Protein AF-0000000073459965 (afdb_homodimer)

pLDDT: mean 92.48, std 6.91, range [38.22, 98.56]

Nearest PDB structures (foldseek):
  1kyq-assembly2_C-2  TM=7.932E-01  e=1.713E-23  Saccharomyces cerevisiae
  1kyq-assembly1_B  TM=7.632E-01  e=2.324E-23  Saccharomyces cerevisiae
  1pjt-assembly1_A  TM=7.377E-01  e=3.215E-10  Salmonella enterica subsp. enterica serovar Typhimurium
  1pjq-assembly1_B  TM=7.163E-01  e=3.025E-10  Salmonella enterica subsp. enterica serovar Typhimurium
  1pjq-assembly1_A  TM=7.468E-01  e=4.928E-10  Salmonella enterica subsp. enterica serovar Typhimurium

Secondary structure (DSSP, 8-state):
---EEEEE--TT-EEEEEEESHHHHHHHHHHGGGT-EEEEEEEEE-GGGGGGSGGG--PPTT-EEE-TT--TTS--EEE-S---GGG--GGG-SEEEE---SSHHHHHHHHHHHHTT-EEEETT-GGGBSEE--EEEEETTTTEEEEEE-TTS-HHHHHHHHHHHHHHHTTS-HHHHHHHHHHHHHHHHHHHHHTT--HHHHHHHHHHHHHHHHHHHHHHHGGGB-HHHHHHHHHHHHHHHHTT---PPPTTHHHHSB----/---EEEEE--TT-EEEEEEESHHHHHHHHHHGGGT-EEEEEEEEE-GGGGGGSGGG--PPTT-EEE-TT--TTS--EEE-S---GGGG-GGG-SEEEE---SSHHHHHHHHHHHHTT-EEEETT-GGGBSEE--EEEEETTTTEEEEEE-TTS-HHHHHHHHHHHHHHHTTS-HHHHHHHHHHHHHHHHHHHHHTT--HHHHHHHHHHHHHHHHHHHHHHHGGGB-HHHHHHHHHHHHHHHHTT---PPPTTHHHHSB----

Radius of gyration: 25.55 Å; Cα contacts (8 Å, |Δi|>4): 981; chains: 2; bounding box: 55×74×58 Å

Structure (mmCIF, N/CA/C/O backbone):
data_AF-0000000073459965-model_v1
#
loop_
_entity.id
_entity.type
_entity.pdbx_description
1 polymer 'precorrin-2 dehydrogenase'
#
loop_
_atom_site.group_PDB
_atom_site.id
_atom_site.type_symbol
_atom_site.label_atom_id
_atom_site.label_alt_id
_atom_site.label_comp_id
_atom_site.label_asym_id
_atom_site.label_entity_id
_atom_site.label_seq_id
_atom_site.pdbx_PDB_ins_code
_atom_site.Cartn_x
_atom_site.Cartn_y
_atom_site.Cartn_z
_atom_site.occupancy
_atom_site.B_iso_or_equiv
_atom_site.auth_seq_id
_atom_site.auth_comp_id
_atom_site.auth_asym_id
_atom_site.auth_atom_id
_atom_site.pdbx_PDB_model_num
ATOM 1 N N . MET A 1 1 ? -1.985 0.621 -16.375 1 79.38 1 MET A N 1
ATOM 2 C CA . MET A 1 1 ? -2.475 1.538 -15.359 1 79.38 1 MET A CA 1
ATOM 3 C C . MET A 1 1 ? -1.755 1.31 -14.031 1 79.38 1 MET A C 1
ATOM 5 O O . MET A 1 1 ? -1.35 0.186 -13.727 1 79.38 1 MET A O 1
ATOM 9 N N . LEU A 1 2 ? -1.624 2.418 -13.227 1 88.62 2 LEU A N 1
ATOM 10 C CA . LEU A 1 2 ? -0.893 2.336 -11.969 1 88.62 2 LEU A CA 1
ATOM 11 C C . LEU A 1 2 ? -1.804 1.863 -10.844 1 88.62 2 LEU A C 1
ATOM 13 O O . LEU A 1 2 ? -3.023 2.037 -10.906 1 88.62 2 LEU A O 1
ATOM 17 N N . SER A 1 3 ? -1.271 1.165 -9.93 1 93.19 3 SER A N 1
ATOM 18 C CA . SER A 1 3 ? -1.985 0.846 -8.695 1 93.19 3 SER A CA 1
ATOM 19 C C . SER A 1 3 ? -2.041 2.049 -7.762 1 93.19 3 SER A C 1
ATOM 21 O O . SER A 1 3 ? -1.347 3.043 -7.977 1 93.19 3 SER A O 1
ATOM 23 N N . LEU A 1 4 ? -2.908 2.045 -6.84 1 96.25 4 LEU A N 1
ATOM 24 C CA . LEU A 1 4 ? -2.949 2.982 -5.723 1 96.25 4 LEU A CA 1
ATOM 25 C C . LEU A 1 4 ? -2.461 2.322 -4.441 1 96.25 4 LEU A C 1
ATOM 27 O O . LEU A 1 4 ? -3.217 1.611 -3.775 1 96.25 4 LEU A O 1
ATOM 31 N N . PRO A 1 5 ? -1.199 2.514 -4.109 1 96.69 5 PRO A N 1
ATOM 32 C CA . PRO A 1 5 ? -0.704 1.959 -2.85 1 96.69 5 PRO A CA 1
ATOM 33 C C . PRO A 1 5 ? -1.219 2.719 -1.629 1 96.69 5 PRO A C 1
ATOM 35 O O . PRO A 1 5 ? -1.133 3.947 -1.58 1 96.69 5 PRO A O 1
ATOM 38 N N . LEU A 1 6 ? -1.784 1.999 -0.689 1 97.19 6 LEU A N 1
ATOM 39 C CA . LEU A 1 6 ? -2.277 2.58 0.554 1 97.19 6 LEU A CA 1
ATOM 40 C C . LEU A 1 6 ? -1.857 1.737 1.753 1 97.19 6 LEU A C 1
ATOM 42 O O . LEU A 1 6 ? -1.698 0.52 1.636 1 97.19 6 LEU A O 1
ATOM 46 N N . ALA A 1 7 ? -1.622 2.363 2.854 1 96.44 7 ALA A N 1
ATOM 47 C CA . ALA A 1 7 ? -1.385 1.704 4.137 1 96.44 7 ALA A CA 1
ATOM 48 C C . ALA A 1 7 ? -2.629 1.759 5.02 1 96.44 7 ALA A C 1
ATOM 50 O O . ALA A 1 7 ? -2.91 2.785 5.645 1 96.44 7 ALA A O 1
ATOM 51 N N . HIS A 1 8 ? -3.307 0.657 5.176 1 96.88 8 HIS A N 1
ATOM 52 C CA . HIS A 1 8 ? -4.598 0.628 5.852 1 96.88 8 HIS A CA 1
ATOM 53 C C . HIS A 1 8 ? -4.43 0.446 7.359 1 96.88 8 HIS A C 1
ATOM 55 O O . HIS A 1 8 ? -3.605 -0.358 7.801 1 96.88 8 HIS A O 1
ATOM 61 N N . GLN A 1 9 ? -5.172 1.233 8.094 1 94.75 9 GLN A N 1
ATOM 62 C CA . GLN A 1 9 ? -5.289 1.065 9.539 1 94.75 9 GLN A CA 1
ATOM 63 C C . GLN A 1 9 ? -6.414 0.094 9.891 1 94.75 9 GLN A C 1
ATOM 65 O O . GLN A 1 9 ? -7.59 0.449 9.82 1 94.75 9 GLN A O 1
ATOM 70 N N . MET A 1 10 ? -6.055 -1.1 10.406 1 95.38 10 MET A N 1
ATOM 71 C CA . MET A 1 10 ? -7.02 -2.197 10.422 1 95.38 10 MET A CA 1
ATOM 72 C C . MET A 1 10 ? -7.441 -2.523 11.852 1 95.38 10 MET A C 1
ATOM 74 O O . MET A 1 10 ? -8.18 -3.486 12.078 1 95.38 10 MET A O 1
ATOM 78 N N . GLY A 1 11 ? -6.969 -1.762 12.781 1 94.56 11 GLY A N 1
ATOM 79 C CA . GLY A 1 11 ? -7.285 -2.049 14.172 1 94.56 11 GLY A CA 1
ATOM 80 C C . GLY A 1 11 ? -8.766 -2.252 14.414 1 94.56 11 GLY A C 1
ATOM 81 O O . GLY A 1 11 ? -9.555 -1.315 14.281 1 94.56 11 GLY A O 1
ATOM 82 N N . GLY A 1 12 ? -9.148 -3.453 14.766 1 94.88 12 GLY A N 1
ATOM 83 C CA . GLY A 1 12 ? -10.523 -3.756 15.141 1 94.88 12 GLY A CA 1
ATOM 84 C C . GLY A 1 12 ? -11.445 -3.924 13.945 1 94.88 12 GLY A C 1
ATOM 85 O O . GLY A 1 12 ? -12.633 -4.219 14.109 1 94.88 12 GLY A O 1
ATOM 86 N N . ARG A 1 13 ? -10.992 -3.703 12.797 1 94.25 13 AR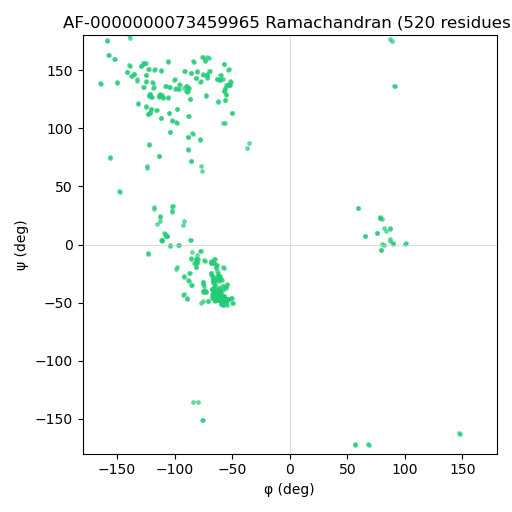G A N 1
ATOM 87 C CA . ARG A 1 13 ? -11.82 -3.846 11.602 1 94.25 13 ARG A CA 1
ATOM 88 C C . ARG A 1 13 ? -11.93 -5.309 11.188 1 94.25 13 ARG A C 1
ATOM 90 O O . ARG A 1 13 ? -10.977 -6.078 11.328 1 94.25 13 ARG A O 1
ATOM 97 N N . HIS A 1 14 ? -13.031 -5.652 10.617 1 95.94 14 HIS A N 1
ATOM 98 C CA . HIS A 1 14 ? -13.305 -7.043 10.281 1 95.94 14 HIS A CA 1
ATOM 99 C C . HIS A 1 14 ? -12.797 -7.387 8.891 1 95.94 14 HIS A C 1
ATOM 101 O O . HIS A 1 14 ? -12.961 -6.598 7.953 1 95.94 14 HIS A O 1
ATOM 107 N N . VAL A 1 15 ? -12.164 -8.531 8.742 1 97.81 15 VAL A N 1
ATOM 108 C CA . VAL A 1 15 ? -11.688 -9.062 7.469 1 97.81 15 VAL A CA 1
ATOM 109 C C . VAL A 1 15 ? -12.094 -10.531 7.34 1 97.81 15 VAL A C 1
ATOM 111 O O . VAL A 1 15 ? -12.031 -11.281 8.312 1 97.81 15 VAL A O 1
ATOM 114 N N . LEU A 1 16 ? -12.453 -10.922 6.148 1 98.19 16 LEU A N 1
ATOM 115 C CA . LEU A 1 16 ? -12.828 -12.312 5.898 1 98.19 16 LEU A CA 1
ATOM 116 C C . LEU A 1 16 ? -11.805 -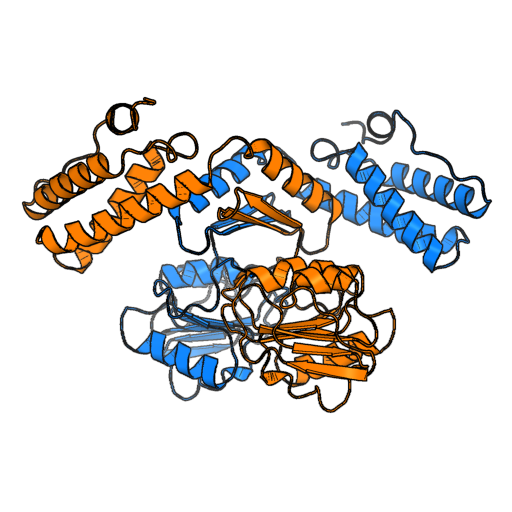13 5 1 98.19 16 LEU A C 1
ATOM 118 O O . LEU A 1 16 ? -11.422 -12.453 3.963 1 98.19 16 LEU A O 1
ATOM 122 N N . LEU A 1 17 ? -11.359 -14.109 5.414 1 98.56 17 LEU A N 1
ATOM 123 C CA . LEU A 1 17 ? -10.523 -14.992 4.605 1 98.56 17 LEU A CA 1
ATOM 124 C C . LEU A 1 17 ? -11.227 -16.312 4.328 1 98.56 17 LEU A C 1
ATOM 126 O O . LEU A 1 17 ? -11.523 -17.062 5.258 1 98.56 17 LEU A O 1
ATOM 130 N N . VAL A 1 18 ? -11.508 -16.578 3.096 1 98.12 18 VAL A N 1
ATOM 131 C CA . VAL A 1 18 ? -12.078 -17.844 2.662 1 98.12 18 VAL A CA 1
ATOM 132 C C . VAL A 1 18 ? -10.969 -18.766 2.141 1 98.12 18 VAL A C 1
ATOM 134 O O . VAL A 1 18 ? -10.344 -18.469 1.122 1 98.12 18 VAL A O 1
ATOM 137 N N . GLY A 1 19 ? -10.781 -19.859 2.812 1 97.56 19 GLY A N 1
ATOM 138 C CA . GLY A 1 19 ? -9.641 -20.719 2.523 1 97.56 19 GLY A CA 1
ATOM 139 C C . GLY A 1 19 ? -8.414 -20.375 3.35 1 97.56 19 GLY A C 1
ATOM 140 O O . GLY A 1 19 ? -8.07 -19.203 3.512 1 97.56 19 GLY A O 1
ATOM 141 N N . CYS A 1 20 ? -7.758 -21.453 3.855 1 97.62 20 CYS A N 1
ATOM 142 C CA . CYS A 1 20 ? -6.602 -21.234 4.715 1 97.62 20 CYS A CA 1
ATOM 143 C C . CYS A 1 20 ? -5.578 -22.359 4.559 1 97.62 20 CYS A C 1
ATOM 145 O O . CYS A 1 20 ? -5.117 -22.922 5.551 1 97.62 20 CYS A O 1
ATOM 147 N N . GLY A 1 21 ? -5.344 -22.672 3.344 1 96.12 21 GLY A N 1
ATOM 148 C CA . GLY A 1 21 ? -4.18 -23.5 3.062 1 96.12 21 GLY A CA 1
ATOM 149 C C . GLY A 1 21 ? -2.873 -22.734 3.123 1 96.12 21 GLY A C 1
ATOM 150 O O . GLY A 1 21 ? -2.756 -21.766 3.869 1 96.12 21 GLY A O 1
ATOM 151 N N . ALA A 1 22 ? -1.885 -23.172 2.357 1 94.06 22 ALA A N 1
ATOM 152 C CA . ALA A 1 22 ? -0.567 -22.547 2.375 1 94.06 22 ALA A CA 1
ATOM 153 C C . ALA A 1 22 ? -0.655 -21.078 1.95 1 94.06 22 ALA A C 1
ATOM 155 O O . ALA A 1 22 ? -0.091 -20.203 2.607 1 94.06 22 ALA A O 1
ATOM 156 N N . VAL A 1 23 ? -1.357 -20.828 0.85 1 93 23 VAL A N 1
ATOM 157 C CA . VAL A 1 23 ? -1.512 -19.469 0.345 1 93 23 VAL A CA 1
ATOM 158 C C . VAL A 1 23 ? -2.295 -18.641 1.353 1 93 23 VAL A C 1
ATOM 160 O O . VAL A 1 23 ? -1.928 -17.5 1.636 1 93 23 VAL A O 1
ATOM 163 N N . GLY A 1 24 ? -3.379 -19.156 1.887 1 97 24 GLY A N 1
ATOM 164 C CA . GLY A 1 24 ? -4.156 -18.469 2.9 1 97 24 GLY A CA 1
ATOM 165 C C . GLY A 1 24 ? -3.338 -18.062 4.113 1 97 24 GLY A C 1
ATOM 166 O O . GLY A 1 24 ? -3.533 -16.984 4.672 1 97 24 GLY A O 1
ATOM 167 N N . MET A 1 25 ? -2.416 -18.938 4.469 1 97.31 25 MET A N 1
ATOM 168 C CA . MET A 1 25 ? -1.583 -18.672 5.637 1 97.31 25 MET A CA 1
ATOM 169 C C . MET A 1 25 ? -0.697 -17.453 5.402 1 97.31 25 MET A C 1
ATOM 171 O O . MET A 1 25 ? -0.405 -16.703 6.336 1 97.31 25 MET A O 1
ATOM 175 N N . THR A 1 26 ? -0.258 -17.234 4.199 1 95.12 26 THR A N 1
ATOM 176 C CA . THR A 1 26 ? 0.521 -16.031 3.889 1 95.12 26 THR A CA 1
ATOM 177 C C . THR A 1 26 ? -0.298 -14.773 4.148 1 95.12 26 THR A C 1
ATOM 179 O O . THR A 1 26 ? 0.253 -13.742 4.52 1 95.12 26 THR A O 1
ATOM 182 N N . ARG A 1 27 ? -1.638 -14.891 3.965 1 97.12 27 ARG A N 1
ATOM 183 C CA . ARG A 1 27 ? -2.51 -13.758 4.258 1 97.12 27 ARG A CA 1
ATOM 184 C C . ARG A 1 27 ? -2.686 -13.578 5.762 1 97.12 27 ARG A C 1
ATOM 186 O O . ARG A 1 27 ? -2.682 -12.445 6.262 1 97.12 27 ARG A O 1
ATOM 193 N N . VAL A 1 28 ? -2.816 -14.688 6.406 1 98.25 28 VAL A N 1
ATOM 194 C CA . VAL A 1 28 ? -2.963 -14.633 7.859 1 98.25 28 VAL A CA 1
ATOM 195 C C . VAL A 1 28 ? -1.763 -13.906 8.469 1 98.25 28 VAL A C 1
ATOM 197 O O . VAL A 1 28 ? -1.927 -13.016 9.305 1 98.25 28 VAL A O 1
ATOM 200 N N . ASP A 1 29 ? -0.6 -14.203 8.031 1 96.12 29 ASP A N 1
ATOM 201 C CA . ASP A 1 29 ? 0.652 -13.648 8.539 1 96.12 29 ASP A CA 1
ATOM 202 C C . ASP A 1 29 ? 0.705 -12.141 8.336 1 96.12 29 ASP A C 1
ATOM 204 O O . ASP A 1 29 ? 1.335 -11.422 9.117 1 96.12 29 ASP A O 1
ATOM 208 N N . LYS A 1 30 ? 0.055 -11.648 7.344 1 95.62 30 LYS A N 1
ATOM 209 C CA . LYS A 1 30 ? 0.078 -10.227 7.023 1 95.62 30 LYS A CA 1
ATOM 210 C C . LYS A 1 30 ? -1.071 -9.492 7.707 1 95.62 30 LYS A C 1
ATOM 212 O O . LYS A 1 30 ? -0.959 -8.305 8.016 1 95.62 30 LYS A O 1
ATOM 217 N N . LEU A 1 31 ? -2.172 -10.195 7.973 1 97.75 31 LEU A N 1
ATOM 218 C CA . LEU A 1 31 ? -3.396 -9.562 8.445 1 97.75 31 LEU A CA 1
ATOM 219 C C . LEU A 1 31 ? -3.412 -9.484 9.969 1 97.75 31 LEU A C 1
ATOM 221 O O . LEU A 1 31 ? -3.682 -8.422 10.539 1 97.75 31 LEU A O 1
ATOM 225 N N . VAL A 1 32 ? -3.1 -10.516 10.641 1 97.38 32 VAL A N 1
ATOM 226 C CA . VAL A 1 32 ? -3.303 -10.617 12.078 1 97.38 32 VAL A CA 1
ATOM 227 C C . VAL A 1 32 ? -2.447 -9.57 12.797 1 97.38 32 VAL A C 1
ATOM 229 O O . VAL A 1 32 ? -2.926 -8.875 13.695 1 97.38 32 VAL A O 1
ATOM 232 N N . PRO A 1 33 ? -1.185 -9.344 12.359 1 93.69 33 PRO A N 1
ATOM 233 C CA . PRO A 1 33 ? -0.353 -8.352 13.047 1 93.69 33 PRO A CA 1
ATOM 234 C C . PRO A 1 33 ? -0.891 -6.93 12.914 1 93.69 33 PRO A C 1
ATOM 236 O O . PRO A 1 33 ? -0.43 -6.023 13.609 1 93.69 33 PRO A O 1
ATOM 239 N N . THR A 1 34 ? -1.822 -6.664 12.07 1 94.94 34 THR A N 1
ATOM 240 C CA . THR A 1 34 ? -2.367 -5.324 11.875 1 94.94 34 THR A CA 1
ATOM 241 C C . THR A 1 34 ? -3.404 -5 12.945 1 94.94 34 THR A C 1
ATOM 243 O O . THR A 1 34 ? -3.855 -3.857 13.047 1 94.94 34 THR A O 1
ATOM 246 N N . GLY A 1 35 ? -3.838 -6.047 13.695 1 96 35 GLY A N 1
ATOM 247 C CA . GLY A 1 35 ? -4.855 -5.855 14.719 1 96 35 GLY A CA 1
ATOM 248 C C . GLY A 1 35 ? -6.27 -5.977 14.18 1 96 35 GLY A C 1
ATOM 249 O O . GLY A 1 35 ? -7.23 -5.598 14.859 1 96 35 GLY A O 1
ATOM 250 N N . CYS A 1 36 ? -6.445 -6.5 13.016 1 97.44 36 CYS A N 1
ATOM 251 C CA . CYS A 1 36 ? -7.781 -6.699 12.461 1 97.44 36 CYS A CA 1
ATOM 252 C C . CYS A 1 36 ? -8.484 -7.863 13.148 1 97.44 36 CYS A C 1
ATOM 254 O O . CYS A 1 36 ? -7.836 -8.703 13.773 1 97.44 36 CYS A O 1
ATOM 256 N N . LYS A 1 37 ? -9.773 -7.855 13.062 1 97.75 37 LYS A N 1
ATOM 257 C CA . LYS A 1 37 ? -10.586 -9.008 13.445 1 97.75 37 LYS A CA 1
ATOM 258 C C . LYS A 1 37 ? -10.773 -9.961 12.273 1 97.75 37 LYS A C 1
ATOM 260 O O . LYS A 1 37 ? -11.719 -9.82 11.492 1 97.75 37 LYS A O 1
ATOM 265 N N . LEU A 1 38 ? -9.898 -10.914 12.203 1 98.38 38 LEU A N 1
ATOM 266 C CA . LEU A 1 38 ? -9.859 -11.828 11.07 1 98.38 38 LEU A CA 1
ATOM 267 C C . LEU A 1 38 ? -10.812 -13 11.281 1 98.38 38 LEU A C 1
ATOM 269 O O . LEU A 1 38 ? -10.742 -13.672 12.312 1 98.38 38 LEU A O 1
ATOM 273 N N . THR A 1 39 ? -11.688 -13.219 10.367 1 98.25 39 THR A N 1
ATOM 274 C CA . THR A 1 39 ? -12.531 -14.398 10.297 1 98.25 39 THR A CA 1
ATOM 275 C C . THR A 1 39 ? -12.062 -15.336 9.188 1 98.25 39 THR A C 1
ATOM 277 O O . THR A 1 39 ? -11.93 -14.914 8.031 1 98.25 39 THR A O 1
ATOM 280 N N . VAL A 1 40 ? -11.828 -16.562 9.555 1 98.44 40 VAL A N 1
ATOM 281 C CA . VAL A 1 40 ? -11.398 -17.578 8.609 1 98.44 40 VAL A CA 1
ATOM 282 C C . VAL A 1 40 ? -12.523 -18.594 8.391 1 98.44 40 VAL A C 1
ATOM 284 O O . VAL A 1 40 ? -13.062 -19.141 9.359 1 98.44 40 VAL A O 1
ATOM 287 N N . VAL A 1 41 ? -12.867 -18.812 7.168 1 98.25 41 VAL A N 1
ATOM 288 C CA . VAL A 1 41 ? -13.828 -19.844 6.793 1 98.25 41 VAL A CA 1
ATOM 289 C C . VAL A 1 41 ? -13.18 -20.828 5.828 1 98.25 41 VAL A C 1
ATOM 291 O O . VAL A 1 41 ? -12.883 -20.469 4.68 1 98.25 41 VAL A O 1
ATOM 294 N N . ALA A 1 42 ? -13.008 -22.016 6.23 1 97.88 42 ALA A N 1
ATOM 295 C CA . ALA A 1 42 ? -12.336 -23.016 5.414 1 97.88 42 ALA A CA 1
ATOM 296 C C . ALA A 1 42 ? -12.586 -24.422 5.961 1 97.88 42 ALA A C 1
ATOM 298 O O . ALA A 1 42 ? -12.57 -24.641 7.176 1 97.88 42 ALA A O 1
ATOM 299 N N . PRO A 1 43 ? -12.812 -25.375 5.078 1 96.81 43 PRO A N 1
ATOM 300 C CA . PRO A 1 43 ? -12.961 -26.75 5.562 1 96.81 43 PRO A CA 1
ATOM 301 C C . PRO A 1 43 ? -11.688 -27.297 6.191 1 96.81 43 PRO A C 1
ATOM 303 O O . PRO A 1 43 ? -11.742 -28.047 7.172 1 96.81 43 PRO A O 1
ATOM 306 N N . GLU A 1 44 ? -10.578 -26.984 5.645 1 96.31 44 GLU A N 1
ATOM 307 C CA . GLU A 1 44 ? -9.25 -27.328 6.156 1 96.31 44 GLU A CA 1
ATOM 308 C C . GLU A 1 44 ? -8.383 -26.094 6.324 1 96.31 44 GLU A C 1
ATOM 310 O O . GLU A 1 44 ? -8.43 -25.172 5.5 1 96.31 44 GLU A O 1
ATOM 315 N N . VAL A 1 45 ? -7.633 -26.078 7.41 1 96.69 45 VAL A N 1
ATOM 316 C CA . VAL A 1 45 ? -6.789 -24.906 7.668 1 96.69 45 VAL A CA 1
ATOM 317 C C . VAL A 1 45 ? -5.34 -25.359 7.84 1 96.69 45 VAL A C 1
ATOM 319 O O . VAL A 1 45 ? -5.074 -26.469 8.312 1 96.69 45 VAL A O 1
ATOM 322 N N . ASP A 1 46 ? -4.469 -24.562 7.414 1 97 46 ASP A N 1
ATOM 323 C CA . ASP A 1 46 ? -3.041 -24.781 7.609 1 97 46 ASP A CA 1
ATOM 324 C C . ASP A 1 46 ? -2.697 -24.891 9.094 1 97 46 ASP A C 1
ATOM 326 O O . ASP A 1 46 ? -3.229 -24.125 9.914 1 97 46 ASP A O 1
ATOM 330 N N . ALA A 1 47 ? -1.789 -25.734 9.445 1 96.56 47 ALA A N 1
ATOM 331 C CA . ALA A 1 47 ? -1.399 -25.969 10.836 1 96.56 47 ALA A CA 1
ATOM 332 C C . ALA A 1 47 ? -0.813 -24.703 11.453 1 96.56 47 ALA A C 1
ATOM 334 O O . ALA A 1 47 ? -0.902 -24.5 12.664 1 96.56 47 ALA A O 1
ATOM 335 N N . GLY A 1 48 ? -0.239 -23.828 10.617 1 97.56 48 GLY A N 1
ATOM 336 C CA . GLY A 1 48 ? 0.364 -22.594 11.086 1 97.56 48 GLY A CA 1
ATOM 337 C C . GLY A 1 48 ? -0.635 -21.656 11.734 1 97.56 48 GLY A C 1
ATOM 338 O O . GLY A 1 48 ? -0.251 -20.75 12.477 1 97.56 48 GLY A O 1
ATOM 339 N N . LEU A 1 49 ? -1.906 -21.875 11.492 1 98.12 49 LEU A N 1
ATOM 340 C CA . LEU A 1 49 ? -2.943 -21 12.047 1 98.12 49 LEU A CA 1
ATOM 341 C C . LEU A 1 49 ? -2.936 -21.047 13.57 1 98.12 49 LEU A C 1
ATOM 343 O O . LEU A 1 49 ? -3.275 -20.062 14.227 1 98.12 49 LEU A O 1
ATOM 347 N N . ALA A 1 50 ? -2.516 -22.141 14.094 1 96.94 50 ALA A N 1
ATOM 348 C CA . ALA A 1 50 ? -2.508 -22.359 15.539 1 96.94 50 ALA A CA 1
ATOM 349 C C . ALA A 1 50 ? -1.656 -21.312 16.25 1 96.94 50 ALA A C 1
ATOM 351 O O . ALA A 1 50 ? -1.945 -20.938 17.391 1 96.94 50 ALA A O 1
ATOM 352 N N . ALA A 1 51 ? -0.662 -20.828 15.609 1 97.12 51 ALA A N 1
ATOM 353 C CA . ALA A 1 51 ? 0.245 -19.844 16.203 1 97.12 51 ALA A CA 1
ATOM 354 C C . ALA A 1 51 ? -0.495 -18.547 16.547 1 97.12 51 ALA A C 1
ATOM 356 O O . ALA A 1 51 ? -0.046 -17.781 17.391 1 97.12 51 ALA A O 1
ATOM 357 N N . TYR A 1 52 ? -1.591 -18.297 15.906 1 97.75 52 TYR A N 1
ATOM 358 C CA . TYR A 1 52 ? -2.336 -17.047 16.094 1 97.75 52 TYR A CA 1
ATOM 359 C C . TYR A 1 52 ? -3.574 -17.281 16.953 1 97.75 52 TYR A C 1
ATOM 361 O O . TYR A 1 52 ? -4.352 -16.359 17.203 1 97.75 52 TYR A O 1
ATOM 369 N N . MET A 1 53 ? -3.791 -18.516 17.359 1 97.06 53 MET A N 1
ATOM 370 C CA . MET A 1 53 ? -4.918 -18.875 18.219 1 97.06 53 MET A CA 1
ATOM 371 C C . MET A 1 53 ? -4.531 -18.797 19.688 1 97.06 53 MET A C 1
ATOM 373 O O . MET A 1 53 ? -3.377 -19.047 20.047 1 97.06 53 MET A O 1
ATOM 377 N N . PRO A 1 54 ? -5.527 -18.469 20.453 1 95.12 54 PRO A N 1
ATOM 378 C CA . PRO A 1 54 ? -5.211 -18.5 21.875 1 95.12 54 PRO A CA 1
ATOM 379 C C . PRO A 1 54 ? -4.684 -19.859 22.328 1 95.12 54 PRO A C 1
ATOM 381 O O . PRO A 1 54 ? -5.309 -20.891 22.062 1 95.12 54 PRO A O 1
ATOM 384 N N . GLY A 1 55 ? -3.463 -19.828 22.938 1 93.69 55 GLY A N 1
ATOM 385 C CA . GLY A 1 55 ? -2.869 -21.047 23.469 1 93.69 55 GLY A CA 1
ATOM 386 C C . GLY A 1 55 ? -2.535 -22.062 22.391 1 93.69 55 GLY A C 1
ATOM 387 O O . GLY A 1 55 ? -2.322 -23.234 22.688 1 93.69 55 GLY A O 1
ATOM 388 N N . GLY A 1 56 ? -2.676 -21.672 21.234 1 92.94 56 GLY A N 1
ATOM 389 C CA . GLY A 1 56 ? -2.336 -22.562 20.125 1 92.94 56 GLY A CA 1
ATOM 390 C C . GLY A 1 56 ? -3.404 -23.609 19.844 1 92.94 56 GLY A C 1
ATOM 391 O O . GLY A 1 56 ? -3.121 -24.656 19.266 1 92.94 56 GLY A O 1
ATOM 392 N N . MET A 1 57 ? -4.535 -23.344 20.203 1 93.44 57 MET A N 1
ATOM 393 C CA . MET A 1 57 ? -5.602 -24.344 20.078 1 93.44 57 MET A CA 1
ATOM 394 C C . MET A 1 57 ? -5.988 -24.531 18.609 1 93.44 57 MET A C 1
ATOM 396 O O . MET A 1 57 ? -5.672 -23.688 17.766 1 93.44 57 MET A O 1
ATOM 400 N N . GLU A 1 58 ? -6.641 -25.656 18.359 1 94.75 58 GLU A N 1
ATOM 401 C CA . GLU A 1 58 ? -7.18 -25.953 17.031 1 94.75 58 GLU A CA 1
ATOM 402 C C . GLU A 1 58 ? -8.703 -26.078 17.078 1 94.75 58 GLU A C 1
ATOM 404 O O . GLU A 1 58 ? -9.273 -26.453 18.094 1 94.75 58 GLU A O 1
ATOM 409 N N . VAL A 1 59 ? -9.234 -25.734 15.992 1 96.56 59 VAL A N 1
ATOM 410 C CA . VAL A 1 59 ? -10.68 -25.859 15.883 1 96.56 59 VAL A CA 1
ATOM 411 C C . VAL A 1 59 ? -11.039 -27.156 15.141 1 96.56 59 VAL A C 1
ATOM 413 O O . VAL A 1 59 ? -10.469 -27.453 14.086 1 96.56 59 VAL A O 1
ATOM 416 N N . ALA A 1 60 ? -11.969 -27.859 15.648 1 96.19 60 ALA A N 1
ATOM 417 C CA . ALA A 1 60 ? -12.367 -29.141 15.062 1 96.19 60 ALA A CA 1
ATOM 418 C C . ALA A 1 60 ? -13.078 -28.922 13.727 1 96.19 60 ALA A C 1
ATOM 420 O O . ALA A 1 60 ? -13.711 -27.891 13.516 1 96.19 60 ALA A O 1
ATOM 421 N N . ALA A 1 61 ? -12.867 -29.953 12.898 1 95.31 61 ALA A N 1
ATOM 422 C CA . ALA A 1 61 ? -13.586 -29.906 11.625 1 95.31 61 ALA A CA 1
ATOM 423 C C . ALA A 1 61 ? -15.086 -29.75 11.844 1 95.31 61 ALA A C 1
ATOM 425 O O . ALA A 1 61 ? -15.656 -30.375 12.734 1 95.31 61 ALA A O 1
ATOM 426 N N . GLY A 1 62 ? -15.688 -28.891 11.055 1 95.19 62 GLY A N 1
ATOM 427 C CA . GLY A 1 62 ? -17.125 -28.703 11.125 1 95.19 62 GLY A CA 1
ATOM 428 C C . GLY A 1 62 ? -17.562 -27.766 12.242 1 95.19 62 GLY A C 1
ATOM 429 O O . GLY A 1 62 ? -18.734 -27.453 12.375 1 95.19 62 GLY A O 1
ATOM 430 N N . ALA A 1 63 ? -16.734 -27.266 12.977 1 96.88 63 ALA A N 1
ATOM 431 C CA . ALA A 1 63 ? -17.047 -26.391 14.109 1 96.88 63 ALA A CA 1
ATOM 432 C C . ALA A 1 63 ? -16.719 -24.938 13.789 1 96.88 63 ALA A C 1
ATOM 434 O O . ALA A 1 63 ? -15.969 -24.656 12.852 1 96.88 63 ALA A O 1
ATOM 435 N N . THR A 1 64 ? -17.391 -24.062 14.531 1 96.25 64 THR A N 1
ATOM 436 C CA . THR A 1 64 ? -17.094 -22.641 14.484 1 96.25 64 THR A CA 1
ATOM 437 C C . THR A 1 64 ? -16.672 -22.125 15.859 1 96.25 64 THR A C 1
ATOM 439 O O . THR A 1 64 ? -17.344 -22.375 16.859 1 96.25 64 THR A O 1
ATOM 442 N N . TRP A 1 65 ? -15.57 -21.5 15.859 1 97.56 65 TRP A N 1
ATOM 443 C CA . TRP A 1 65 ? -15.008 -20.969 17.094 1 97.56 65 TRP A CA 1
ATOM 444 C C . TRP A 1 65 ? -14.883 -19.453 17.016 1 97.56 65 TRP A C 1
ATOM 446 O O . TRP A 1 65 ? -14.461 -18.906 15.984 1 97.56 65 TRP A O 1
ATOM 456 N N . VAL A 1 66 ? -15.305 -18.734 18.109 1 97.69 66 VAL A N 1
ATOM 457 C CA . VAL A 1 66 ? -15.18 -17.281 18.188 1 97.69 66 VAL A CA 1
ATOM 458 C C . VAL A 1 66 ? -14.328 -16.906 19.406 1 97.69 66 VAL A C 1
ATOM 460 O O . VAL A 1 66 ? -14.578 -17.391 20.516 1 97.69 66 VAL A O 1
ATOM 463 N N . ASN A 1 67 ? -13.398 -16.125 19.188 1 97.56 67 ASN A N 1
ATOM 464 C CA . ASN A 1 67 ? -12.539 -15.617 20.25 1 97.56 67 ASN A CA 1
ATOM 465 C C . ASN A 1 67 ? -13.211 -14.508 21.047 1 97.56 67 ASN A C 1
ATOM 467 O O . ASN A 1 67 ? -13 -13.32 20.766 1 97.56 67 ASN A O 1
ATOM 471 N N . LYS A 1 68 ? -13.922 -14.742 22.109 1 95.38 68 LYS A N 1
ATOM 472 C CA . LYS A 1 68 ? -14.68 -13.789 22.906 1 95.38 68 LYS A CA 1
ATOM 473 C C . LYS A 1 68 ? -13.75 -12.805 23.609 1 95.38 68 LYS A C 1
ATOM 475 O O . LYS A 1 68 ? -14.133 -11.664 23.875 1 95.38 68 LYS A O 1
ATOM 480 N N . GLY A 1 69 ? -12.609 -13.211 23.891 1 95.12 69 GLY A N 1
ATOM 481 C CA . GLY A 1 69 ? -11.602 -12.359 24.516 1 95.12 69 GLY A CA 1
ATOM 482 C C . GLY A 1 69 ? -10.555 -11.859 23.531 1 95.12 69 GLY A C 1
ATOM 483 O O . GLY A 1 69 ? -9.391 -11.695 23.891 1 95.12 69 GLY A O 1
ATOM 484 N N . TRP A 1 70 ? -10.969 -11.648 22.344 1 95.88 70 TRP A N 1
ATOM 485 C CA . TRP A 1 70 ? -10.039 -11.312 21.266 1 95.88 70 TRP A CA 1
ATOM 486 C C . TRP A 1 70 ? -9.156 -10.125 21.656 1 95.88 70 TRP A C 1
ATOM 488 O O . TRP A 1 70 ? -9.641 -9.156 22.25 1 95.88 70 TRP A O 1
ATOM 498 N N . GLU A 1 71 ? -7.895 -10.203 21.359 1 95 71 GLU A N 1
ATOM 499 C CA . GLU A 1 71 ? -6.887 -9.148 21.438 1 95 71 GLU A CA 1
ATOM 500 C C . GLU A 1 71 ? -6.113 -9.031 20.125 1 95 71 GLU A C 1
ATOM 502 O O . GLU A 1 71 ? -6 -10.008 19.375 1 95 71 GLU A O 1
ATOM 507 N N . PRO A 1 72 ? -5.613 -7.836 19.922 1 94.31 72 PRO A N 1
ATOM 508 C CA . PRO A 1 72 ? -4.781 -7.723 18.734 1 94.31 72 PRO A CA 1
ATOM 509 C C . PRO A 1 72 ? -3.68 -8.781 18.672 1 94.31 72 PRO A C 1
ATOM 511 O O . PRO A 1 72 ? -3.078 -9.109 19.688 1 94.31 72 PRO A O 1
ATOM 514 N N . GLY A 1 73 ? -3.498 -9.336 17.484 1 94.69 73 GLY A N 1
ATOM 515 C CA . GLY A 1 73 ? -2.498 -10.375 17.312 1 94.69 73 GLY A CA 1
ATOM 516 C C . GLY A 1 73 ? -3.086 -11.773 17.312 1 94.69 73 GLY A C 1
ATOM 517 O O . GLY A 1 73 ? -2.359 -12.758 17.156 1 94.69 73 GLY A O 1
ATOM 518 N N . GLN A 1 74 ? -4.359 -11.805 17.453 1 97 74 GLN A N 1
ATOM 519 C CA . GLN A 1 74 ? -5.035 -13.102 17.438 1 97 74 GLN A CA 1
ATOM 520 C C . GLN A 1 74 ? -6.133 -13.141 16.375 1 97 74 GLN A C 1
ATOM 522 O O . GLN A 1 74 ? -6.668 -12.102 15.992 1 97 74 GLN A O 1
ATOM 527 N N . VAL A 1 75 ? -6.41 -14.328 15.992 1 98.12 75 VAL A N 1
ATOM 528 C CA . VAL A 1 75 ? -7.547 -14.516 15.094 1 98.12 75 VAL A CA 1
ATOM 529 C C . VAL A 1 75 ? -8.852 -14.305 15.867 1 98.12 75 VAL A C 1
ATOM 531 O O . VAL A 1 75 ? -8.953 -14.656 17.047 1 98.12 75 VAL A O 1
ATOM 534 N N . TYR A 1 76 ? -9.828 -13.781 15.227 1 98.19 76 TYR A N 1
ATOM 535 C CA . TYR A 1 76 ? -11.086 -13.445 15.875 1 98.19 76 TYR A CA 1
ATOM 536 C C . TYR A 1 76 ? -12.078 -14.602 15.781 1 98.19 76 TYR A C 1
ATOM 538 O O . TYR A 1 76 ? -12.773 -14.906 16.75 1 98.19 76 TYR A O 1
ATOM 546 N N . ARG A 1 77 ? -12.164 -15.25 14.578 1 98.19 77 ARG A N 1
ATOM 547 C CA . ARG A 1 77 ? -13.141 -16.312 14.336 1 98.19 77 ARG A CA 1
ATOM 548 C C . ARG A 1 77 ? -12.617 -17.328 13.328 1 98.19 77 ARG A C 1
ATOM 550 O O . ARG A 1 77 ? -11.969 -16.953 12.352 1 98.19 77 ARG A O 1
ATOM 557 N N . VAL A 1 78 ? -12.914 -18.578 13.633 1 98.38 78 VAL A N 1
ATOM 558 C CA . VAL A 1 78 ? -12.586 -19.656 12.703 1 98.38 78 VAL A CA 1
ATOM 559 C C . VAL A 1 78 ? -13.797 -20.562 12.508 1 98.38 78 VAL A C 1
ATOM 561 O O . VAL A 1 78 ? -14.328 -21.109 13.477 1 98.38 78 VAL A O 1
ATOM 564 N N . ALA A 1 79 ? -14.219 -20.672 11.305 1 98 79 ALA A N 1
ATOM 565 C CA . ALA A 1 79 ? -15.258 -21.641 10.922 1 98 79 ALA A CA 1
ATOM 566 C C . ALA A 1 79 ? -14.68 -22.734 10.031 1 98 79 ALA A C 1
ATOM 568 O O . ALA A 1 79 ? -14.391 -22.516 8.859 1 98 79 ALA A O 1
ATOM 569 N N . ARG A 1 80 ? -14.555 -23.953 10.562 1 97.88 80 ARG A N 1
ATOM 570 C CA . ARG A 1 80 ? -13.992 -25.062 9.82 1 97.88 80 ARG A CA 1
ATOM 571 C C . ARG A 1 80 ? -15.055 -25.766 8.977 1 97.88 80 ARG A C 1
ATOM 573 O O . ARG A 1 80 ? -15.414 -26.906 9.25 1 97.88 80 ARG A O 1
ATOM 580 N N . ARG A 1 81 ? -15.43 -25.078 7.973 1 96.75 81 ARG A N 1
ATOM 581 C CA . ARG A 1 81 ? -16.453 -25.516 7.035 1 96.75 81 ARG A CA 1
ATOM 582 C C . ARG A 1 81 ? -16.328 -24.781 5.707 1 96.75 81 ARG A C 1
ATOM 584 O O . ARG A 1 81 ? -15.516 -23.859 5.57 1 96.75 81 ARG A O 1
ATOM 591 N N . GLU A 1 82 ? -17.172 -25.203 4.758 1 94.69 82 GLU A N 1
ATOM 592 C CA . GLU A 1 82 ? -17.219 -24.531 3.469 1 94.69 82 GLU A CA 1
ATOM 593 C C . GLU A 1 82 ? -17.953 -23.188 3.574 1 94.69 82 GLU A C 1
ATOM 595 O O . GLU A 1 82 ? -18.859 -23.031 4.395 1 94.69 82 GLU A O 1
ATOM 600 N N . PHE A 1 83 ? -17.484 -22.297 2.799 1 95.88 83 PHE A N 1
ATOM 601 C CA . PHE A 1 83 ? -18.203 -21.047 2.664 1 95.88 83 PHE A CA 1
ATOM 602 C C . PHE A 1 83 ? -19.641 -21.281 2.23 1 95.88 83 PHE A C 1
ATOM 604 O O . PHE A 1 83 ? -19.891 -22.062 1.32 1 95.88 83 PHE A O 1
ATOM 611 N N . ALA A 1 84 ? -20.562 -20.594 2.893 1 90.56 84 ALA A N 1
ATOM 612 C CA . ALA A 1 84 ? -21.984 -20.891 2.654 1 90.56 84 ALA A CA 1
ATOM 613 C C . ALA A 1 84 ? -22.797 -19.609 2.6 1 90.56 84 ALA A C 1
ATOM 615 O O . ALA A 1 84 ? -22.266 -18.516 2.734 1 90.56 84 ALA A O 1
ATOM 616 N N . ALA A 1 85 ? -24.094 -19.719 2.389 1 82.38 85 ALA A N 1
ATOM 617 C CA . ALA A 1 85 ? -25.031 -18.609 2.227 1 82.38 85 ALA A CA 1
ATOM 618 C C . ALA A 1 85 ? -25.031 -17.703 3.463 1 82.38 85 ALA A C 1
ATOM 620 O O . ALA A 1 85 ? -25.156 -16.484 3.35 1 82.38 85 ALA A O 1
ATOM 621 N N . GLY A 1 86 ? -24.891 -18.234 4.57 1 80.12 86 GLY A N 1
ATOM 622 C CA . GLY A 1 86 ? -24.891 -17.484 5.82 1 80.12 86 GLY A CA 1
ATOM 623 C C . GLY A 1 86 ? -23.703 -16.531 5.945 1 80.12 86 GLY A C 1
ATOM 624 O O . GLY A 1 86 ? -23.734 -15.609 6.758 1 80.12 86 GLY A O 1
ATOM 625 N N . ASP A 1 87 ? -22.766 -16.766 5.129 1 81.88 87 ASP A N 1
ATOM 626 C CA . ASP A 1 87 ? -21.562 -15.938 5.172 1 81.88 87 ASP A CA 1
ATOM 627 C C . ASP A 1 87 ? -21.656 -14.75 4.215 1 81.88 87 ASP A C 1
ATOM 629 O O . ASP A 1 87 ? -20.672 -14.047 3.979 1 81.88 87 ASP A O 1
ATOM 633 N N . GLU A 1 88 ? -22.844 -14.43 3.773 1 78.12 88 GLU A N 1
ATOM 634 C CA . GLU A 1 88 ? -22.984 -13.516 2.643 1 78.12 88 GLU A CA 1
ATOM 635 C C . GLU A 1 88 ? -23.219 -12.086 3.115 1 78.12 88 GLU A C 1
ATOM 637 O O . GLU A 1 88 ? -23.391 -11.18 2.299 1 78.12 88 GLU A O 1
ATOM 642 N N . GLY A 1 89 ? -23.266 -11.906 4.402 1 85.75 89 GLY A N 1
ATOM 643 C CA . GLY A 1 89 ? -23.281 -10.547 4.91 1 85.75 89 GLY A CA 1
ATOM 644 C C . GLY A 1 89 ? -21.922 -9.883 4.887 1 85.75 89 GLY A C 1
ATOM 645 O O . GLY A 1 89 ? -21.391 -9.492 5.93 1 85.75 89 GLY A O 1
ATOM 646 N N . LEU A 1 90 ? -21.469 -9.648 3.682 1 90.31 90 LEU A N 1
ATOM 647 C CA . LEU A 1 90 ? -20.062 -9.297 3.477 1 90.31 90 LEU A CA 1
ATOM 648 C C . LEU A 1 90 ? -19.844 -7.805 3.668 1 90.31 90 LEU A C 1
ATOM 650 O O . LEU A 1 90 ? -18.703 -7.348 3.773 1 90.31 90 LEU A O 1
ATOM 654 N N . GLU A 1 91 ? -20.953 -7.047 3.844 1 86.38 91 GLU A N 1
ATOM 655 C CA . GLU A 1 91 ? -20.875 -5.598 3.99 1 86.38 91 GLU A CA 1
ATOM 656 C C . GLU A 1 91 ? -20.203 -5.211 5.309 1 86.38 91 GLU A C 1
ATOM 658 O O . GLU A 1 91 ? -19.781 -4.066 5.48 1 86.38 91 GLU A O 1
ATOM 663 N N . ALA A 1 92 ? -20.125 -6.168 6.18 1 88.62 92 ALA A N 1
ATOM 664 C CA . ALA A 1 92 ? -19.531 -5.891 7.484 1 88.62 92 ALA A CA 1
ATOM 665 C C . ALA A 1 92 ? -18.016 -5.918 7.41 1 88.62 92 ALA A C 1
ATOM 667 O O . ALA A 1 92 ? -17.328 -5.488 8.344 1 88.62 92 ALA A O 1
ATOM 668 N N . PHE A 1 93 ? -17.484 -6.395 6.355 1 93.44 93 PHE A N 1
ATOM 669 C CA . PHE A 1 93 ? -16.047 -6.605 6.258 1 93.44 93 PHE A CA 1
ATOM 670 C C . PHE A 1 93 ? -15.391 -5.48 5.473 1 93.44 93 PHE A C 1
ATOM 672 O O . PHE A 1 93 ? -15.945 -5 4.48 1 93.44 93 PHE A O 1
ATOM 679 N N . ALA A 1 94 ? -14.227 -5.117 5.941 1 94.44 94 ALA A N 1
ATOM 680 C CA . ALA A 1 94 ? -13.43 -4.129 5.219 1 94.44 94 ALA A CA 1
ATOM 681 C C . ALA A 1 94 ? -12.844 -4.723 3.945 1 94.44 94 ALA A C 1
ATOM 683 O O . ALA A 1 94 ? -12.766 -4.055 2.912 1 94.44 94 ALA A O 1
ATOM 684 N N . PHE A 1 95 ? -12.383 -5.973 4.035 1 96.88 95 PHE A N 1
ATOM 685 C CA . PHE A 1 95 ? -11.828 -6.715 2.912 1 96.88 95 PHE A CA 1
ATOM 686 C C . PHE A 1 95 ? -12.25 -8.172 2.961 1 96.88 95 PHE A C 1
ATOM 688 O O . PHE A 1 95 ? -12.445 -8.734 4.039 1 96.88 95 PHE A O 1
ATOM 695 N N . VAL A 1 96 ? -12.375 -8.695 1.776 1 97.56 96 VAL A N 1
ATOM 696 C CA . VAL A 1 96 ? -12.625 -10.125 1.622 1 97.56 96 VAL A CA 1
ATOM 697 C C . VAL A 1 96 ? -11.523 -10.758 0.774 1 97.56 96 VAL A C 1
ATOM 699 O O . VAL A 1 96 ? -11.18 -10.242 -0.288 1 97.56 96 VAL A O 1
ATOM 702 N N . LEU A 1 97 ? -10.977 -11.805 1.291 1 98.19 97 LEU A N 1
ATOM 703 C CA . LEU A 1 97 ? -9.945 -12.547 0.567 1 98.19 97 LEU A CA 1
ATOM 704 C C . LEU A 1 97 ? -10.391 -13.984 0.323 1 98.19 97 LEU A C 1
ATOM 706 O O . LEU A 1 97 ? -10.992 -14.617 1.2 1 98.19 97 LEU A O 1
ATOM 710 N N . ALA A 1 98 ? -10.102 -14.484 -0.832 1 97.56 98 ALA A N 1
ATOM 711 C CA . ALA A 1 98 ? -10.375 -15.883 -1.165 1 97.56 98 ALA A CA 1
ATOM 712 C C . ALA A 1 98 ? -9.094 -16.594 -1.606 1 97.56 98 ALA A C 1
ATOM 714 O O . ALA A 1 98 ? -8.469 -16.203 -2.592 1 97.56 98 ALA A O 1
ATOM 715 N N . CYS A 1 99 ? -8.656 -17.484 -0.853 1 96.44 99 CYS A N 1
ATOM 716 C CA . CYS A 1 99 ? -7.543 -18.375 -1.16 1 96.44 99 CYS A CA 1
ATOM 717 C C . CYS A 1 99 ? -8.023 -19.812 -1.291 1 96.44 99 CYS A C 1
ATOM 719 O O . CYS A 1 99 ? -7.746 -20.656 -0.425 1 96.44 99 CYS A O 1
ATOM 721 N N . VAL A 1 100 ? -8.656 -20.078 -2.426 1 94.19 100 VAL A N 1
ATOM 722 C CA . VAL A 1 100 ? -9.344 -21.344 -2.65 1 94.19 100 VAL A CA 1
ATOM 723 C C . VAL A 1 100 ? -8.852 -21.984 -3.951 1 94.19 100 VAL A C 1
ATOM 725 O O . VAL A 1 100 ? -8.258 -21.297 -4.793 1 94.19 100 VAL A O 1
ATOM 728 N N . PRO A 1 101 ? -8.992 -23.266 -4.016 1 85.88 101 PRO A N 1
ATOM 729 C CA . PRO A 1 101 ? -8.594 -23.922 -5.27 1 85.88 101 PRO A CA 1
ATOM 730 C C . PRO A 1 101 ? -9.328 -23.359 -6.484 1 85.88 101 PRO A C 1
ATOM 732 O O . PRO A 1 101 ? -10.359 -22.688 -6.336 1 85.88 101 PRO A O 1
ATOM 735 N N . ALA A 1 102 ? -8.578 -23.578 -7.605 1 77.25 102 ALA A N 1
ATOM 736 C CA . ALA A 1 102 ? -9.211 -23.141 -8.844 1 77.25 102 ALA A CA 1
ATOM 737 C C . ALA A 1 102 ? -10.617 -23.719 -8.977 1 77.25 102 ALA A C 1
ATOM 739 O O . ALA A 1 102 ? -10.883 -24.844 -8.547 1 77.25 102 ALA A O 1
ATOM 740 N N . GLY A 1 103 ? -11.438 -22.875 -9.461 1 79.88 103 GLY A N 1
ATOM 741 C CA . GLY A 1 103 ? -12.836 -23.25 -9.594 1 79.88 103 GLY A CA 1
ATOM 742 C C . GLY A 1 103 ? -13.789 -22.078 -9.422 1 79.88 103 GLY A C 1
ATOM 743 O O . GLY A 1 103 ? -13.391 -20.922 -9.57 1 79.88 103 GLY A O 1
ATOM 744 N N . GLY A 1 104 ? -15.102 -22.328 -9.172 1 88.88 104 GLY A N 1
ATOM 745 C CA . GLY A 1 104 ? -16.156 -21.328 -9.203 1 88.88 104 GLY A CA 1
ATOM 746 C C . GLY A 1 104 ? -16.312 -20.578 -7.891 1 88.88 104 GLY A C 1
ATOM 747 O O . GLY A 1 104 ? -16.906 -19.5 -7.848 1 88.88 104 GLY A O 1
ATOM 748 N N . LEU A 1 105 ? -15.648 -21.078 -6.762 1 93.19 105 LEU A N 1
ATOM 749 C CA . LEU A 1 105 ? -15.891 -20.453 -5.461 1 93.19 105 LEU A CA 1
ATOM 750 C C . LEU A 1 105 ? -15.258 -19.062 -5.398 1 93.19 105 LEU A C 1
ATOM 752 O O . LEU A 1 105 ? -15.867 -18.125 -4.875 1 93.19 105 LEU A O 1
ATOM 756 N N . GLY A 1 106 ? -14.055 -18.922 -5.77 1 94.94 106 GLY A N 1
ATOM 757 C CA . GLY A 1 106 ? -13.414 -17.609 -5.793 1 94.94 106 GLY A CA 1
ATOM 758 C C . GLY A 1 106 ? -14.234 -16.562 -6.523 1 94.94 106 GLY A C 1
ATOM 759 O O . GLY A 1 106 ? -14.43 -15.453 -6.02 1 94.94 106 GLY A O 1
ATOM 760 N N . ALA A 1 107 ? -14.719 -16.969 -7.676 1 95.12 107 ALA A N 1
ATOM 761 C CA . ALA A 1 107 ? -15.547 -16.062 -8.477 1 95.12 107 ALA A CA 1
ATOM 762 C C . ALA A 1 107 ? -16.844 -15.719 -7.746 1 95.12 107 ALA A C 1
ATOM 764 O O . ALA A 1 107 ? -17.297 -14.578 -7.797 1 95.12 107 ALA A O 1
ATOM 765 N N . ARG A 1 108 ? -17.359 -16.734 -7.168 1 94.88 108 ARG A N 1
ATOM 766 C CA . ARG A 1 108 ? -18.578 -16.516 -6.41 1 94.88 108 ARG A CA 1
ATOM 767 C C . ARG A 1 108 ? -18.359 -15.523 -5.273 1 94.88 108 ARG A C 1
ATOM 769 O O . ARG A 1 108 ? -19.156 -14.594 -5.09 1 94.88 108 ARG A O 1
ATOM 776 N N . VAL A 1 109 ? -17.328 -15.688 -4.5 1 95.81 109 VAL A N 1
ATOM 777 C CA . VAL A 1 109 ? -17 -14.797 -3.389 1 95.81 109 VAL A CA 1
ATOM 778 C C . VAL A 1 109 ? -16.781 -13.383 -3.906 1 95.81 109 VAL A C 1
ATOM 780 O O . VAL A 1 109 ? -17.25 -12.414 -3.309 1 95.81 109 VAL A O 1
ATOM 783 N N . HIS A 1 110 ? -16.109 -13.312 -4.961 1 95.75 110 HIS A N 1
ATOM 784 C CA . HIS A 1 110 ? -15.859 -12.016 -5.582 1 95.75 110 HIS A CA 1
ATOM 785 C C . HIS A 1 110 ? -17.156 -11.32 -5.957 1 95.75 110 HIS A C 1
ATOM 787 O O . HIS A 1 110 ? -17.375 -10.156 -5.605 1 95.75 110 HIS A O 1
ATOM 793 N N . ALA A 1 111 ? -18.016 -12.031 -6.656 1 94.69 111 ALA A N 1
ATOM 794 C CA . ALA A 1 111 ? -19.297 -11.477 -7.102 1 94.69 111 ALA A CA 1
ATOM 795 C C . ALA A 1 111 ? -20.141 -11.023 -5.914 1 94.69 111 ALA A C 1
ATOM 797 O O . ALA A 1 111 ? -20.734 -9.945 -5.938 1 94.69 111 ALA A O 1
ATOM 798 N N . LEU A 1 112 ? -20.188 -11.828 -4.938 1 94.62 112 LEU A N 1
ATOM 799 C CA . LEU A 1 112 ? -20.953 -11.508 -3.738 1 94.62 112 LEU A CA 1
ATOM 800 C C . LEU A 1 112 ? -20.391 -10.273 -3.045 1 94.62 112 LEU A C 1
ATOM 802 O O . LEU A 1 112 ? -21.141 -9.43 -2.557 1 94.62 112 LEU A O 1
ATOM 806 N N . SER A 1 113 ? -19.062 -10.172 -2.936 1 93.69 113 SER A N 1
ATOM 807 C CA . SER A 1 113 ? -18.406 -9.023 -2.312 1 93.69 113 SER A CA 1
ATOM 808 C C . SER A 1 113 ? -18.734 -7.734 -3.061 1 93.69 113 SER A C 1
ATOM 810 O O . SER A 1 113 ? -19.141 -6.746 -2.451 1 93.69 113 SER A O 1
ATOM 812 N N . HIS A 1 114 ? -18.641 -7.797 -4.332 1 90.94 114 HIS A N 1
ATOM 813 C CA . HIS A 1 114 ? -18.859 -6.613 -5.152 1 90.94 114 HIS A CA 1
ATOM 814 C C . HIS A 1 114 ? -20.312 -6.168 -5.082 1 90.94 114 HIS A C 1
ATOM 816 O O . HIS A 1 114 ? -20.609 -4.969 -5.09 1 90.94 114 HIS A O 1
ATOM 822 N N . ALA A 1 115 ? -21.203 -7.168 -5.055 1 90.06 115 ALA A N 1
ATOM 823 C CA . ALA A 1 115 ? -22.625 -6.852 -4.934 1 90.06 115 ALA A CA 1
ATOM 824 C C . ALA A 1 115 ? -22.891 -6.047 -3.666 1 90.06 115 ALA A C 1
ATOM 826 O O . ALA A 1 115 ? -23.906 -5.344 -3.578 1 90.06 115 ALA A O 1
ATOM 827 N N . ARG A 1 116 ? -22 -6.102 -2.748 1 88.81 116 ARG A N 1
ATOM 828 C CA . ARG A 1 116 ? -22.172 -5.418 -1.472 1 88.81 116 ARG A CA 1
ATOM 829 C C . ARG A 1 116 ? -21.203 -4.25 -1.34 1 88.81 116 ARG A C 1
ATOM 831 O O . ARG A 1 116 ? -21.094 -3.65 -0.268 1 88.81 116 ARG A O 1
ATOM 838 N N . GLY A 1 117 ? -20.453 -4.004 -2.375 1 85.5 117 GLY A N 1
ATOM 839 C CA . GLY A 1 117 ? -19.531 -2.869 -2.398 1 85.5 117 GLY A CA 1
ATOM 840 C C . GLY A 1 117 ? -18.25 -3.117 -1.632 1 85.5 117 GLY A C 1
ATOM 841 O O . GLY A 1 117 ? -17.594 -2.174 -1.191 1 85.5 117 GLY A O 1
ATOM 842 N N . VAL A 1 118 ? -17.875 -4.398 -1.437 1 91.75 118 VAL A N 1
ATOM 843 C CA . VAL A 1 118 ? -16.688 -4.734 -0.661 1 91.75 118 VAL A CA 1
ATOM 844 C C . VAL A 1 118 ? -15.562 -5.152 -1.602 1 91.75 118 VAL A C 1
ATOM 846 O O . VAL A 1 118 ? -15.789 -5.891 -2.562 1 91.75 118 VAL A O 1
ATOM 849 N N . GLN A 1 119 ? -14.398 -4.641 -1.313 1 94.62 119 GLN A N 1
ATOM 850 C CA . GLN A 1 119 ? -13.242 -5.027 -2.117 1 94.62 119 GLN A CA 1
ATOM 851 C C . GLN A 1 119 ? -12.82 -6.465 -1.823 1 94.62 119 GLN A C 1
ATOM 853 O O . GLN A 1 119 ? -12.891 -6.91 -0.676 1 94.62 119 GLN A O 1
ATOM 858 N N . CYS A 1 120 ? -12.375 -7.121 -2.908 1 96.5 120 CYS A N 1
ATOM 859 C CA . CYS A 1 120 ? -12.078 -8.547 -2.809 1 96.5 120 CYS A CA 1
ATOM 860 C C . CYS A 1 120 ? -10.789 -8.891 -3.539 1 96.5 120 CYS A C 1
ATOM 862 O O . CYS A 1 120 ? -10.438 -8.242 -4.527 1 96.5 120 CYS A O 1
ATOM 864 N N . ASN A 1 121 ? -10.078 -9.828 -2.982 1 96.38 121 ASN A N 1
ATOM 865 C CA . ASN A 1 121 ? -8.891 -10.414 -3.59 1 96.38 121 ASN A CA 1
ATOM 866 C C . ASN A 1 121 ? -9.008 -11.93 -3.693 1 96.38 121 ASN A C 1
ATOM 868 O O . ASN A 1 121 ? -9.164 -12.617 -2.684 1 96.38 121 ASN A O 1
ATOM 872 N N . VAL A 1 122 ? -8.961 -12.438 -4.941 1 95.62 122 VAL A N 1
ATOM 873 C CA . VAL A 1 122 ? -8.945 -13.875 -5.176 1 95.62 122 VAL A CA 1
ATOM 874 C C . VAL A 1 122 ? -7.543 -14.32 -5.578 1 95.62 122 VAL A C 1
ATOM 876 O O . VAL A 1 122 ? -7.086 -14.031 -6.688 1 95.62 122 VAL A O 1
ATOM 879 N N . ALA A 1 123 ? -6.941 -15.109 -4.684 1 91.25 123 ALA A N 1
ATOM 880 C CA . ALA A 1 123 ? -5.543 -15.484 -4.875 1 91.25 123 ALA A CA 1
ATOM 881 C C . ALA A 1 123 ? -5.332 -16.141 -6.238 1 91.25 123 ALA A C 1
ATOM 883 O O . ALA A 1 123 ? -6.113 -17 -6.648 1 91.25 123 ALA A O 1
ATOM 884 N N . ASP A 1 124 ? -4.328 -15.656 -7.027 1 79.56 124 ASP A N 1
ATOM 885 C CA . ASP A 1 124 ? -3.795 -16.203 -8.266 1 79.56 124 ASP A CA 1
ATOM 886 C C . ASP A 1 124 ? -4.742 -15.938 -9.438 1 79.56 124 ASP A C 1
ATOM 888 O O . ASP A 1 124 ? -4.641 -16.578 -10.484 1 79.56 124 ASP A O 1
ATOM 892 N N . VAL A 1 125 ? -5.781 -15.102 -9.258 1 86.19 125 VAL A N 1
ATOM 893 C CA . VAL A 1 125 ? -6.664 -14.711 -10.352 1 86.19 125 VAL A CA 1
ATOM 894 C C . VAL A 1 125 ? -6.664 -13.195 -10.492 1 86.19 125 VAL A C 1
ATOM 896 O O . VAL A 1 125 ? -7.578 -12.516 -10.008 1 86.19 125 VAL A O 1
ATOM 899 N N . PRO A 1 126 ? -5.762 -12.656 -11.203 1 84.31 126 PRO A N 1
ATOM 900 C CA . PRO A 1 126 ? -5.578 -11.203 -11.281 1 84.31 126 PRO A CA 1
ATOM 901 C C . PRO A 1 126 ? -6.855 -10.469 -11.68 1 84.31 126 PRO A C 1
ATOM 903 O O . PRO A 1 126 ? -7.164 -9.414 -11.125 1 84.31 126 PRO A O 1
ATOM 906 N N . ALA A 1 127 ? -7.691 -11.039 -12.523 1 88.62 127 ALA A N 1
ATOM 907 C CA . ALA A 1 127 ? -8.906 -10.398 -13.016 1 88.62 127 ALA A CA 1
ATOM 908 C C . ALA A 1 127 ? -9.93 -10.234 -11.891 1 88.62 127 ALA A C 1
ATOM 910 O O . ALA A 1 127 ? -10.883 -9.461 -12.023 1 88.62 127 ALA A O 1
ATOM 911 N N . LEU A 1 128 ? -9.727 -10.906 -10.797 1 93.62 128 LEU A N 1
ATOM 912 C CA . LEU A 1 128 ? -10.672 -10.867 -9.68 1 93.62 128 LEU A CA 1
ATOM 913 C C . LEU A 1 128 ? -10.016 -10.281 -8.438 1 93.62 128 LEU A C 1
ATOM 915 O O . LEU A 1 128 ? -10.344 -10.672 -7.312 1 93.62 128 LEU A O 1
ATOM 919 N N . CYS A 1 129 ? -9.094 -9.398 -8.68 1 93.81 129 CYS A N 1
ATOM 920 C CA . CYS A 1 129 ? -8.398 -8.766 -7.566 1 93.81 129 CYS A CA 1
ATOM 921 C C . CYS A 1 129 ? -8.586 -7.25 -7.598 1 93.81 129 CYS A C 1
ATOM 923 O O . CYS A 1 129 ? -8.133 -6.586 -8.531 1 93.81 129 CYS A O 1
ATOM 925 N N . ASP A 1 130 ? -9.219 -6.773 -6.578 1 95 130 ASP A N 1
ATOM 926 C CA . ASP A 1 130 ? -9.359 -5.328 -6.43 1 95 130 ASP A CA 1
ATOM 927 C C . ASP A 1 130 ? -8.094 -4.707 -5.852 1 95 130 ASP A C 1
ATOM 929 O O . ASP A 1 130 ? -7.91 -3.49 -5.906 1 95 130 ASP A O 1
ATOM 933 N N . PHE A 1 131 ? -7.293 -5.547 -5.332 1 95.88 131 PHE A N 1
ATOM 934 C CA . PHE A 1 131 ? -6.016 -5.109 -4.781 1 95.88 131 PHE A CA 1
ATOM 935 C C . PHE A 1 131 ? -5.023 -6.262 -4.723 1 95.88 131 PHE A C 1
ATOM 937 O O . PHE A 1 131 ? -5.418 -7.43 -4.789 1 95.88 131 PHE A O 1
ATOM 944 N N . TYR A 1 132 ? -3.727 -5.875 -4.574 1 94.12 132 TYR A N 1
ATOM 945 C CA . TYR A 1 132 ? -2.625 -6.82 -4.422 1 94.12 132 TYR A CA 1
ATOM 946 C C . TYR A 1 132 ? -1.856 -6.559 -3.131 1 94.12 132 TYR A C 1
ATOM 948 O O . TYR A 1 132 ? -1.78 -5.418 -2.668 1 94.12 132 TYR A O 1
ATOM 956 N N . PHE A 1 133 ? -1.29 -7.625 -2.629 1 94.12 133 PHE A N 1
ATOM 957 C CA . PHE A 1 133 ? -0.414 -7.469 -1.473 1 94.12 133 PHE A CA 1
ATOM 958 C C . PHE A 1 133 ? 0.978 -7.02 -1.906 1 94.12 133 PHE A C 1
ATOM 960 O O . PHE A 1 133 ? 1.739 -6.477 -1.103 1 94.12 133 PHE A O 1
ATOM 967 N N . GLY A 1 134 ? 1.313 -7.223 -3.178 1 92.19 134 GLY A N 1
ATOM 968 C CA . GLY A 1 134 ? 2.65 -6.879 -3.639 1 92.19 134 GLY A CA 1
ATOM 969 C C . GLY A 1 134 ? 3.748 -7.574 -2.859 1 92.19 134 GLY A C 1
ATOM 970 O O . GLY A 1 134 ? 3.496 -8.57 -2.178 1 92.19 134 GLY A O 1
ATOM 971 N N . SER A 1 135 ? 5.012 -7.18 -3.104 1 94.5 135 SER A N 1
ATOM 972 C CA . SER A 1 135 ? 6.148 -7.598 -2.285 1 94.5 135 SER A CA 1
ATOM 973 C C . SER A 1 135 ? 6.371 -6.641 -1.123 1 94.5 135 SER A C 1
ATOM 975 O O . SER A 1 135 ? 6.383 -5.422 -1.31 1 94.5 135 SER A O 1
ATOM 977 N N . GLN A 1 136 ? 6.512 -7.176 0.022 1 94.88 136 GLN A N 1
ATOM 978 C CA . GLN A 1 136 ? 6.59 -6.281 1.172 1 94.88 136 GLN A CA 1
ATOM 979 C C . GLN A 1 136 ? 7.641 -6.762 2.172 1 94.88 136 GLN A C 1
ATOM 981 O O . GLN A 1 136 ? 7.922 -7.957 2.256 1 94.88 136 GLN A O 1
ATOM 986 N N . CYS A 1 137 ? 8.156 -5.82 2.924 1 94 137 CYS A N 1
ATOM 987 C CA . CYS A 1 137 ? 9.07 -6.133 4.02 1 94 137 CYS A CA 1
ATOM 988 C C . CYS A 1 137 ? 8.984 -5.078 5.117 1 94 137 CYS A C 1
ATOM 990 O O . CYS A 1 137 ? 8.422 -3.998 4.902 1 94 137 CYS A O 1
ATOM 992 N N . ALA A 1 138 ? 9.422 -5.473 6.242 1 92.12 138 ALA A N 1
ATOM 993 C CA . ALA A 1 138 ? 9.57 -4.562 7.375 1 92.12 138 ALA A CA 1
ATOM 994 C C . ALA A 1 138 ? 11.047 -4.281 7.656 1 92.12 138 ALA A C 1
ATOM 996 O O . ALA A 1 138 ? 11.883 -5.176 7.559 1 92.12 138 ALA A O 1
ATOM 997 N N . LEU A 1 139 ? 11.281 -3.041 7.887 1 93.25 139 LEU A N 1
ATOM 998 C CA . LEU A 1 139 ? 12.594 -2.656 8.398 1 93.25 139 LEU A CA 1
ATOM 999 C C . LEU A 1 139 ? 12.555 -2.477 9.914 1 93.25 139 LEU A C 1
ATOM 1001 O O . LEU A 1 139 ? 12 -1.494 10.414 1 93.25 139 LEU A O 1
ATOM 1005 N N . GLY A 1 140 ? 13.078 -3.418 10.648 1 87.69 140 GLY A N 1
ATOM 1006 C CA . GLY A 1 140 ? 12.891 -3.506 12.086 1 87.69 140 GLY A CA 1
ATOM 1007 C C . GLY A 1 140 ? 11.656 -4.297 12.477 1 87.69 140 GLY A C 1
ATOM 1008 O O . GLY A 1 140 ? 10.914 -4.77 11.617 1 87.69 140 GLY A O 1
ATOM 1009 N N . GLU A 1 141 ? 11.406 -4.539 13.742 1 78.5 141 GLU A N 1
ATOM 1010 C CA . GLU A 1 141 ? 10.258 -5.297 14.234 1 78.5 141 GLU A CA 1
ATOM 1011 C C . GLU A 1 141 ? 8.977 -4.473 14.156 1 78.5 141 GLU A C 1
ATOM 1013 O O . GLU A 1 141 ? 7.918 -5 13.812 1 78.5 141 GLU A O 1
ATOM 1018 N N . ARG A 1 142 ? 9.07 -3.258 14.656 1 69.94 142 ARG A N 1
ATOM 1019 C CA . ARG A 1 142 ? 7.938 -2.338 14.664 1 69.94 142 ARG A CA 1
ATOM 1020 C C . ARG A 1 142 ? 8.203 -1.125 13.781 1 69.94 142 ARG A C 1
ATOM 1022 O O . ARG A 1 142 ? 7.535 -0.099 13.906 1 69.94 142 ARG A O 1
ATOM 1029 N N . GLY A 1 143 ? 9.195 -1.359 12.93 1 73.44 143 GLY A N 1
ATOM 1030 C CA . GLY A 1 143 ? 9.719 -0.217 12.195 1 73.44 143 GLY A CA 1
ATOM 1031 C C . GLY A 1 143 ? 8.859 0.172 11.008 1 73.44 143 GLY A C 1
ATOM 1032 O O . GLY A 1 143 ? 7.633 0.247 11.125 1 73.44 143 GLY A O 1
ATOM 1033 N N . LEU A 1 144 ? 9.633 0.431 9.859 1 90.44 144 LEU A N 1
ATOM 1034 C CA . LEU A 1 144 ? 9.023 0.937 8.633 1 90.44 144 LEU A CA 1
ATOM 1035 C C . LEU A 1 144 ? 8.617 -0.211 7.711 1 90.44 144 LEU A C 1
ATOM 1037 O O . LEU A 1 144 ? 9.328 -1.216 7.617 1 90.44 144 LEU A O 1
ATOM 1041 N N . GLN A 1 145 ? 7.441 -0.122 7.184 1 94.44 145 GLN A N 1
ATOM 1042 C CA . GLN A 1 145 ? 6.957 -1.089 6.203 1 94.44 145 GLN A CA 1
ATOM 1043 C C . GLN A 1 145 ? 7.176 -0.584 4.781 1 94.44 145 GLN A C 1
ATOM 1045 O O . GLN A 1 145 ? 6.988 0.602 4.5 1 94.44 145 GLN A O 1
ATOM 1050 N N . VAL A 1 146 ? 7.609 -1.459 3.91 1 96.44 146 VAL A N 1
ATOM 1051 C CA . VAL A 1 146 ? 7.82 -1.135 2.502 1 96.44 146 VAL A CA 1
ATOM 1052 C C . VAL A 1 146 ? 6.973 -2.055 1.628 1 96.44 146 VAL A C 1
ATOM 1054 O O . VAL A 1 146 ? 6.988 -3.275 1.8 1 96.44 146 VAL A O 1
ATOM 1057 N N . LEU A 1 147 ? 6.219 -1.492 0.754 1 96.94 147 LEU A N 1
ATOM 1058 C CA . LEU A 1 147 ? 5.473 -2.217 -0.269 1 96.94 147 LEU A CA 1
ATOM 1059 C C . LEU A 1 147 ? 6.004 -1.889 -1.661 1 96.94 147 LEU A C 1
ATOM 1061 O O . LEU A 1 147 ? 6.172 -0.717 -2.006 1 96.94 147 LEU A O 1
ATOM 1065 N N . VAL A 1 148 ? 6.328 -2.924 -2.428 1 95.94 148 VAL A N 1
ATOM 1066 C CA . VAL A 1 148 ? 6.75 -2.775 -3.816 1 95.94 148 VAL A CA 1
ATOM 1067 C C . VAL A 1 148 ? 5.703 -3.389 -4.742 1 95.94 148 VAL A C 1
ATOM 1069 O O . VAL A 1 148 ? 5.32 -4.551 -4.578 1 95.94 148 VAL A O 1
ATOM 1072 N N . SER A 1 149 ? 5.312 -2.588 -5.691 1 92.25 149 SER A N 1
ATOM 1073 C CA . SER A 1 149 ? 4.305 -3.045 -6.645 1 92.25 149 SER A CA 1
ATOM 1074 C C . SER A 1 149 ? 4.781 -2.865 -8.078 1 92.25 149 SER A C 1
ATOM 1076 O O . SER A 1 149 ? 5.375 -1.84 -8.422 1 92.25 149 SER A O 1
ATOM 1078 N N . SER A 1 150 ? 4.566 -3.875 -8.898 1 85.88 150 SER A N 1
ATOM 1079 C CA . SER A 1 150 ? 4.852 -3.773 -10.32 1 85.88 150 SER A CA 1
ATOM 1080 C C . SER A 1 150 ? 3.568 -3.674 -11.141 1 85.88 150 SER A C 1
ATOM 1082 O O . SER A 1 150 ? 3.592 -3.818 -12.359 1 85.88 150 SER A O 1
ATOM 1084 N N . ASN A 1 151 ? 2.441 -3.543 -10.453 1 78.56 151 ASN A N 1
ATOM 1085 C CA . ASN A 1 151 ? 1.146 -3.492 -11.125 1 78.56 151 ASN A CA 1
ATOM 1086 C C . ASN A 1 151 ? 0.884 -4.758 -11.938 1 78.56 151 ASN A C 1
ATOM 1088 O O . ASN A 1 151 ? 0.347 -4.691 -13.039 1 78.56 151 ASN A O 1
ATOM 1092 N N . GLY A 1 152 ? 1.415 -5.957 -11.5 1 72.19 152 GLY A N 1
ATOM 1093 C CA . GLY A 1 152 ? 1.184 -7.254 -12.117 1 72.19 152 GLY A CA 1
ATOM 1094 C C . GLY A 1 152 ? 2.199 -7.59 -13.195 1 72.19 152 GLY A C 1
ATOM 1095 O O . GLY A 1 152 ? 2.215 -8.703 -13.711 1 72.19 152 GLY A O 1
ATOM 1096 N N . ALA A 1 153 ? 3.172 -6.77 -13.484 1 72.44 153 ALA A N 1
ATOM 1097 C CA . ALA A 1 153 ? 4.039 -6.93 -14.648 1 72.44 153 ALA A CA 1
ATOM 1098 C C . ALA A 1 153 ? 5.203 -7.871 -14.344 1 72.44 153 ALA A C 1
ATOM 1100 O O . ALA A 1 153 ? 5.625 -8.641 -15.203 1 72.44 153 ALA A O 1
ATOM 1101 N N . ALA A 1 154 ? 5.699 -7.848 -13.133 1 82.94 154 ALA A N 1
ATOM 1102 C CA . ALA A 1 154 ? 6.949 -8.547 -12.852 1 82.94 154 ALA A CA 1
ATOM 1103 C C . ALA A 1 154 ? 7.062 -8.906 -11.375 1 82.94 154 ALA A C 1
ATOM 1105 O O . ALA A 1 154 ? 7.895 -8.352 -10.656 1 82.94 154 ALA A O 1
ATOM 1106 N N . PRO A 1 155 ?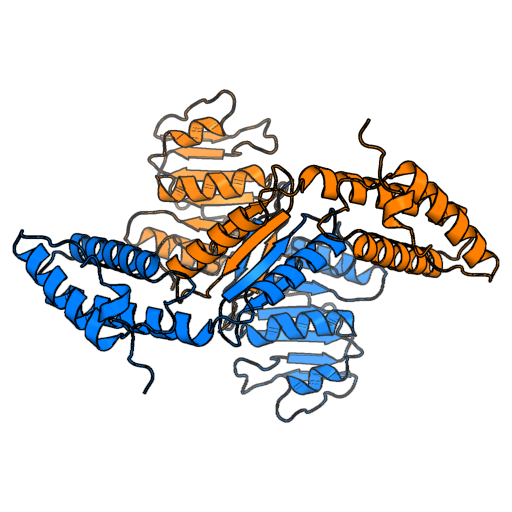 6.352 -9.883 -10.953 1 84.44 155 PRO A N 1
ATOM 1107 C CA . PRO A 1 155 ? 6.336 -10.234 -9.531 1 84.44 155 PRO A CA 1
ATOM 1108 C C . PRO A 1 155 ? 7.723 -10.578 -8.992 1 84.44 155 PRO A C 1
ATOM 1110 O O . PRO A 1 155 ? 8.078 -10.164 -7.883 1 84.44 155 PRO A O 1
ATOM 1113 N N . ARG A 1 156 ? 8.492 -11.383 -9.773 1 89.5 156 ARG A N 1
ATOM 1114 C CA . ARG A 1 156 ? 9.805 -11.773 -9.273 1 89.5 156 ARG A CA 1
ATOM 1115 C C . ARG A 1 156 ? 10.727 -10.562 -9.156 1 89.5 156 ARG A C 1
ATOM 1117 O O . ARG A 1 156 ? 11.539 -10.484 -8.234 1 89.5 156 ARG A O 1
ATOM 1124 N N . LEU A 1 157 ? 10.562 -9.703 -10.07 1 91.12 157 LEU A N 1
ATOM 1125 C CA . LEU A 1 157 ? 11.359 -8.484 -10.016 1 91.12 157 LEU A CA 1
ATOM 1126 C C . LEU A 1 157 ? 11.062 -7.691 -8.75 1 91.12 157 LEU A C 1
ATOM 1128 O O . LEU A 1 157 ? 11.977 -7.172 -8.102 1 91.12 157 LEU A O 1
ATOM 1132 N N . THR A 1 158 ? 9.828 -7.543 -8.344 1 92.88 158 THR A N 1
ATOM 1133 C CA . THR A 1 158 ? 9.453 -6.848 -7.117 1 92.88 158 THR A CA 1
ATOM 1134 C C . THR A 1 158 ? 10.047 -7.551 -5.898 1 92.88 158 THR A C 1
ATOM 1136 O O . THR A 1 158 ? 10.477 -6.898 -4.949 1 92.88 158 THR A O 1
ATOM 1139 N N . ALA A 1 159 ? 10.055 -8.859 -5.98 1 93.88 159 ALA A N 1
ATOM 1140 C CA . ALA A 1 159 ? 10.641 -9.625 -4.887 1 93.88 159 ALA A CA 1
ATOM 1141 C C . ALA A 1 159 ? 12.133 -9.359 -4.766 1 93.88 159 ALA A C 1
ATOM 1143 O O . ALA A 1 159 ? 12.664 -9.234 -3.66 1 93.88 159 ALA A O 1
ATOM 1144 N N . LEU A 1 160 ? 12.789 -9.305 -5.875 1 94.94 160 LEU A N 1
ATOM 1145 C CA . LEU A 1 160 ? 14.219 -9.023 -5.883 1 94.94 160 LEU A CA 1
ATOM 1146 C C . LEU A 1 160 ? 14.5 -7.629 -5.328 1 94.94 160 LEU A C 1
ATOM 1148 O O . LEU A 1 160 ? 15.43 -7.449 -4.531 1 94.94 160 LEU A O 1
ATOM 1152 N N . LEU A 1 161 ? 13.727 -6.648 -5.742 1 94.94 161 LEU A N 1
ATOM 1153 C CA . LEU A 1 161 ? 13.898 -5.293 -5.238 1 94.94 161 LEU A CA 1
ATOM 1154 C C . LEU A 1 161 ? 13.641 -5.23 -3.736 1 94.94 161 LEU A C 1
ATOM 1156 O O . LEU A 1 161 ? 14.422 -4.648 -2.99 1 94.94 161 LEU A O 1
ATOM 1160 N N . ARG A 1 162 ? 12.594 -5.809 -3.338 1 96.44 162 ARG A N 1
ATOM 1161 C CA . ARG A 1 162 ? 12.25 -5.871 -1.92 1 96.44 162 ARG A CA 1
ATOM 1162 C C . ARG A 1 162 ? 13.391 -6.48 -1.11 1 96.44 162 ARG A C 1
ATOM 1164 O O . ARG A 1 162 ? 13.789 -5.93 -0.081 1 96.44 162 ARG A O 1
ATOM 1171 N N . ALA A 1 163 ? 13.898 -7.586 -1.565 1 96.25 163 ALA A N 1
ATOM 1172 C CA . ALA A 1 163 ? 14.992 -8.258 -0.874 1 96.25 163 ALA A CA 1
ATOM 1173 C C . ALA A 1 163 ? 16.234 -7.367 -0.826 1 96.25 163 ALA A C 1
ATOM 1175 O O . ALA A 1 163 ? 16.938 -7.328 0.188 1 96.25 163 ALA A O 1
ATOM 1176 N N . ASP A 1 164 ? 16.5 -6.742 -1.88 1 96.56 164 ASP A N 1
ATOM 1177 C CA . ASP A 1 164 ? 17.656 -5.844 -1.933 1 96.56 164 ASP A CA 1
ATOM 1178 C C . ASP A 1 164 ? 17.484 -4.68 -0.959 1 96.56 164 ASP A C 1
ATOM 1180 O O . ASP A 1 164 ? 18.438 -4.293 -0.275 1 96.56 164 ASP A O 1
ATOM 1184 N N . ILE A 1 165 ? 16.312 -4.102 -0.893 1 96.38 165 ILE A N 1
ATOM 1185 C CA . ILE A 1 165 ? 16 -3.039 0.056 1 96.38 165 ILE A CA 1
ATOM 1186 C C . ILE A 1 165 ? 16.203 -3.543 1.481 1 96.38 165 ILE A C 1
ATOM 1188 O O . ILE A 1 165 ? 16.859 -2.883 2.289 1 96.38 165 ILE A O 1
ATOM 1192 N N . GLU A 1 166 ? 15.695 -4.664 1.761 1 95 166 GLU A N 1
ATOM 1193 C CA . GLU A 1 166 ? 15.852 -5.25 3.09 1 95 166 GLU A CA 1
ATOM 1194 C C . GLU A 1 166 ? 17.328 -5.398 3.453 1 95 166 GLU A C 1
ATOM 1196 O O . GLU A 1 166 ? 17.734 -5.055 4.562 1 95 166 GLU A O 1
ATOM 1201 N N . ARG A 1 167 ? 18.031 -5.887 2.572 1 95.38 167 ARG A N 1
ATOM 1202 C CA . ARG A 1 167 ? 19.453 -6.117 2.807 1 95.38 167 ARG A CA 1
ATOM 1203 C C . ARG A 1 167 ? 20.203 -4.797 3.004 1 95.38 167 ARG A C 1
ATOM 1205 O O . ARG A 1 167 ? 20.984 -4.656 3.939 1 95.38 167 ARG A O 1
ATOM 1212 N N . ARG A 1 168 ? 19.969 -3.863 2.199 1 95 168 ARG A N 1
ATOM 1213 C CA . ARG A 1 168 ? 20.703 -2.6 2.191 1 95 168 ARG A CA 1
ATOM 1214 C C . ARG A 1 168 ? 20.422 -1.8 3.461 1 95 168 ARG A C 1
ATOM 1216 O O . ARG A 1 168 ? 21.297 -1.076 3.949 1 95 168 ARG A O 1
ATOM 1223 N N . TYR A 1 169 ? 19.266 -1.945 4 1 95.31 169 TYR A N 1
ATOM 1224 C CA . TYR A 1 169 ? 18.891 -1.106 5.133 1 95.31 169 TYR A CA 1
ATOM 1225 C C . TYR A 1 169 ? 18.859 -1.916 6.422 1 95.31 169 TYR A C 1
ATOM 1227 O O . TYR A 1 169 ? 18.453 -1.406 7.473 1 95.31 169 TYR A O 1
ATOM 1235 N N . ALA A 1 170 ? 19.312 -3.1 6.41 1 92.56 170 ALA A N 1
ATOM 1236 C CA . ALA A 1 170 ? 19.203 -4.043 7.523 1 92.56 170 ALA A CA 1
ATOM 1237 C C . ALA A 1 170 ? 20.031 -3.584 8.711 1 92.56 170 ALA A C 1
ATOM 1239 O O . ALA A 1 170 ? 19.688 -3.865 9.867 1 92.56 170 ALA A O 1
ATOM 1240 N N . ALA A 1 171 ? 21.062 -2.842 8.477 1 92.81 171 ALA A N 1
ATOM 1241 C CA . ALA A 1 171 ? 22.016 -2.512 9.531 1 92.81 171 ALA A CA 1
ATOM 1242 C C . ALA A 1 171 ? 21.516 -1.334 10.367 1 92.81 171 ALA A C 1
ATOM 1244 O O . ALA A 1 171 ? 22.047 -1.07 11.453 1 92.81 171 ALA A O 1
ATOM 1245 N N . LEU A 1 172 ? 20.594 -0.622 9.922 1 93.56 172 LEU A N 1
ATOM 1246 C CA . LEU A 1 172 ? 20.078 0.553 10.625 1 93.56 172 LEU A CA 1
ATOM 1247 C C . LEU A 1 172 ? 19.094 0.154 11.703 1 93.56 172 LEU A C 1
ATOM 1249 O O . LEU A 1 172 ? 18.312 -0.787 11.523 1 93.56 172 LEU A O 1
ATOM 1253 N N . ASP A 1 173 ? 19.109 0.853 12.812 1 92.88 173 ASP A N 1
ATOM 1254 C CA . ASP A 1 173 ? 18.188 0.562 13.906 1 92.88 173 ASP A CA 1
ATOM 1255 C C . ASP A 1 173 ? 16.875 1.324 13.742 1 92.88 173 ASP A C 1
ATOM 1257 O O . ASP A 1 173 ? 16.641 2.322 14.43 1 92.88 173 ASP A O 1
ATOM 1261 N N . TRP A 1 174 ? 16.078 0.81 12.984 1 92.19 174 TRP A N 1
ATOM 1262 C CA . TRP A 1 174 ? 14.844 1.475 12.586 1 92.19 174 TRP A CA 1
ATOM 1263 C C . TRP A 1 174 ? 13.906 1.65 13.773 1 92.19 174 TRP A C 1
ATOM 1265 O O . TRP A 1 174 ? 13.266 2.695 13.914 1 92.19 174 TRP A O 1
ATOM 1275 N N . ASP A 1 175 ? 13.797 0.64 14.617 1 91.19 175 ASP A N 1
ATOM 1276 C CA . ASP A 1 175 ? 12.906 0.725 15.773 1 91.19 175 ASP A CA 1
ATOM 1277 C C . ASP A 1 175 ? 13.336 1.846 16.719 1 91.19 175 ASP A C 1
ATOM 1279 O O . ASP A 1 175 ? 12.508 2.613 17.203 1 91.19 175 ASP A O 1
ATOM 1283 N N . GLU A 1 176 ? 14.617 1.919 16.922 1 92.19 176 GLU A N 1
ATOM 1284 C CA . GLU A 1 176 ? 15.141 2.982 17.766 1 92.19 176 GLU A CA 1
ATOM 1285 C C . GLU A 1 176 ? 14.922 4.355 17.141 1 92.19 176 GLU A C 1
ATOM 1287 O O . GLU A 1 176 ? 14.547 5.309 17.812 1 92.19 176 GLU A O 1
ATOM 1292 N N . MET A 1 177 ? 15.141 4.457 15.867 1 93.06 177 MET A N 1
ATOM 1293 C CA . MET A 1 177 ? 14.922 5.711 15.156 1 93.06 177 MET A CA 1
ATOM 1294 C C . MET A 1 177 ? 13.484 6.184 15.312 1 93.06 177 MET A C 1
ATOM 1296 O O . MET A 1 177 ? 13.234 7.332 15.688 1 93.06 177 MET A O 1
ATOM 1300 N N . CYS A 1 178 ? 12.586 5.301 15.008 1 90.12 178 CYS A N 1
ATOM 1301 C CA . CYS A 1 178 ? 11.164 5.645 15.094 1 90.12 178 CYS A CA 1
ATOM 1302 C C . CYS A 1 178 ? 10.781 6.031 16.516 1 90.12 178 CYS A C 1
ATOM 1304 O O . CYS A 1 178 ? 10.062 7.012 16.719 1 90.12 178 CYS A O 1
ATOM 1306 N N . GLY A 1 179 ? 11.297 5.309 17.469 1 90.06 179 GLY A N 1
ATOM 1307 C CA . GLY A 1 179 ? 11.023 5.609 18.875 1 90.06 179 GLY A CA 1
ATOM 1308 C C . GLY A 1 179 ? 11.516 6.98 19.297 1 90.06 179 GLY A C 1
ATOM 1309 O O . GLY A 1 179 ? 10.797 7.727 19.953 1 90.06 179 GLY A O 1
ATOM 1310 N N . ARG A 1 180 ? 12.688 7.316 18.984 1 93.88 180 ARG A N 1
ATOM 1311 C CA . ARG A 1 180 ? 13.273 8.594 19.359 1 93.88 180 ARG A CA 1
ATOM 1312 C C . ARG A 1 180 ? 12.555 9.758 18.672 1 93.88 180 ARG A C 1
ATOM 1314 O O . ARG A 1 180 ? 12.305 10.789 19.297 1 93.88 180 ARG A O 1
ATOM 1321 N N . LEU A 1 181 ? 12.273 9.547 17.453 1 92.94 181 LEU A N 1
ATOM 1322 C CA . LEU A 1 181 ? 11.57 10.602 16.734 1 92.94 181 LEU A CA 1
ATOM 1323 C C . LEU A 1 181 ? 10.172 10.805 17.297 1 92.94 181 LEU A C 1
ATOM 1325 O O . LEU A 1 181 ? 9.695 11.938 17.406 1 92.94 181 LEU A O 1
ATOM 1329 N N . ARG A 1 182 ? 9.555 9.734 17.594 1 88.31 182 ARG A N 1
ATOM 1330 C CA . ARG A 1 182 ? 8.242 9.836 18.234 1 88.31 182 ARG A CA 1
ATOM 1331 C C . ARG A 1 182 ? 8.336 10.594 19.547 1 88.31 182 ARG A C 1
ATOM 1333 O O . ARG A 1 182 ? 7.547 11.508 19.812 1 88.31 182 ARG A O 1
ATOM 1340 N N . ALA A 1 183 ? 9.25 10.25 20.375 1 93.69 183 ALA A N 1
ATOM 1341 C CA . ALA A 1 183 ? 9.453 10.898 21.672 1 93.69 183 ALA A CA 1
ATOM 1342 C C . ALA A 1 183 ? 9.758 12.383 21.5 1 93.69 183 ALA A C 1
ATOM 1344 O O . ALA A 1 183 ? 9.219 13.227 22.219 1 93.69 183 ALA A O 1
ATOM 1345 N N . LEU A 1 184 ? 10.609 12.664 20.562 1 95.19 184 LEU A N 1
ATOM 1346 C CA . LEU A 1 184 ? 10.969 14.055 20.312 1 95.19 184 LEU A CA 1
ATOM 1347 C C . LEU A 1 184 ? 9.75 14.859 19.875 1 95.19 184 LEU A C 1
ATOM 1349 O O . LEU A 1 184 ? 9.547 15.984 20.328 1 95.19 184 LEU A O 1
ATOM 1353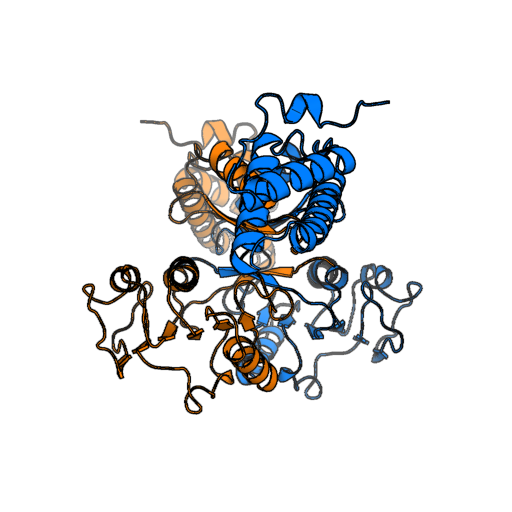 N N . ARG A 1 185 ? 8.977 14.281 19.031 1 90.69 185 ARG A N 1
ATOM 1354 C CA . ARG A 1 185 ? 7.777 14.953 18.547 1 90.69 185 ARG A CA 1
ATOM 1355 C C . ARG A 1 185 ? 6.801 15.219 19.688 1 90.69 185 ARG A C 1
ATOM 1357 O O . ARG A 1 185 ? 6.207 16.297 19.766 1 90.69 185 ARG A O 1
ATOM 1364 N N . GLU A 1 186 ? 6.641 14.289 20.516 1 90 186 GLU A N 1
ATOM 1365 C CA . GLU A 1 186 ? 5.754 14.438 21.672 1 90 186 GLU A CA 1
ATOM 1366 C C . GLU A 1 186 ? 6.25 15.539 22.609 1 90 186 GLU A C 1
ATOM 1368 O O . GLU A 1 186 ? 5.461 16.359 23.078 1 90 186 GLU A O 1
ATOM 1373 N N . ARG A 1 187 ? 7.492 15.531 22.859 1 94.44 187 ARG A N 1
ATOM 1374 C CA . ARG A 1 187 ? 8.078 16.547 23.719 1 94.44 187 ARG A CA 1
ATOM 1375 C C . ARG A 1 187 ? 7.949 17.938 23.078 1 94.44 187 ARG A C 1
ATOM 1377 O O . ARG A 1 187 ? 7.613 18.906 23.766 1 94.44 187 ARG A O 1
ATOM 1384 N N . ALA A 1 188 ? 8.281 17.984 21.828 1 94.19 188 ALA A N 1
ATOM 1385 C CA . ALA A 1 188 ? 8.164 19.25 21.109 1 94.19 188 ALA A CA 1
ATOM 1386 C C . ALA A 1 188 ? 6.734 19.781 21.141 1 94.19 188 ALA A C 1
ATOM 1388 O O . ALA A 1 188 ? 6.512 20.984 21.281 1 94.19 188 ALA A O 1
ATOM 1389 N N . ARG A 1 189 ? 5.832 18.906 21.016 1 89.19 189 ARG A N 1
ATOM 1390 C CA . ARG A 1 189 ? 4.43 19.312 21.078 1 89.19 189 ARG A CA 1
ATOM 1391 C C . ARG A 1 189 ? 4.082 19.891 22.438 1 89.19 189 ARG A C 1
ATOM 1393 O O . ARG A 1 189 ? 3.43 20.938 22.531 1 89.19 189 ARG A O 1
ATOM 1400 N N . ALA A 1 190 ? 4.5 19.266 23.453 1 90.06 190 ALA A N 1
ATOM 1401 C CA . ALA A 1 190 ? 4.254 19.734 24.812 1 90.06 190 ALA A CA 1
ATOM 1402 C C . ALA A 1 190 ? 4.891 21.109 25.047 1 90.06 190 ALA A C 1
ATOM 1404 O O . ALA A 1 190 ? 4.266 22 25.625 1 90.06 190 ALA A O 1
ATOM 1405 N N . LEU A 1 191 ? 6.059 21.297 24.531 1 92.12 191 LEU A N 1
ATOM 1406 C CA . LEU A 1 191 ? 6.809 22.531 24.734 1 92.12 191 LEU A CA 1
ATOM 1407 C C . LEU A 1 191 ? 6.238 23.656 23.875 1 92.12 191 LEU A C 1
ATOM 1409 O O . LEU A 1 191 ? 6.316 24.828 24.266 1 92.12 191 LEU A O 1
ATOM 1413 N N . SER A 1 192 ? 5.734 23.297 22.734 1 87.62 192 SER A N 1
ATOM 1414 C CA . SER A 1 192 ? 5.152 24.281 21.844 1 87.62 192 SER A CA 1
ATOM 1415 C C . SER A 1 192 ? 3.947 24.969 22.5 1 87.62 192 SER A C 1
ATOM 1417 O O . SER A 1 192 ? 3.732 26.172 22.312 1 87.62 192 SER A O 1
ATOM 1419 N N . THR A 1 193 ? 3.148 24.219 23.188 1 82.69 193 THR A N 1
ATOM 1420 C CA . THR A 1 193 ? 1.971 24.75 23.859 1 82.69 193 THR A CA 1
ATOM 1421 C C . THR A 1 193 ? 2.373 25.734 24.953 1 82.69 193 THR A C 1
ATOM 1423 O O . THR A 1 193 ? 1.642 26.688 25.25 1 82.69 193 THR A O 1
ATOM 1426 N N . GLN A 1 194 ? 3.578 25.656 25.359 1 82.75 194 GLN A N 1
ATOM 1427 C CA . GLN A 1 194 ? 4.062 26.469 26.469 1 82.75 194 GLN A CA 1
ATOM 1428 C C . GLN A 1 194 ? 4.812 27.703 25.969 1 82.75 194 GLN A C 1
ATOM 1430 O O . GLN A 1 194 ? 4.996 28.672 26.703 1 82.75 194 GLN A O 1
ATOM 1435 N N . ALA A 1 195 ? 5.301 27.719 24.75 1 81.12 195 ALA A N 1
ATOM 1436 C CA . ALA A 1 195 ? 6.234 28.719 24.234 1 81.12 195 ALA A CA 1
ATOM 1437 C C . ALA A 1 195 ? 5.52 30.031 23.906 1 81.12 195 ALA A C 1
ATOM 1439 O O . ALA A 1 195 ? 6.164 31.047 23.672 1 81.12 195 ALA A O 1
ATOM 1440 N N . GLY A 1 196 ? 4.211 30.109 24 1 80 196 GLY A N 1
ATOM 1441 C CA . GLY A 1 196 ? 3.512 31.375 23.844 1 80 196 GLY A CA 1
ATOM 1442 C C . GLY A 1 196 ? 3.184 31.688 22.391 1 80 196 GLY A C 1
ATOM 1443 O O . GLY A 1 196 ? 2.771 32.812 22.078 1 80 196 GLY A O 1
ATOM 1444 N N . LEU A 1 197 ? 3.436 30.859 21.484 1 82.25 197 LEU A N 1
ATOM 1445 C CA . LEU A 1 197 ? 3.074 31.047 20.094 1 82.25 197 LEU A CA 1
ATOM 1446 C C . LEU A 1 197 ? 1.595 30.75 19.859 1 82.25 197 LEU A C 1
ATOM 1448 O O . LEU A 1 197 ? 1.023 29.891 20.531 1 82.25 197 LEU A O 1
ATOM 1452 N N . PRO A 1 198 ? 1.02 31.641 18.984 1 84.81 198 PRO A N 1
ATOM 1453 C CA . PRO A 1 198 ? -0.327 31.25 18.578 1 84.81 198 PRO A CA 1
ATOM 1454 C C . PRO A 1 198 ? -0.383 29.812 18.047 1 84.81 198 PRO A C 1
ATOM 1456 O O . PRO A 1 198 ? 0.596 29.328 17.469 1 84.81 198 PRO A O 1
ATOM 1459 N N . ALA A 1 199 ? -1.485 29.25 18.234 1 81.81 199 ALA A N 1
ATOM 1460 C CA . ALA A 1 199 ? -1.647 27.828 18 1 81.81 199 ALA A CA 1
ATOM 1461 C C . ALA A 1 199 ? -1.197 27.438 16.594 1 81.81 199 ALA A C 1
ATOM 1463 O O . ALA A 1 199 ? -0.432 26.484 16.422 1 81.81 199 ALA A O 1
ATOM 1464 N N . GLU A 1 200 ? -1.597 28.141 15.57 1 82 200 GLU A N 1
ATOM 1465 C CA . GLU A 1 200 ? -1.261 27.828 14.188 1 82 200 GLU A CA 1
ATOM 1466 C C . GLU A 1 200 ? 0.233 28 13.93 1 82 200 GLU A C 1
ATOM 1468 O O . GLU A 1 200 ? 0.847 27.188 13.234 1 82 200 GLU A O 1
ATOM 1473 N N . GLU A 1 201 ? 0.785 29.062 14.445 1 86.19 201 GLU A N 1
ATOM 1474 C CA . GLU A 1 201 ? 2.213 29.328 14.281 1 86.19 201 GLU A CA 1
ATOM 1475 C C . GLU A 1 201 ? 3.049 28.297 15.031 1 86.19 201 GLU A C 1
ATOM 1477 O O . GLU A 1 201 ? 4.105 27.875 14.555 1 86.19 201 GLU A O 1
ATOM 1482 N N . ALA A 1 202 ? 2.537 27.922 16.25 1 88 202 ALA A N 1
ATOM 1483 C CA . ALA A 1 202 ? 3.219 26.906 17.047 1 88 202 ALA A CA 1
ATOM 1484 C C . ALA A 1 202 ? 3.299 25.578 16.281 1 88 202 ALA A C 1
ATOM 1486 O O . ALA A 1 202 ? 4.344 24.922 16.281 1 88 202 ALA A O 1
ATOM 1487 N N . LEU A 1 203 ? 2.234 25.188 15.68 1 84.94 203 LEU A N 1
ATOM 1488 C CA . LEU A 1 203 ? 2.189 23.953 14.891 1 84.94 203 LEU A CA 1
ATOM 1489 C C . LEU A 1 203 ? 3.164 24.016 13.719 1 84.94 203 LEU A C 1
ATOM 1491 O O . LEU A 1 203 ? 3.926 23.078 13.492 1 84.94 203 LEU A O 1
ATOM 1495 N N . ARG A 1 204 ? 3.131 25.094 12.992 1 86.88 204 ARG A N 1
ATOM 1496 C CA . ARG A 1 204 ? 4.016 25.25 11.844 1 86.88 204 ARG A CA 1
ATOM 1497 C C . ARG A 1 204 ? 5.48 25.203 12.266 1 86.88 204 ARG A C 1
ATOM 1499 O O . ARG A 1 204 ? 6.293 24.547 11.617 1 86.88 204 ARG A O 1
ATOM 1506 N N . PHE A 1 205 ? 5.766 25.984 13.367 1 92.06 205 PHE A N 1
ATOM 1507 C CA . PHE A 1 205 ? 7.129 25.984 13.875 1 92.06 205 PHE A CA 1
ATOM 1508 C C . PHE A 1 205 ? 7.582 24.578 14.234 1 92.06 205 PHE A C 1
ATOM 1510 O O . PHE A 1 205 ? 8.68 24.156 13.852 1 92.06 205 PHE A O 1
ATOM 1517 N N . ARG A 1 206 ? 6.746 23.859 14.922 1 91.19 206 ARG A N 1
ATOM 1518 C CA . ARG A 1 206 ? 7.062 22.5 15.359 1 91.19 206 ARG A CA 1
ATOM 1519 C C . ARG A 1 206 ? 7.32 21.578 14.164 1 91.19 206 ARG A C 1
ATOM 1521 O O . ARG A 1 206 ? 8.305 20.844 14.148 1 91.19 206 ARG A O 1
ATOM 1528 N N . MET A 1 207 ? 6.504 21.625 13.156 1 88.31 207 MET A N 1
ATOM 1529 C CA . MET A 1 207 ? 6.625 20.766 11.977 1 88.31 207 MET A CA 1
ATOM 1530 C C . MET A 1 207 ? 7.906 21.062 11.211 1 88.31 207 MET A C 1
ATOM 1532 O O . MET A 1 207 ? 8.633 20.156 10.82 1 88.31 207 MET A O 1
ATOM 1536 N N . ASP A 1 208 ? 8.133 22.297 11.078 1 92.62 208 ASP A N 1
ATOM 1537 C CA . ASP A 1 208 ? 9.344 22.719 10.367 1 92.62 208 ASP A CA 1
ATOM 1538 C C . ASP A 1 208 ? 10.594 22.297 11.133 1 92.62 208 ASP A C 1
ATOM 1540 O O . ASP A 1 208 ? 11.562 21.828 10.531 1 92.62 208 ASP A O 1
ATOM 1544 N N . TRP A 1 209 ? 10.539 22.609 12.383 1 95 209 TRP A N 1
ATOM 1545 C CA . TRP A 1 209 ? 11.672 22.25 13.234 1 95 209 TRP A CA 1
ATOM 1546 C C . TRP A 1 209 ? 11.945 20.75 13.18 1 95 209 TRP A C 1
ATOM 1548 O O . TRP A 1 209 ? 13.086 20.328 13 1 95 209 TRP A O 1
ATOM 1558 N N . MET A 1 210 ? 10.906 19.906 13.328 1 93.69 210 MET A N 1
ATOM 1559 C CA . MET A 1 210 ? 11.031 18.453 13.266 1 93.69 210 MET A CA 1
ATOM 1560 C C . MET A 1 210 ? 11.609 18.016 11.922 1 93.69 210 MET A C 1
ATOM 1562 O O . MET A 1 210 ? 12.453 17.125 11.875 1 93.69 210 MET A O 1
ATOM 1566 N N . ARG A 1 211 ? 11.117 18.578 10.945 1 94 211 ARG A N 1
ATOM 1567 C CA . ARG A 1 211 ? 11.609 18.266 9.602 1 94 211 ARG A CA 1
ATOM 1568 C C . ARG A 1 211 ? 13.102 18.547 9.492 1 94 211 ARG A C 1
ATOM 1570 O O . ARG A 1 211 ? 13.867 17.703 9.039 1 94 211 ARG A O 1
ATOM 1577 N N . GLN A 1 212 ? 13.5 19.719 9.914 1 95.88 212 GLN A N 1
ATOM 1578 C CA . GLN A 1 212 ? 14.891 20.141 9.797 1 95.88 212 GLN A CA 1
ATOM 1579 C C . GLN A 1 212 ? 15.812 19.25 10.641 1 95.88 212 GLN A C 1
ATOM 1581 O O . GLN A 1 212 ? 16.891 18.859 10.188 1 95.88 212 GLN A O 1
ATOM 1586 N N . VAL A 1 213 ? 15.359 19.016 11.82 1 97.06 213 VAL A N 1
ATOM 1587 C CA . VAL A 1 213 ? 16.156 18.203 12.719 1 97.06 213 VAL A CA 1
ATOM 1588 C C . VAL A 1 213 ? 16.297 16.781 12.141 1 97.06 213 VAL A C 1
ATOM 1590 O O . VAL A 1 213 ? 17.391 16.219 12.117 1 97.06 213 VAL A O 1
ATOM 1593 N N . THR A 1 214 ? 15.234 16.172 11.672 1 95.5 214 THR A N 1
ATOM 1594 C CA . THR A 1 214 ? 15.266 14.828 11.086 1 95.5 214 THR A CA 1
ATOM 1595 C C . THR A 1 214 ? 16.172 14.789 9.852 1 95.5 214 THR A C 1
ATOM 1597 O O . THR A 1 214 ? 16.953 13.852 9.672 1 95.5 214 THR A O 1
ATOM 1600 N N . ASP A 1 215 ? 16.078 15.836 9.07 1 95.56 215 ASP A N 1
ATOM 1601 C CA . ASP A 1 215 ? 16.922 15.938 7.883 1 95.56 215 ASP A CA 1
ATOM 1602 C C . ASP A 1 215 ? 18.406 15.977 8.266 1 95.56 215 ASP A C 1
ATOM 1604 O O . ASP A 1 215 ? 19.234 15.344 7.613 1 95.56 215 ASP A O 1
ATOM 1608 N N . ALA A 1 216 ? 18.656 16.719 9.258 1 96.06 216 ALA A N 1
ATOM 1609 C CA . ALA A 1 216 ? 20.031 16.875 9.688 1 96.06 216 ALA A CA 1
ATOM 1610 C C . ALA A 1 216 ? 20.609 15.547 10.188 1 96.06 216 ALA A C 1
ATOM 1612 O O . ALA A 1 216 ? 21.734 15.18 9.852 1 96.06 216 ALA A O 1
ATOM 1613 N N . PHE A 1 217 ? 19.875 14.875 10.938 1 96.44 217 PHE A N 1
ATOM 1614 C CA . PHE A 1 217 ? 20.344 13.602 11.477 1 96.44 217 PHE A CA 1
ATOM 1615 C C . PHE A 1 217 ? 20.359 12.531 10.391 1 96.44 217 PHE A C 1
ATOM 1617 O O . PHE A 1 217 ? 21.266 11.695 10.344 1 96.44 217 PHE A O 1
ATOM 1624 N N . GLY A 1 218 ? 19.312 12.555 9.57 1 94.75 218 GLY A N 1
ATOM 1625 C CA . GLY A 1 218 ? 19.234 11.609 8.469 1 94.75 218 GLY A CA 1
ATOM 1626 C C . GLY A 1 218 ? 19.031 10.18 8.914 1 94.75 218 GLY A C 1
ATOM 1627 O O . GLY A 1 218 ? 18.812 9.914 10.102 1 94.75 218 GLY A O 1
ATOM 1628 N N . LEU A 1 219 ? 19.109 9.242 7.957 1 94.06 219 LEU A N 1
ATOM 1629 C CA . LEU A 1 219 ? 18.859 7.824 8.211 1 94.06 219 LEU A CA 1
ATOM 1630 C C . LEU A 1 219 ? 19.953 7.23 9.094 1 94.06 219 LEU A C 1
ATOM 1632 O O . LEU A 1 219 ? 19.688 6.309 9.867 1 94.06 219 LEU A O 1
ATOM 1636 N N . GLU A 1 220 ? 21.078 7.773 9.109 1 93.56 220 GLU A N 1
ATOM 1637 C CA . GLU A 1 220 ? 22.25 7.168 9.75 1 93.56 220 GLU A CA 1
ATOM 1638 C C . GLU A 1 220 ? 22.328 7.531 11.227 1 93.56 220 GLU A C 1
ATOM 1640 O O . GLU A 1 220 ? 22.906 6.797 12.023 1 93.56 220 GLU A O 1
ATOM 1645 N N . HIS A 1 221 ? 21.703 8.68 11.578 1 94.75 221 HIS A N 1
ATOM 1646 C CA . HIS A 1 221 ? 22.031 9.188 12.906 1 94.75 221 HIS A CA 1
ATOM 1647 C C . HIS A 1 221 ? 20.781 9.352 13.758 1 94.75 221 HIS A C 1
ATOM 1649 O O . HIS A 1 221 ? 20.875 9.609 14.961 1 94.75 221 HIS A O 1
ATOM 1655 N N . CYS A 1 222 ? 19.625 9.172 13.195 1 94.38 222 CYS A N 1
ATOM 1656 C CA . CYS A 1 222 ? 18.391 9.398 13.938 1 94.38 222 CYS A CA 1
ATOM 1657 C C . CYS A 1 222 ? 18.297 8.461 15.133 1 94.38 222 CYS A C 1
ATOM 1659 O O . CYS A 1 222 ? 17.719 8.82 16.172 1 94.38 222 CYS A O 1
ATOM 1661 N N . ALA A 1 223 ? 18.938 7.32 15.039 1 94.38 223 ALA A N 1
ATOM 1662 C CA . ALA A 1 223 ? 18.875 6.348 16.125 1 94.38 223 ALA A CA 1
ATOM 1663 C C . ALA A 1 223 ? 19.703 6.801 17.312 1 94.38 223 ALA A C 1
ATOM 1665 O O . ALA A 1 223 ? 19.578 6.262 18.422 1 94.38 223 ALA A O 1
ATOM 1666 N N . ALA A 1 224 ? 20.516 7.742 17.125 1 95.75 224 ALA A N 1
ATOM 1667 C CA . ALA A 1 224 ? 21.438 8.188 18.156 1 95.75 224 ALA A CA 1
ATOM 1668 C C . ALA A 1 224 ? 21.031 9.539 18.734 1 95.75 224 ALA A C 1
ATOM 1670 O O . ALA A 1 224 ? 21.734 10.117 19.547 1 95.75 224 ALA A O 1
ATOM 1671 N N . MET A 1 225 ? 19.906 10.016 18.359 1 96.62 225 MET A N 1
ATOM 1672 C CA . MET A 1 225 ? 19.406 11.312 18.797 1 96.62 225 MET A CA 1
ATOM 1673 C C . MET A 1 225 ? 19.328 11.375 20.312 1 96.62 225 MET A C 1
ATOM 1675 O O . MET A 1 225 ? 18.844 10.438 20.953 1 96.62 225 MET A O 1
ATOM 1679 N N . ASP A 1 226 ? 19.828 12.422 20.906 1 97.44 226 ASP A N 1
ATOM 1680 C CA . ASP A 1 226 ? 19.562 12.734 22.297 1 97.44 226 ASP A CA 1
ATOM 1681 C C . ASP A 1 226 ? 18.25 13.508 22.453 1 97.44 226 ASP A C 1
ATOM 1683 O O . ASP A 1 226 ? 18.234 14.734 22.422 1 97.44 226 ASP A O 1
ATOM 1687 N N . VAL A 1 227 ? 17.25 12.789 22.734 1 97.44 227 VAL A N 1
ATOM 1688 C CA . VAL A 1 227 ? 15.898 13.336 22.719 1 97.44 227 VAL A CA 1
ATOM 1689 C C . VAL A 1 227 ? 15.766 14.438 23.75 1 97.44 227 VAL A C 1
ATOM 1691 O O . VAL A 1 227 ? 15.172 15.492 23.484 1 97.44 227 VAL A O 1
ATOM 1694 N N . GLU A 1 228 ? 16.344 14.25 24.906 1 96.31 228 GLU A N 1
ATOM 1695 C CA . GLU A 1 228 ? 16.234 15.227 25.984 1 96.31 228 GLU A CA 1
ATOM 1696 C C . GLU A 1 228 ? 16.906 16.547 25.609 1 96.31 228 GLU A C 1
ATOM 1698 O O . GLU A 1 228 ? 16.312 17.609 25.766 1 96.31 228 GLU A O 1
ATOM 1703 N N . ARG A 1 229 ? 18.047 16.438 25.125 1 97 229 ARG A N 1
ATOM 1704 C CA . ARG A 1 229 ? 18.781 17.656 24.75 1 97 229 ARG A CA 1
ATOM 1705 C C . ARG A 1 229 ? 18.109 18.359 23.578 1 97 229 ARG A C 1
ATOM 1707 O O . ARG A 1 229 ? 18.047 19.578 23.531 1 97 229 ARG A O 1
ATOM 1714 N N . LEU A 1 230 ? 17.641 17.547 22.672 1 97.81 230 LEU A N 1
ATOM 1715 C CA . LEU A 1 230 ? 16.984 18.125 21.5 1 97.81 230 LEU A CA 1
ATOM 1716 C C . LEU A 1 230 ? 15.68 18.812 21.922 1 97.81 230 LEU A C 1
ATOM 1718 O O . LEU A 1 230 ? 15.344 19.875 21.391 1 97.81 230 LEU A O 1
ATOM 1722 N N . ALA A 1 231 ? 15.031 18.203 22.828 1 97 231 ALA A N 1
ATOM 1723 C CA . ALA A 1 231 ? 13.82 18.828 23.344 1 97 231 ALA A CA 1
ATOM 1724 C C . ALA A 1 231 ? 14.125 20.188 23.984 1 97 231 ALA A C 1
ATOM 1726 O O . ALA A 1 231 ? 13.375 21.141 23.797 1 97 231 ALA A O 1
ATOM 1727 N N . GLY A 1 232 ? 15.18 20.188 24.703 1 96.12 232 GLY A N 1
ATOM 1728 C CA . GLY A 1 232 ? 15.625 21.453 25.266 1 96.12 232 GLY A CA 1
ATOM 1729 C C . GLY A 1 232 ? 15.906 22.516 24.219 1 96.12 232 GLY A C 1
ATOM 1730 O O . GLY A 1 232 ? 15.477 23.656 24.344 1 96.12 232 GLY A O 1
ATOM 1731 N N . LEU A 1 233 ? 16.594 22.062 23.219 1 97 233 LEU A N 1
ATOM 1732 C CA . LEU A 1 233 ? 16.875 22.969 22.109 1 97 233 LEU A CA 1
ATOM 1733 C C . LEU A 1 233 ? 15.594 23.484 21.484 1 97 233 LEU A C 1
ATOM 1735 O O . LEU A 1 233 ? 15.484 24.672 21.172 1 97 233 LEU A O 1
ATOM 1739 N N . PHE A 1 234 ? 14.672 22.672 21.25 1 97.06 234 PHE A N 1
ATOM 1740 C CA . PHE A 1 234 ? 13.391 23.062 20.703 1 97.06 234 PHE A CA 1
ATOM 1741 C C . PHE A 1 234 ? 12.742 24.156 21.547 1 97.06 234 PHE A C 1
ATOM 1743 O O . PHE A 1 234 ? 12.297 25.172 21.016 1 97.06 234 PHE A O 1
ATOM 1750 N N . GLY A 1 235 ? 12.68 23.844 22.859 1 95.56 235 GLY A N 1
ATOM 1751 C CA . GLY A 1 235 ? 12.086 24.812 23.766 1 95.56 235 GLY A CA 1
ATOM 1752 C C . GLY A 1 235 ? 12.719 26.188 23.656 1 95.56 235 GLY A C 1
ATOM 1753 O O . GLY A 1 235 ? 12.016 27.203 23.609 1 95.56 235 GLY A O 1
ATOM 1754 N N . GLU A 1 236 ? 14.023 26.188 23.672 1 95.25 236 GLU A N 1
ATOM 1755 C CA . GLU A 1 236 ? 14.766 27.438 23.562 1 95.25 236 GLU A CA 1
ATOM 1756 C C . GLU A 1 236 ? 14.438 28.156 22.25 1 95.25 236 GLU A C 1
ATOM 1758 O O . GLU A 1 236 ? 14.211 29.359 22.234 1 95.25 236 GLU A O 1
ATOM 1763 N N . MET A 1 237 ? 14.367 27.359 21.203 1 95.69 237 MET A N 1
ATOM 1764 C CA . MET A 1 237 ? 14.156 27.953 19.891 1 95.69 237 MET A CA 1
ATOM 1765 C C . MET A 1 237 ? 12.711 28.406 19.719 1 95.69 237 MET A C 1
ATOM 1767 O O . MET A 1 237 ? 12.445 29.422 19.078 1 95.69 237 MET A O 1
ATOM 1771 N N . ALA A 1 238 ? 11.852 27.672 20.297 1 94.38 238 ALA A N 1
ATOM 1772 C CA . ALA A 1 238 ? 10.445 28.062 20.266 1 94.38 238 ALA A CA 1
ATOM 1773 C C . ALA A 1 238 ? 10.219 29.375 21.016 1 94.38 238 ALA A C 1
ATOM 1775 O O . ALA A 1 238 ? 9.5 30.25 20.562 1 94.38 238 ALA A O 1
ATOM 1776 N N . ALA A 1 239 ? 10.828 29.516 22.172 1 92.88 239 ALA A N 1
ATOM 1777 C CA . ALA A 1 239 ? 10.734 30.734 22.969 1 92.88 239 ALA A CA 1
ATOM 1778 C C . ALA A 1 239 ? 11.328 31.938 22.234 1 92.88 239 ALA A C 1
ATOM 1780 O O . ALA A 1 239 ? 10.766 33.031 22.266 1 92.88 239 ALA A O 1
ATOM 1781 N N . ALA A 1 240 ? 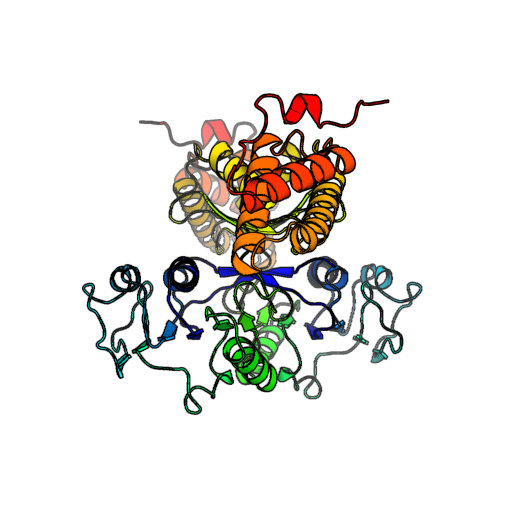12.453 31.641 21.609 1 94.44 240 ALA A N 1
ATOM 1782 C CA . ALA A 1 240 ? 13.094 32.688 20.844 1 94.44 240 ALA A CA 1
ATOM 1783 C C . ALA A 1 240 ? 12.203 33.156 19.688 1 94.44 240 ALA A C 1
ATOM 1785 O O . ALA A 1 240 ? 12.094 34.344 19.406 1 94.44 240 ALA A O 1
ATOM 1786 N N . ALA A 1 241 ? 11.594 32.188 19.031 1 92.56 241 ALA A N 1
ATOM 1787 C CA . ALA A 1 241 ? 10.688 32.5 17.922 1 92.56 241 ALA A CA 1
ATOM 1788 C C . ALA A 1 241 ? 9.492 33.312 18.422 1 92.56 241 ALA A C 1
ATOM 1790 O O . ALA A 1 241 ? 9.07 34.25 17.75 1 92.56 241 ALA A O 1
ATOM 1791 N N . ALA A 1 242 ? 8.969 32.969 19.562 1 91.06 242 ALA A N 1
ATOM 1792 C CA . ALA A 1 242 ? 7.84 33.688 20.156 1 91.06 242 ALA A CA 1
ATOM 1793 C C . ALA A 1 242 ? 8.211 35.125 20.5 1 91.06 242 ALA A C 1
ATOM 1795 O O . ALA A 1 242 ? 7.367 36 20.469 1 91.06 242 ALA A O 1
ATOM 1796 N N . ALA A 1 243 ? 9.477 35.312 20.812 1 92.12 243 ALA A N 1
ATOM 1797 C CA . ALA A 1 243 ? 9.977 36.656 21.188 1 92.12 243 ALA A CA 1
ATOM 1798 C C . ALA A 1 243 ? 10.375 37.438 19.938 1 92.12 243 ALA A C 1
ATOM 1800 O O . ALA A 1 243 ? 10.898 38.562 20.047 1 92.12 243 ALA A O 1
ATOM 1801 N N . GLY A 1 244 ? 10.133 36.844 18.719 1 90.19 244 GLY A N 1
ATOM 1802 C CA . GLY A 1 244 ? 10.398 37.531 17.469 1 90.19 244 GLY A CA 1
ATOM 1803 C C . GLY A 1 244 ? 11.852 37.469 17.047 1 90.19 244 GLY A C 1
ATOM 1804 O O . GLY A 1 244 ? 12.312 38.281 16.266 1 90.19 244 GLY A O 1
ATOM 1805 N N . ARG A 1 245 ? 12.633 36.594 17.672 1 93.12 245 ARG A N 1
ATOM 1806 C CA . ARG A 1 245 ? 14.039 36.406 17.328 1 93.12 245 ARG A CA 1
ATOM 1807 C C . ARG A 1 245 ? 14.328 34.938 16.969 1 93.12 245 ARG A C 1
ATOM 1809 O O . ARG A 1 245 ? 15.086 34.25 17.656 1 93.12 245 ARG A O 1
ATOM 1816 N N . PRO A 1 246 ? 13.789 34.5 15.898 1 91.81 246 PRO A N 1
ATOM 1817 C CA . PRO A 1 246 ? 14 33.094 15.523 1 91.81 246 PRO A CA 1
ATOM 1818 C C . PRO A 1 246 ? 15.477 32.75 15.289 1 91.81 246 PRO A C 1
ATOM 1820 O O . PRO A 1 246 ? 16.219 33.594 14.781 1 91.81 246 PRO A O 1
ATOM 1823 N N . ARG A 1 247 ? 15.867 31.609 15.703 1 93.31 247 ARG A N 1
ATOM 1824 C CA . ARG A 1 247 ? 17.234 31.109 15.586 1 93.31 247 ARG A CA 1
ATOM 1825 C C . ARG A 1 247 ? 17.312 29.953 14.602 1 93.31 247 ARG A C 1
ATOM 1827 O O . ARG A 1 247 ? 16.344 29.203 14.445 1 93.31 247 ARG A O 1
ATOM 1834 N N . ALA A 1 248 ? 18.438 29.797 13.945 1 94.25 248 ALA A N 1
ATOM 1835 C CA . ALA A 1 248 ? 18.703 28.625 13.109 1 94.25 248 ALA A CA 1
ATOM 1836 C C . ALA A 1 248 ? 19.234 27.469 13.938 1 94.25 248 ALA A C 1
ATOM 1838 O O . ALA A 1 248 ? 19.766 27.672 15.031 1 94.25 248 ALA A O 1
ATOM 1839 N N . LEU A 1 249 ? 19.062 26.266 13.375 1 96.06 249 LEU A N 1
ATOM 1840 C CA . LEU A 1 249 ? 19.656 25.094 14.023 1 96.06 249 LEU A CA 1
ATOM 1841 C C . LEU A 1 249 ? 21.172 25.203 14.039 1 96.06 249 LEU A C 1
ATOM 1843 O O . LEU A 1 249 ? 21.781 25.719 13.094 1 96.06 249 LEU A O 1
ATOM 1847 N N . PRO A 1 250 ? 21.766 24.766 15.078 1 95.25 250 PRO A N 1
ATOM 1848 C CA . PRO A 1 250 ? 23.234 24.781 15.133 1 95.25 250 PRO A CA 1
ATOM 1849 C C . PRO A 1 250 ? 23.875 23.953 14.023 1 95.25 250 PRO A C 1
ATOM 1851 O O . PRO A 1 250 ? 23.359 22.906 13.656 1 95.25 250 PRO A O 1
ATOM 1854 N N . ALA A 1 251 ? 25.016 24.344 13.5 1 94.25 251 ALA A N 1
ATOM 1855 C CA . ALA A 1 251 ? 25.734 23.672 12.414 1 94.25 251 ALA A CA 1
ATOM 1856 C C . ALA A 1 251 ? 26.25 22.312 12.867 1 94.25 251 ALA A C 1
ATOM 1858 O O . ALA A 1 251 ? 26.391 21.391 12.055 1 94.25 251 ALA A O 1
ATOM 1859 N N . ASP A 1 252 ? 26.5 22.266 14.125 1 95.44 252 ASP A N 1
ATOM 1860 C CA . ASP A 1 252 ? 27.031 21.016 14.656 1 95.44 252 ASP A CA 1
ATOM 1861 C C . ASP A 1 252 ? 25.953 20.219 15.383 1 95.44 252 ASP A C 1
ATOM 1863 O O . ASP A 1 252 ? 26.234 19.5 16.344 1 95.44 252 ASP A O 1
ATOM 1867 N N . LEU A 1 253 ? 24.703 20.359 14.969 1 96.75 253 LEU A N 1
ATOM 1868 C CA . LEU A 1 253 ? 23.547 19.781 15.617 1 96.75 253 LEU A CA 1
ATOM 1869 C C . LEU A 1 253 ? 23.75 18.297 15.883 1 96.75 253 LEU A C 1
ATOM 1871 O O . LEU A 1 253 ? 23.609 17.828 17.016 1 96.75 253 LEU A O 1
ATOM 1875 N N . VAL A 1 254 ? 24.172 17.531 14.859 1 96.44 254 VAL A N 1
ATOM 1876 C CA . VAL A 1 254 ? 24.234 16.078 14.945 1 96.44 254 VAL A CA 1
ATOM 1877 C C . VAL A 1 254 ? 25.312 15.672 15.938 1 96.44 254 VAL A C 1
ATOM 1879 O O . VAL A 1 254 ? 25.094 14.82 16.797 1 96.44 254 VAL A O 1
ATOM 1882 N N . SER A 1 255 ? 26.453 16.281 15.859 1 95.12 255 SER A N 1
ATOM 1883 C CA . SER A 1 255 ? 27.562 15.906 16.734 1 95.12 255 SER A CA 1
ATOM 1884 C C . SER A 1 255 ? 27.25 16.25 18.188 1 95.12 255 SER A C 1
ATOM 1886 O O . SER A 1 255 ? 27.641 15.516 19.094 1 95.12 255 SER A O 1
ATOM 1888 N N . VAL A 1 256 ? 26.484 17.312 18.438 1 95.38 256 VAL A N 1
ATOM 1889 C CA . VAL A 1 256 ? 26.25 17.828 19.797 1 95.38 256 VAL A CA 1
ATOM 1890 C C . VAL A 1 256 ? 25.047 17.109 20.406 1 95.38 256 VAL A C 1
ATOM 1892 O O . VAL A 1 256 ? 25.016 16.875 21.625 1 95.38 256 VAL A O 1
ATOM 1895 N N . TYR A 1 257 ? 24.172 16.734 19.625 1 96.94 257 TYR A N 1
ATOM 1896 C CA . TYR A 1 257 ? 22.906 16.234 20.156 1 96.94 257 TYR A CA 1
ATOM 1897 C C . TYR A 1 257 ? 22.75 14.742 19.875 1 96.94 257 TYR A C 1
ATOM 1899 O O . TYR A 1 257 ? 21.641 14.25 19.703 1 96.94 257 TYR A O 1
ATOM 1907 N N . THR A 1 258 ? 23.797 14.062 19.688 1 95.62 258 THR A N 1
ATOM 1908 C CA . THR A 1 258 ? 23.844 12.602 19.625 1 95.62 258 THR A CA 1
ATOM 1909 C C . THR A 1 258 ? 24.234 12.016 20.969 1 95.62 258 THR A C 1
ATOM 1911 O O . THR A 1 258 ? 25.109 12.547 21.656 1 95.62 258 THR A O 1
ATOM 1914 N N . GLU A 1 259 ? 23.484 10.961 21.422 1 90.06 259 GLU A N 1
ATOM 1915 C CA . GLU A 1 259 ? 23.797 10.32 22.688 1 90.06 259 GLU A CA 1
ATOM 1916 C C . GLU A 1 259 ? 25.188 9.695 22.672 1 90.06 259 GLU A C 1
ATOM 1918 O O . GLU A 1 259 ? 25.609 9.125 21.656 1 90.06 259 GLU A O 1
ATOM 1923 N N . SER A 1 260 ? 26.125 10.109 23.641 1 71.25 260 SER A N 1
ATOM 1924 C CA . SER A 1 260 ? 27.453 9.508 23.781 1 71.25 260 SER A CA 1
ATOM 1925 C C . SER A 1 260 ? 27.359 8 24.031 1 71.25 260 SER A C 1
ATOM 1927 O O . SER A 1 260 ? 26.438 7.535 24.703 1 71.25 260 SER A O 1
ATOM 1929 N N . SER A 1 261 ? 27.641 7.164 23.031 1 53.78 261 SER A N 1
ATOM 1930 C CA . SER A 1 261 ? 27.781 5.738 23.328 1 53.78 261 SER A CA 1
ATOM 1931 C C . SER A 1 261 ? 28.422 5.512 24.688 1 53.78 261 SER A C 1
ATOM 1933 O O . SER A 1 261 ? 29.531 6.008 24.938 1 53.78 261 SER A O 1
ATOM 1935 N N . THR A 1 262 ? 27.688 5.465 25.781 1 38.22 262 THR A N 1
ATOM 1936 C CA . THR A 1 262 ? 28.422 4.91 26.906 1 38.22 262 THR A CA 1
ATOM 1937 C C . THR A 1 262 ? 28.922 3.504 26.594 1 38.22 262 THR A C 1
ATOM 1939 O O . THR A 1 262 ? 28.234 2.734 25.922 1 38.22 262 THR A O 1
ATOM 1942 N N . MET B 1 1 ? 0.474 -0.676 16.391 1 79.38 1 MET B N 1
ATOM 1943 C CA . MET B 1 1 ? -0.072 -1.65 15.453 1 79.38 1 MET B CA 1
ATOM 1944 C C . MET B 1 1 ? 0.418 -1.373 14.039 1 79.38 1 MET B C 1
ATOM 1946 O O . MET B 1 1 ? 0.669 -0.222 13.672 1 79.38 1 MET B O 1
ATOM 1950 N N . LEU B 1 2 ? 0.534 -2.473 13.211 1 88.81 2 LEU B N 1
ATOM 1951 C CA . LEU B 1 2 ? 1.06 -2.338 11.859 1 88.81 2 LEU B CA 1
ATOM 1952 C C . LEU B 1 2 ? -0.047 -1.957 10.883 1 88.81 2 LEU B C 1
ATOM 1954 O O . LEU B 1 2 ? -1.222 -2.242 11.125 1 88.81 2 LEU B O 1
ATOM 1958 N N . SER B 1 3 ? 0.281 -1.229 9.914 1 93.25 3 SER B N 1
ATOM 1959 C CA . SER B 1 3 ? -0.635 -0.984 8.805 1 93.25 3 SER B CA 1
ATOM 1960 C C . SER B 1 3 ? -0.713 -2.189 7.871 1 93.25 3 SER B C 1
ATOM 1962 O O . SER B 1 3 ? 0.097 -3.113 7.973 1 93.25 3 SER B O 1
ATOM 1964 N N . LEU B 1 4 ? -1.695 -2.27 7.09 1 96.31 4 LEU B N 1
ATOM 1965 C CA . LEU B 1 4 ? -1.811 -3.215 5.984 1 96.31 4 LEU B CA 1
ATOM 1966 C C . LEU B 1 4 ? -1.576 -2.521 4.648 1 96.31 4 LEU B C 1
ATOM 1968 O O . LEU B 1 4 ? -2.484 -1.888 4.102 1 96.31 4 LEU B O 1
ATOM 1972 N N . PRO B 1 5 ? -0.368 -2.6 4.137 1 96.75 5 PRO B N 1
ATOM 1973 C CA . PRO B 1 5 ? -0.116 -2.012 2.818 1 96.75 5 PRO B CA 1
ATOM 1974 C C . PRO B 1 5 ? -0.733 -2.824 1.683 1 96.75 5 PRO B C 1
ATOM 1976 O O . PRO B 1 5 ? -0.546 -4.043 1.618 1 96.75 5 PRO B O 1
ATOM 1979 N N . LEU B 1 6 ? -1.479 -2.162 0.835 1 97.19 6 LEU B N 1
ATOM 1980 C CA . LEU B 1 6 ? -2.092 -2.795 -0.327 1 97.19 6 LEU B CA 1
ATOM 1981 C C . LEU B 1 6 ? -1.928 -1.928 -1.57 1 97.19 6 LEU B C 1
ATOM 1983 O O . LEU B 1 6 ? -1.861 -0.7 -1.471 1 97.19 6 LEU B O 1
ATOM 1987 N N . ALA B 1 7 ? -1.801 -2.543 -2.688 1 96.38 7 ALA B N 1
ATOM 1988 C CA . ALA B 1 7 ? -1.816 -1.876 -3.986 1 96.38 7 ALA B CA 1
ATOM 1989 C C . ALA B 1 7 ? -3.168 -2.049 -4.676 1 96.38 7 ALA B C 1
ATOM 1991 O O . ALA B 1 7 ? -3.451 -3.104 -5.246 1 96.38 7 ALA B O 1
ATOM 1992 N N . HIS B 1 8 ? -3.955 -1.007 -4.727 1 96.81 8 HIS B N 1
ATOM 1993 C CA . HIS B 1 8 ? -5.328 -1.098 -5.207 1 96.81 8 HIS B CA 1
ATOM 1994 C C . HIS B 1 8 ? -5.398 -0.91 -6.719 1 96.81 8 HIS B C 1
ATOM 1996 O O . HIS B 1 8 ? -4.723 -0.037 -7.273 1 96.81 8 HIS B O 1
ATOM 2002 N N . GLN B 1 9 ? -6.164 -1.769 -7.352 1 94.69 9 GLN B N 1
ATOM 2003 C CA . GLN B 1 9 ? -6.504 -1.62 -8.766 1 94.69 9 GLN B CA 1
ATOM 2004 C C . GLN B 1 9 ? -7.75 -0.756 -8.938 1 94.69 9 GLN B C 1
ATOM 2006 O O . GLN B 1 9 ? -8.867 -1.216 -8.703 1 94.69 9 GLN B O 1
ATOM 2011 N N . MET B 1 10 ? -7.574 0.461 -9.492 1 95.25 10 MET B N 1
ATOM 2012 C CA . MET B 1 10 ? -8.625 1.467 -9.367 1 95.25 10 MET B CA 1
ATOM 2013 C C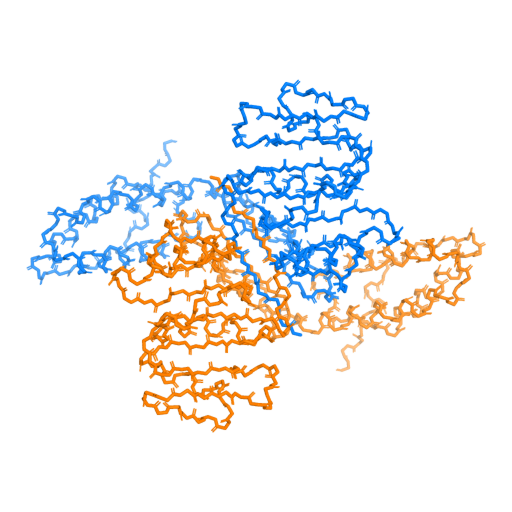 . MET B 1 10 ? -9.281 1.74 -10.719 1 95.25 10 MET B C 1
ATOM 2015 O O . MET B 1 10 ? -10.117 2.633 -10.836 1 95.25 10 MET B O 1
ATOM 2019 N N . GLY B 1 11 ? -8.883 1.012 -11.703 1 94.5 11 GLY B N 1
ATOM 2020 C CA . GLY B 1 11 ? -9.422 1.254 -13.031 1 94.5 11 GLY B CA 1
ATOM 2021 C C . GLY B 1 11 ? -10.938 1.316 -13.055 1 94.5 11 GLY B C 1
ATOM 2022 O O . GLY B 1 11 ? -11.609 0.312 -12.812 1 94.5 11 GLY B O 1
ATOM 2023 N N . GLY B 1 12 ? -11.477 2.48 -13.344 1 94.62 12 GLY B N 1
ATOM 2024 C CA . GLY B 1 12 ? -12.906 2.646 -13.516 1 94.62 12 GLY B CA 1
ATOM 2025 C C . GLY B 1 12 ? -13.656 2.738 -12.203 1 94.62 12 GLY B C 1
ATOM 2026 O O . GLY B 1 12 ? -14.875 2.928 -12.188 1 94.62 12 GLY B O 1
ATOM 2027 N N . ARG B 1 13 ? -13.023 2.57 -11.109 1 94.19 13 ARG B N 1
ATOM 2028 C CA . ARG B 1 13 ? -13.68 2.654 -9.812 1 94.19 13 ARG B CA 1
ATOM 2029 C C . ARG B 1 13 ? -13.859 4.105 -9.383 1 94.19 13 ARG B C 1
ATOM 2031 O O . ARG B 1 13 ? -13 4.953 -9.656 1 94.19 13 ARG B O 1
ATOM 2038 N N . HIS B 1 14 ? -14.883 4.363 -8.648 1 95.75 14 HIS B N 1
ATOM 2039 C CA . HIS B 1 14 ? -15.227 5.734 -8.273 1 95.75 14 HIS B CA 1
ATOM 2040 C C . HIS B 1 14 ? -14.547 6.137 -6.969 1 95.75 14 HIS B C 1
ATOM 2042 O O . HIS B 1 14 ? -14.508 5.352 -6.02 1 95.75 14 HIS B O 1
ATOM 2048 N N . VAL B 1 15 ? -14.008 7.328 -6.93 1 97.75 15 VAL B N 1
ATOM 2049 C CA . VAL B 1 15 ? -13.398 7.914 -5.738 1 97.75 15 VAL B CA 1
ATOM 2050 C C . VAL B 1 15 ? -13.906 9.344 -5.551 1 97.75 15 VAL B C 1
ATOM 2052 O O . VAL B 1 15 ? -14.055 10.086 -6.52 1 97.75 15 VAL B O 1
ATOM 2055 N N . LEU B 1 16 ? -14.148 9.711 -4.312 1 98.12 16 LEU B N 1
ATOM 2056 C CA . LEU B 1 16 ? -14.609 11.062 -3.998 1 98.12 16 LEU B CA 1
ATOM 2057 C C . LEU B 1 16 ? -13.531 11.844 -3.254 1 98.12 16 LEU B C 1
ATOM 2059 O O . LEU B 1 16 ? -12.961 11.344 -2.279 1 98.12 16 LEU B O 1
ATOM 2063 N N . LEU B 1 17 ? -13.242 12.984 -3.721 1 98.5 17 LEU B N 1
ATOM 2064 C CA . LEU B 1 17 ? -12.375 13.938 -3.037 1 98.5 17 LEU B CA 1
ATOM 2065 C C . LEU B 1 17 ? -13.148 15.195 -2.65 1 98.5 17 LEU B C 1
ATOM 2067 O O . LEU B 1 17 ? -13.641 15.914 -3.52 1 98.5 17 LEU B O 1
ATOM 2071 N N . VAL B 1 18 ? -13.273 15.445 -1.39 1 98 18 VAL B N 1
ATOM 2072 C CA . VAL B 1 18 ? -13.891 16.656 -0.868 1 98 18 VAL B CA 1
ATOM 2073 C C . VAL B 1 18 ? -12.805 17.672 -0.506 1 98 18 VAL B C 1
ATOM 2075 O O . VAL B 1 18 ? -12.008 17.438 0.406 1 98 18 VAL B O 1
ATOM 2078 N N . GLY B 1 19 ? -12.812 18.766 -1.18 1 97.5 19 GLY B N 1
ATOM 2079 C CA . GLY B 1 19 ? -11.734 19.734 -1.052 1 97.5 19 GLY B CA 1
ATOM 2080 C C . GLY B 1 19 ? -10.609 19.516 -2.049 1 97.5 19 GLY B C 1
ATOM 2081 O O . GLY B 1 19 ? -10.18 18.375 -2.266 1 97.5 19 GLY B O 1
ATOM 2082 N N . CYS B 1 20 ? -10.141 20.641 -2.646 1 97.56 20 CYS B N 1
ATOM 2083 C CA . CYS B 1 20 ? -9.109 20.516 -3.668 1 97.56 20 CYS B CA 1
ATOM 2084 C C . CYS B 1 20 ? -8.18 21.719 -3.652 1 97.56 20 CYS B C 1
ATOM 2086 O O . CYS B 1 20 ? -7.922 22.328 -4.695 1 97.56 20 CYS B O 1
ATOM 2088 N N . GLY B 1 21 ? -7.797 22.078 -2.488 1 96 21 GLY B N 1
ATOM 2089 C CA . GLY B 1 21 ? -6.688 23 -2.369 1 96 21 GLY B CA 1
ATOM 2090 C C . GLY B 1 21 ? -5.34 22.359 -2.625 1 96 21 GLY B C 1
ATOM 2091 O O . GLY B 1 21 ? -5.242 21.391 -3.385 1 96 21 GLY B O 1
ATOM 2092 N N . ALA B 1 22 ? -4.289 22.875 -2.01 1 94.06 22 ALA B N 1
ATOM 2093 C CA . ALA B 1 22 ? -2.936 22.359 -2.223 1 94.06 22 ALA B CA 1
ATOM 2094 C C . ALA B 1 22 ? -2.83 20.906 -1.799 1 94.06 22 ALA B C 1
ATOM 2096 O O . ALA B 1 22 ? -2.291 20.078 -2.535 1 94.06 22 ALA B O 1
ATOM 2097 N N . VAL B 1 23 ? -3.342 20.609 -0.607 1 92.88 23 VAL B N 1
ATOM 2098 C CA . VAL B 1 23 ? -3.299 19.25 -0.094 1 92.88 23 VAL B CA 1
ATOM 2099 C C . VAL B 1 23 ? -4.141 18.328 -0.983 1 92.88 23 VAL B C 1
ATOM 2101 O O . VAL B 1 23 ? -3.721 17.219 -1.322 1 92.88 23 VAL B O 1
ATOM 2104 N N . GLY B 1 24 ? -5.332 18.75 -1.349 1 96.94 24 GLY B N 1
ATOM 2105 C CA . GLY B 1 24 ? -6.184 17.984 -2.244 1 96.94 24 GLY B CA 1
ATOM 2106 C C . GLY B 1 24 ? -5.516 17.656 -3.564 1 96.94 24 GLY B C 1
ATOM 2107 O O . GLY B 1 24 ? -5.688 16.547 -4.094 1 96.94 24 GLY B O 1
ATOM 2108 N N . MET B 1 25 ? -4.734 18.609 -4.043 1 97.25 25 MET B N 1
ATOM 2109 C CA . MET B 1 25 ? -4.059 18.406 -5.32 1 97.25 25 MET B CA 1
ATOM 2110 C C . MET B 1 25 ? -3.039 17.281 -5.223 1 97.25 25 MET B C 1
ATOM 2112 O O . MET B 1 25 ? -2.814 16.547 -6.191 1 97.25 25 MET B O 1
ATOM 2116 N N . THR B 1 26 ? -2.418 17.109 -4.094 1 95.06 26 THR B N 1
ATOM 2117 C CA . THR B 1 26 ? -1.498 15.984 -3.908 1 95.06 26 THR B CA 1
ATOM 2118 C C . THR B 1 26 ? -2.229 14.656 -4.055 1 95.06 26 THR B C 1
ATOM 2120 O O . THR B 1 26 ? -1.644 13.664 -4.504 1 95.06 26 THR B O 1
ATOM 2123 N N . ARG B 1 27 ? -3.525 14.641 -3.682 1 97.12 27 ARG B N 1
ATOM 2124 C CA . ARG B 1 27 ? -4.324 13.438 -3.854 1 97.12 27 ARG B CA 1
ATOM 2125 C C . ARG B 1 27 ? -4.703 13.227 -5.316 1 97.12 27 ARG B C 1
ATOM 2127 O O . ARG B 1 27 ? -4.664 12.109 -5.824 1 97.12 27 ARG B O 1
ATOM 2134 N N . VAL B 1 28 ? -5.035 14.328 -5.926 1 98.25 28 VAL B N 1
ATOM 2135 C CA . VAL B 1 28 ? -5.387 14.25 -7.34 1 98.25 28 VAL B CA 1
ATOM 2136 C C . VAL B 1 28 ? -4.227 13.633 -8.125 1 98.25 28 VAL B C 1
ATOM 2138 O O . VAL B 1 28 ? -4.43 12.727 -8.938 1 98.25 28 VAL B O 1
ATOM 2141 N N . ASP B 1 29 ? -3.043 14.039 -7.855 1 96.12 29 ASP B N 1
ATOM 2142 C CA . ASP B 1 29 ? -1.836 13.602 -8.547 1 96.12 29 ASP B CA 1
ATOM 2143 C C . ASP B 1 29 ? -1.617 12.102 -8.367 1 96.12 29 ASP B C 1
ATOM 2145 O O . ASP B 1 29 ? -1.046 11.438 -9.234 1 96.12 29 ASP B O 1
ATOM 2149 N N . LYS B 1 30 ? -2.057 11.555 -7.289 1 95.56 30 LYS B N 1
ATOM 2150 C CA . LYS B 1 30 ? -1.859 10.141 -6.992 1 95.56 30 LYS B CA 1
ATOM 2151 C C . LYS B 1 30 ? -3.027 9.297 -7.504 1 95.56 30 LYS B C 1
ATOM 2153 O O . LYS B 1 30 ? -2.855 8.125 -7.828 1 95.56 30 LYS B O 1
ATOM 2158 N N . LEU B 1 31 ? -4.215 9.898 -7.605 1 97.69 31 LEU B N 1
ATOM 2159 C CA . LEU B 1 31 ? -5.434 9.156 -7.902 1 97.69 31 LEU B CA 1
ATOM 2160 C C . LEU B 1 31 ? -5.664 9.07 -9.406 1 97.69 31 LEU B C 1
ATOM 2162 O O . LEU B 1 31 ? -5.922 7.988 -9.938 1 97.69 31 LEU B O 1
ATOM 2166 N N . VAL B 1 32 ? -5.535 10.125 -10.102 1 97.31 32 VAL B N 1
ATOM 2167 C CA . VAL B 1 32 ? -5.949 10.195 -11.5 1 97.31 32 VAL B CA 1
ATOM 2168 C C . VAL B 1 32 ? -5.121 9.219 -12.336 1 97.31 32 VAL B C 1
ATOM 2170 O O . VAL B 1 32 ? -5.668 8.477 -13.156 1 97.31 32 VAL B O 1
ATOM 2173 N N . PRO B 1 33 ? -3.797 9.094 -12.094 1 93.56 33 PRO B N 1
ATOM 2174 C CA . PRO B 1 33 ? -2.992 8.18 -12.898 1 93.56 33 PRO B CA 1
ATOM 2175 C C . PRO B 1 33 ? -3.381 6.715 -12.695 1 93.56 33 PRO B C 1
ATOM 2177 O O . PRO B 1 33 ? -2.951 5.848 -13.461 1 93.56 33 PRO B O 1
ATOM 2180 N N . THR B 1 34 ? -4.148 6.371 -11.727 1 94.88 34 THR B N 1
ATOM 2181 C CA . THR B 1 34 ? -4.539 4.988 -11.453 1 94.88 34 THR B CA 1
ATOM 2182 C C . THR B 1 34 ? -5.688 4.562 -12.359 1 94.88 34 THR B C 1
ATOM 2184 O O . THR B 1 34 ? -6.047 3.383 -12.398 1 94.88 34 THR B O 1
ATOM 2187 N N . GLY B 1 35 ? -6.328 5.562 -13.047 1 95.94 35 GLY B N 1
ATOM 2188 C CA . GLY B 1 35 ? -7.461 5.27 -13.906 1 95.94 35 GLY B CA 1
ATOM 2189 C C . GLY B 1 35 ? -8.789 5.27 -13.172 1 95.94 35 GLY B C 1
ATOM 2190 O O . GLY B 1 35 ? -9.797 4.809 -13.703 1 95.94 35 GLY B O 1
ATOM 2191 N N . CYS B 1 36 ? -8.828 5.777 -11.977 1 97.31 36 CYS B N 1
ATOM 2192 C CA . CYS B 1 36 ? -10.086 5.863 -11.242 1 97.31 36 CYS B CA 1
ATOM 2193 C C . CYS B 1 36 ? -10.977 6.953 -11.812 1 97.31 36 CYS B C 1
ATOM 2195 O O . CYS B 1 36 ? -10.508 7.84 -12.523 1 97.31 36 CYS B O 1
ATOM 2197 N N . LYS B 1 37 ? -12.234 6.836 -11.547 1 97.62 37 LYS B N 1
ATOM 2198 C CA . LYS B 1 37 ? -13.188 7.906 -11.805 1 97.62 37 LYS B CA 1
ATOM 2199 C C . LYS B 1 37 ? -13.289 8.852 -10.609 1 97.62 37 LYS B C 1
ATOM 2201 O O . LYS B 1 37 ? -14.094 8.633 -9.703 1 97.62 37 LYS B O 1
ATOM 2206 N N . LEU B 1 38 ? -12.492 9.875 -10.672 1 98.38 38 LEU B N 1
ATOM 2207 C CA . LEU B 1 38 ? -12.367 10.805 -9.547 1 98.38 38 LEU B CA 1
ATOM 2208 C C . LEU B 1 38 ? -13.438 11.891 -9.617 1 98.38 38 LEU B C 1
ATOM 2210 O O . LEU B 1 38 ? -13.586 12.555 -10.648 1 98.38 38 LEU B O 1
ATOM 2214 N N . THR B 1 39 ? -14.188 12.031 -8.586 1 98.19 39 THR B N 1
ATOM 2215 C CA . THR B 1 39 ? -15.117 13.141 -8.383 1 98.19 39 THR B CA 1
ATOM 2216 C C . THR B 1 39 ? -14.578 14.117 -7.34 1 98.19 39 THR B C 1
ATOM 2218 O O . THR B 1 39 ? -14.234 13.719 -6.227 1 98.19 39 THR B O 1
ATOM 2221 N N . VAL B 1 40 ? -14.523 15.359 -7.734 1 98.38 40 VAL B N 1
ATOM 2222 C CA . VAL B 1 40 ? -14.055 16.422 -6.848 1 98.38 40 VAL B CA 1
ATOM 2223 C C . VAL B 1 40 ? -15.219 17.328 -6.465 1 98.38 40 VAL B C 1
ATOM 2225 O O . VAL B 1 40 ? -15.945 17.812 -7.336 1 98.38 40 VAL B O 1
ATOM 2228 N N . VAL B 1 41 ? -15.414 17.516 -5.203 1 98.12 41 VAL B N 1
ATOM 2229 C CA . VAL B 1 41 ? -16.406 18.453 -4.688 1 98.12 41 VAL B CA 1
ATOM 2230 C C . VAL B 1 41 ? -15.711 19.5 -3.816 1 98.12 41 VAL B C 1
ATOM 2232 O O . VAL B 1 41 ? -15.219 19.188 -2.73 1 98.12 41 VAL B O 1
ATOM 2235 N N . ALA B 1 42 ? -15.703 20.688 -4.242 1 97.75 42 ALA B N 1
ATOM 2236 C CA . ALA B 1 42 ? -15.016 21.766 -3.527 1 97.75 42 ALA B CA 1
ATOM 2237 C C . ALA B 1 42 ? -15.469 23.141 -4.02 1 97.75 42 ALA B C 1
ATOM 2239 O O . ALA B 1 42 ? -15.656 23.344 -5.223 1 97.75 42 ALA B O 1
ATOM 2240 N N . PRO B 1 43 ? -15.664 24.062 -3.105 1 96.75 43 PRO B N 1
ATOM 2241 C CA . PRO B 1 43 ? -16 25.406 -3.553 1 96.75 43 PRO B CA 1
ATOM 2242 C C . PRO B 1 43 ? -14.891 26.062 -4.359 1 96.75 43 PRO B C 1
ATOM 2244 O O . PRO B 1 43 ? -15.164 26.797 -5.32 1 96.75 43 PRO B O 1
ATOM 2247 N N . GLU B 1 44 ? -13.695 25.875 -3.979 1 96.25 44 GLU B N 1
ATOM 2248 C CA . GLU B 1 44 ? -12.5 26.344 -4.676 1 96.25 44 GLU B CA 1
ATOM 2249 C C . GLU B 1 44 ? -11.547 25.188 -4.98 1 96.25 44 GLU B C 1
ATOM 2251 O O . GLU B 1 44 ? -11.391 24.281 -4.16 1 96.25 44 GLU B O 1
ATOM 2256 N N . VAL B 1 45 ? -10.953 25.234 -6.148 1 96.62 45 VAL B N 1
ATOM 2257 C CA . VAL B 1 45 ? -10.055 24.156 -6.531 1 96.62 45 VAL B CA 1
ATOM 2258 C C . VAL B 1 45 ? -8.688 24.719 -6.902 1 96.62 45 VAL B C 1
ATOM 2260 O O . VAL B 1 45 ? -8.594 25.859 -7.387 1 96.62 45 VAL B O 1
ATOM 2263 N N . ASP B 1 46 ? -7.703 24 -6.621 1 97 46 ASP B N 1
ATOM 2264 C CA . ASP B 1 46 ? -6.344 24.359 -7.02 1 97 46 ASP B CA 1
ATOM 2265 C C . ASP B 1 46 ? -6.23 24.484 -8.539 1 97 46 ASP B C 1
ATOM 2267 O O . ASP B 1 46 ? -6.801 23.672 -9.273 1 97 46 ASP B O 1
ATOM 2271 N N . ALA B 1 47 ? -5.465 25.422 -9 1 96.56 47 ALA B N 1
ATOM 2272 C CA . ALA B 1 47 ? -5.309 25.688 -10.43 1 96.56 47 ALA B CA 1
ATOM 2273 C C . ALA B 1 47 ? -4.707 24.469 -11.141 1 96.56 47 ALA B C 1
ATOM 2275 O O . ALA B 1 47 ? -4.949 24.266 -12.328 1 96.56 47 ALA B O 1
ATOM 2276 N N . GLY B 1 48 ? -3.951 23.656 -10.398 1 97.56 48 GLY B N 1
ATOM 2277 C CA . GLY B 1 48 ? -3.312 22.484 -10.961 1 97.56 48 GLY B CA 1
ATOM 2278 C C . GLY B 1 48 ? -4.305 21.453 -11.461 1 97.56 48 GLY B C 1
ATOM 2279 O O . GLY B 1 48 ? -3.955 20.578 -12.258 1 97.56 48 GLY B O 1
ATOM 2280 N N . LEU B 1 49 ? -5.535 21.547 -11.031 1 98.12 49 LEU B N 1
ATOM 2281 C CA . LEU B 1 49 ? -6.555 20.594 -11.43 1 98.12 49 LEU B CA 1
ATOM 2282 C C . LEU B 1 49 ? -6.781 20.625 -12.938 1 98.12 49 LEU B C 1
ATOM 2284 O O . LEU B 1 49 ? -7.121 19.609 -13.547 1 98.12 49 LEU B O 1
ATOM 2288 N N . ALA B 1 50 ? -6.539 21.766 -13.508 1 96.88 50 ALA B N 1
ATOM 2289 C CA . ALA B 1 50 ? -6.77 21.969 -14.938 1 96.88 50 ALA B CA 1
ATOM 2290 C C . ALA B 1 50 ? -5.938 21 -15.766 1 96.88 50 ALA B C 1
ATOM 2292 O O . ALA B 1 50 ? -6.352 20.578 -16.859 1 96.88 50 ALA B O 1
ATOM 2293 N N . ALA B 1 51 ? -4.809 20.594 -15.289 1 97.12 51 ALA B N 1
ATOM 2294 C CA . ALA B 1 51 ? -3.914 19.688 -16 1 97.12 51 ALA B CA 1
ATOM 2295 C C . ALA B 1 51 ? -4.578 18.344 -16.25 1 97.12 51 ALA B C 1
ATOM 2297 O O . ALA B 1 51 ? -4.195 17.609 -17.172 1 97.12 51 ALA B O 1
ATOM 2298 N N . TYR B 1 52 ? -5.543 18 -15.445 1 97.62 52 TYR B N 1
ATOM 2299 C CA . TYR B 1 52 ? -6.191 16.688 -15.539 1 97.62 52 TYR B CA 1
ATOM 2300 C C . TYR B 1 52 ? -7.559 16.812 -16.203 1 97.62 52 TYR B C 1
ATOM 2302 O O . TYR B 1 52 ? -8.281 15.812 -16.328 1 97.62 52 TYR B O 1
ATOM 2310 N N . MET B 1 53 ? -7.941 18 -16.562 1 96.88 53 MET B N 1
ATOM 2311 C CA . MET B 1 53 ? -9.211 18.25 -17.234 1 96.88 53 MET B CA 1
ATOM 2312 C C . MET B 1 53 ? -9.039 18.203 -18.75 1 96.88 53 MET B C 1
ATOM 2314 O O . MET B 1 53 ? -7.973 18.547 -19.266 1 96.88 53 MET B O 1
ATOM 2318 N N . PRO B 1 54 ? -10.102 17.781 -19.375 1 95.06 54 PRO B N 1
ATOM 2319 C CA . PRO B 1 54 ? -9.992 17.844 -20.844 1 95.06 54 PRO B CA 1
ATOM 2320 C C . PRO B 1 54 ? -9.664 19.25 -21.344 1 95.06 54 PRO B C 1
ATOM 2322 O O . PRO B 1 54 ? -10.328 20.219 -20.984 1 95.06 54 PRO B O 1
ATOM 2325 N N . GLY B 1 55 ? -8.547 19.297 -22.109 1 93.69 55 GLY B N 1
ATOM 2326 C CA . GLY B 1 55 ? -8.148 20.562 -22.719 1 93.69 55 GLY B CA 1
ATOM 2327 C C . GLY B 1 55 ? -7.758 21.625 -21.703 1 93.69 55 GLY B C 1
ATOM 2328 O O . GLY B 1 55 ? -7.691 22.812 -22.016 1 93.69 55 GLY B O 1
ATOM 2329 N N . GLY B 1 56 ? -7.691 21.234 -20.516 1 92.81 56 GLY B N 1
ATOM 2330 C CA . GLY B 1 56 ? -7.285 22.156 -19.469 1 92.81 56 GLY B CA 1
ATOM 2331 C C . GLY B 1 56 ? -8.398 23.094 -19.031 1 92.81 56 GLY B C 1
ATOM 2332 O O . GLY B 1 56 ? -8.141 24.156 -18.469 1 92.81 56 GLY B O 1
ATOM 2333 N N . MET B 1 57 ? -9.531 22.734 -19.234 1 93.69 57 MET B N 1
ATOM 2334 C CA . MET B 1 57 ? -10.656 23.609 -18.938 1 93.69 57 MET B CA 1
ATOM 2335 C C . MET B 1 57 ? -10.852 23.781 -17.438 1 93.69 57 MET B C 1
ATOM 2337 O O . MET B 1 57 ? -10.336 22.984 -16.656 1 93.69 57 MET B O 1
ATOM 2341 N N . GLU B 1 58 ? -11.57 24.844 -17.094 1 94.62 58 GLU B N 1
ATOM 2342 C CA . GLU B 1 58 ? -11.953 25.094 -15.703 1 94.62 58 GLU B CA 1
ATOM 2343 C C . GLU B 1 58 ? -13.469 25.062 -15.531 1 94.62 58 GLU B C 1
ATOM 2345 O O . GLU B 1 58 ? -14.211 25.375 -16.469 1 94.62 58 GLU B O 1
ATOM 2350 N N . VAL B 1 59 ? -13.789 24.688 -14.375 1 96.44 59 VAL B N 1
ATOM 2351 C CA . VAL B 1 59 ? -15.211 24.672 -14.062 1 96.44 59 VAL B CA 1
ATOM 2352 C C . VAL B 1 59 ? -15.578 25.922 -13.266 1 96.44 59 VAL B C 1
ATOM 2354 O O . VAL B 1 59 ? -14.898 26.266 -12.297 1 96.44 59 VAL B O 1
ATOM 2357 N N . ALA B 1 60 ? -16.656 26.547 -13.656 1 96.06 60 ALA B N 1
ATOM 2358 C CA . ALA B 1 60 ? -17.078 27.781 -13 1 96.06 60 ALA B CA 1
ATOM 2359 C C . ALA B 1 60 ? -17.562 27.5 -11.578 1 96.06 60 ALA B C 1
ATOM 2361 O O . ALA B 1 60 ? -18.062 26.422 -11.281 1 96.06 60 ALA B O 1
ATOM 2362 N N . ALA B 1 61 ? -17.328 28.547 -10.797 1 95.19 61 ALA B N 1
ATOM 2363 C CA . ALA B 1 61 ? -17.844 28.453 -9.43 1 95.19 61 ALA B CA 1
ATOM 2364 C C . ALA B 1 61 ? -19.328 28.141 -9.43 1 95.19 61 ALA B C 1
ATOM 2366 O O . ALA B 1 61 ? -20.094 28.703 -10.227 1 95.19 61 ALA B O 1
ATOM 2367 N N . GLY B 1 62 ? -19.75 27.25 -8.562 1 95.06 62 GLY B N 1
ATOM 2368 C CA . GLY B 1 62 ? -21.156 26.922 -8.414 1 95.06 62 GLY B CA 1
ATOM 2369 C C . GLY B 1 62 ? -21.656 25.953 -9.469 1 95.06 62 GLY B C 1
ATOM 2370 O O . GLY B 1 62 ? -22.828 25.547 -9.453 1 95.06 62 GLY B O 1
ATOM 2371 N N . ALA B 1 63 ? -20.875 25.531 -10.312 1 96.75 63 ALA B N 1
ATOM 2372 C CA . ALA B 1 63 ? -21.266 24.625 -11.398 1 96.75 63 ALA B CA 1
ATOM 2373 C C . ALA B 1 63 ? -20.766 23.203 -11.141 1 96.75 63 ALA B C 1
ATOM 2375 O O . ALA B 1 63 ? -19.859 23 -10.328 1 96.75 63 ALA B O 1
ATOM 2376 N N . THR B 1 64 ? -21.438 22.266 -11.789 1 96.19 64 THR B N 1
ATOM 2377 C CA . THR B 1 64 ? -21.016 20.859 -11.797 1 96.19 64 THR B CA 1
ATOM 2378 C C . THR B 1 64 ? -20.75 20.391 -13.219 1 96.19 64 THR B C 1
ATOM 2380 O O . THR B 1 64 ? -21.578 20.578 -14.109 1 96.19 64 THR B O 1
ATOM 2383 N N . TRP B 1 65 ? -19.609 19.875 -13.383 1 97.44 65 TRP B N 1
ATOM 2384 C CA . TRP B 1 65 ? -19.188 19.375 -14.688 1 97.44 65 TRP B CA 1
ATOM 2385 C C . TRP B 1 65 ? -18.906 17.875 -14.633 1 97.44 65 TRP B C 1
ATOM 2387 O O . TRP B 1 65 ? -18.281 17.391 -13.68 1 97.44 65 TRP B O 1
ATOM 2397 N N . VAL B 1 66 ? -19.406 17.125 -15.672 1 97.56 66 VAL B N 1
ATOM 2398 C CA . VAL B 1 66 ? -19.156 15.695 -15.773 1 97.56 66 VAL B CA 1
ATOM 2399 C C . VAL B 1 66 ? -18.453 15.391 -17.109 1 97.56 66 VAL B C 1
ATOM 2401 O O . VAL B 1 66 ? -18.906 15.836 -18.156 1 97.56 66 VAL B O 1
ATOM 2404 N N . ASN B 1 67 ? -17.422 14.695 -17 1 97.38 67 ASN B N 1
ATOM 2405 C CA . ASN B 1 67 ? -16.688 14.266 -18.188 1 97.38 67 ASN B CA 1
ATOM 2406 C C . ASN B 1 67 ? -17.359 13.086 -18.875 1 97.38 67 ASN B C 1
ATOM 2408 O O . ASN B 1 67 ? -16.984 11.938 -18.656 1 97.38 67 ASN B O 1
ATOM 2412 N N . LYS B 1 68 ? -18.266 13.234 -19.812 1 95.25 68 LYS B N 1
ATOM 2413 C CA . LYS B 1 68 ? -19.062 12.211 -20.484 1 95.25 68 LYS B CA 1
ATOM 2414 C C . LYS B 1 68 ? -18.172 11.289 -21.312 1 95.25 68 LYS B C 1
ATOM 2416 O O . LYS B 1 68 ? -18.469 10.109 -21.484 1 95.25 68 LYS B O 1
ATOM 2421 N N . GLY B 1 69 ? -17.141 11.781 -21.797 1 94.62 69 GLY B N 1
ATOM 2422 C CA . GLY B 1 69 ? -16.172 11.008 -22.562 1 94.62 69 GLY B CA 1
ATOM 2423 C C . GLY B 1 69 ? -14.938 10.625 -21.766 1 94.62 69 GLY B C 1
ATOM 2424 O O . GLY B 1 69 ? -13.836 10.555 -22.297 1 94.62 69 GLY B O 1
ATOM 2425 N N . TRP B 1 70 ? -15.133 10.406 -20.516 1 95.31 70 TRP B N 1
ATOM 2426 C CA . TRP B 1 70 ? -14.016 10.195 -19.594 1 95.31 70 TRP B CA 1
ATOM 2427 C C . TRP B 1 70 ? -13.094 9.094 -20.109 1 95.31 70 TRP B C 1
ATOM 2429 O O . TRP B 1 70 ? -13.555 8.07 -20.609 1 95.31 70 TRP B O 1
ATOM 2439 N N . GLU B 1 71 ? -11.805 9.305 -20 1 94.44 71 GLU B N 1
ATOM 2440 C CA . GLU B 1 71 ? -10.711 8.359 -20.234 1 94.44 71 GLU B CA 1
ATOM 2441 C C . GLU B 1 71 ? -9.75 8.336 -19.047 1 94.44 71 GLU B C 1
ATOM 2443 O O . GLU B 1 71 ? -9.625 9.328 -18.312 1 94.44 71 GLU B O 1
ATOM 2448 N N . PRO B 1 72 ? -9.102 7.176 -18.922 1 94.12 72 PRO B N 1
ATOM 2449 C CA . PRO B 1 72 ? -8.102 7.156 -17.859 1 94.12 72 PRO B CA 1
ATOM 2450 C C . PRO B 1 72 ? -7.109 8.312 -17.969 1 94.12 72 PRO B C 1
ATOM 2452 O O . PRO B 1 72 ? -6.695 8.68 -19.062 1 94.12 72 PRO B O 1
ATOM 2455 N N . GLY B 1 73 ? -6.809 8.906 -16.812 1 94.5 73 GLY B N 1
ATOM 2456 C CA . GLY B 1 73 ? -5.891 10.031 -16.797 1 94.5 73 GLY B CA 1
ATOM 2457 C C . GLY B 1 73 ? -6.59 11.375 -16.703 1 94.5 73 GLY B C 1
ATOM 2458 O O . GLY B 1 73 ? -5.941 12.422 -16.672 1 94.5 73 GLY B O 1
ATOM 2459 N N . GLN B 1 74 ? -7.867 11.273 -16.625 1 96.88 74 GLN B N 1
ATOM 2460 C CA . GLN B 1 74 ? -8.641 12.508 -16.5 1 96.88 74 GLN B CA 1
ATOM 2461 C C . GLN B 1 74 ? -9.594 12.438 -15.312 1 96.88 74 GLN B C 1
ATOM 2463 O O . GLN B 1 74 ? -9.992 11.352 -14.891 1 96.88 74 GLN B O 1
ATOM 2468 N N . VAL B 1 75 ? -9.922 13.602 -14.875 1 98.06 75 VAL B N 1
ATOM 2469 C CA . VAL B 1 75 ? -10.93 13.68 -13.828 1 98.06 75 VAL B CA 1
ATOM 2470 C C . VAL B 1 75 ? -12.305 13.344 -14.398 1 98.06 75 VAL B C 1
ATOM 2472 O O . VAL B 1 75 ? -12.609 13.688 -15.547 1 98.06 75 VAL B O 1
ATOM 2475 N N . TYR B 1 76 ? -13.141 12.75 -13.641 1 98.12 76 TYR B N 1
ATOM 2476 C CA . TYR B 1 76 ? -14.445 12.289 -14.094 1 98.12 76 TYR B CA 1
ATOM 2477 C C . TYR B 1 76 ? -15.508 13.352 -13.852 1 98.12 76 TYR B C 1
ATOM 2479 O O . TYR B 1 76 ? -16.375 13.586 -14.711 1 98.12 76 TYR B O 1
ATOM 2487 N N . ARG B 1 77 ? -15.484 14 -12.648 1 98.12 77 ARG B N 1
ATOM 2488 C CA . ARG B 1 77 ? -16.516 14.953 -12.258 1 98.12 77 ARG B CA 1
ATOM 2489 C C . ARG B 1 77 ? -15.945 16.016 -11.328 1 98.12 77 ARG B C 1
ATOM 2491 O O . ARG B 1 77 ? -15.125 15.719 -10.461 1 98.12 77 ARG B O 1
ATOM 2498 N N . VAL B 1 78 ? -16.391 17.234 -11.578 1 98.31 78 VAL B N 1
ATOM 2499 C CA . VAL B 1 78 ? -16.016 18.344 -10.695 1 98.31 78 VAL B CA 1
ATOM 2500 C C . VAL B 1 78 ? -17.266 19.141 -10.32 1 98.31 78 VAL B C 1
ATOM 2502 O O . VAL B 1 78 ? -17.984 19.641 -11.195 1 98.31 78 VAL B O 1
ATOM 2505 N N . ALA B 1 79 ? -17.516 19.234 -9.078 1 97.88 79 ALA B N 1
ATOM 2506 C CA . ALA B 1 79 ? -18.578 20.094 -8.539 1 97.88 79 ALA B CA 1
ATOM 2507 C C . ALA B 1 79 ? -17.984 21.25 -7.742 1 97.88 79 ALA B C 1
ATOM 2509 O O . ALA B 1 79 ? -17.5 21.047 -6.625 1 97.88 79 ALA B O 1
ATOM 2510 N N . ARG B 1 80 ? -18.062 22.453 -8.266 1 97.69 80 ARG B N 1
ATOM 2511 C CA . ARG B 1 80 ? -17.5 23.641 -7.602 1 97.69 80 ARG B CA 1
ATOM 2512 C C . ARG B 1 80 ? -18.5 24.234 -6.605 1 97.69 80 ARG B C 1
ATOM 2514 O O . ARG B 1 80 ? -19 25.328 -6.812 1 97.69 80 ARG B O 1
ATOM 2521 N N . ARG B 1 81 ? -18.641 23.516 -5.562 1 96.56 81 ARG B N 1
ATOM 2522 C CA . ARG B 1 81 ? -19.547 23.859 -4.48 1 96.56 81 ARG B CA 1
ATOM 2523 C C . ARG B 1 81 ? -19.156 23.156 -3.189 1 96.56 81 ARG B C 1
ATOM 2525 O O . ARG B 1 81 ? -18.25 22.328 -3.182 1 96.56 81 ARG B O 1
ATOM 2532 N N . GLU B 1 82 ? -19.891 23.5 -2.139 1 94.5 82 GLU B N 1
ATOM 2533 C CA . GLU B 1 82 ? -19.688 22.812 -0.862 1 94.5 82 GLU B CA 1
ATOM 2534 C C . GLU B 1 82 ? -20.297 21.422 -0.875 1 94.5 82 GLU B C 1
ATOM 2536 O O . GLU B 1 82 ? -21.297 21.172 -1.556 1 94.5 82 GLU B O 1
ATOM 2541 N N . PHE B 1 83 ? -19.625 20.594 -0.176 1 95.62 83 PHE B N 1
ATOM 2542 C CA . PHE B 1 83 ? -20.188 19.266 0.042 1 95.62 83 PHE B CA 1
ATOM 2543 C C . PHE B 1 83 ? -21.578 19.359 0.683 1 95.62 83 PHE B C 1
ATOM 2545 O O . PHE B 1 83 ? -21.781 20.125 1.626 1 95.62 83 PHE B O 1
ATOM 2552 N N . ALA B 1 84 ? -22.516 18.594 0.14 1 89.75 84 ALA B N 1
ATOM 2553 C CA . ALA B 1 84 ? -23.891 18.75 0.585 1 89.75 84 ALA B CA 1
ATOM 2554 C C . ALA B 1 84 ? -24.578 17.391 0.748 1 89.75 84 ALA B C 1
ATOM 2556 O O . ALA B 1 84 ? -23.969 16.344 0.501 1 89.75 84 ALA B O 1
ATOM 2557 N N . ALA B 1 85 ? -25.812 17.375 1.187 1 80.25 85 ALA B N 1
ATOM 2558 C CA . ALA B 1 85 ? -26.609 16.172 1.466 1 80.25 85 ALA B CA 1
ATOM 2559 C C . ALA B 1 85 ? -26.719 15.289 0.226 1 80.25 85 ALA B C 1
ATOM 2561 O O . ALA B 1 85 ? -26.688 14.062 0.326 1 80.25 85 ALA B O 1
ATOM 2562 N N . GLY B 1 86 ? -26.797 15.828 -0.874 1 78 86 GLY B N 1
ATOM 2563 C CA . GLY B 1 86 ? -26.922 15.094 -2.127 1 78 86 GLY B CA 1
ATOM 2564 C C . GLY B 1 86 ? -25.688 14.258 -2.449 1 78 86 GLY B C 1
ATOM 2565 O O . GLY B 1 86 ? -25.75 13.344 -3.266 1 78 86 GLY B O 1
ATOM 2566 N N . ASP B 1 87 ? -24.656 14.547 -1.787 1 80.88 87 ASP B N 1
ATOM 2567 C CA . ASP B 1 87 ? -23.422 13.82 -2.023 1 80.88 87 ASP B CA 1
ATOM 2568 C C . ASP B 1 87 ? -23.297 12.617 -1.095 1 80.88 87 ASP B C 1
ATOM 2570 O O . ASP B 1 87 ? -22.234 12.008 -1.001 1 80.88 87 ASP B O 1
ATOM 2574 N N . GLU B 1 88 ? -24.391 12.156 -0.536 1 76.19 88 GLU B N 1
ATOM 2575 C CA . GLU B 1 88 ? -24.312 11.227 0.581 1 76.19 88 GLU B CA 1
ATOM 2576 C C . GLU B 1 88 ? -24.453 9.781 0.102 1 76.19 88 GLU B C 1
ATOM 2578 O O . GLU B 1 88 ? -24.469 8.852 0.91 1 76.19 88 GLU B O 1
ATOM 2583 N N . GLY B 1 89 ? -24.625 9.633 -1.174 1 85.25 89 GLY B N 1
ATOM 2584 C CA . GLY B 1 89 ? -24.562 8.281 -1.703 1 85.25 89 GLY B CA 1
ATOM 2585 C C . GLY B 1 89 ? -23.141 7.742 -1.802 1 85.25 89 GLY B C 1
ATOM 2586 O O . GLY B 1 89 ? -22.688 7.355 -2.883 1 85.25 89 GLY B O 1
ATOM 2587 N N . LEU B 1 90 ? -22.547 7.637 -0.654 1 90 90 LEU B N 1
ATOM 2588 C CA . LEU B 1 90 ? -21.109 7.41 -0.59 1 90 90 LEU B CA 1
ATOM 2589 C C . LEU B 1 90 ? -20.781 5.934 -0.804 1 90 90 LEU B C 1
ATOM 2591 O O . LEU B 1 90 ? -19.625 5.582 -1.052 1 90 90 LEU B O 1
ATOM 2595 N N . GLU B 1 91 ? -21.828 5.078 -0.813 1 85.81 91 GLU B N 1
ATOM 2596 C CA . GLU B 1 91 ? -21.625 3.641 -0.972 1 85.81 91 GLU B CA 1
ATOM 2597 C C . GLU B 1 91 ? -21.125 3.303 -2.375 1 85.81 91 GLU B C 1
ATOM 2599 O O . GLU B 1 91 ? -20.625 2.203 -2.613 1 85.81 91 GLU B O 1
ATOM 2604 N N . ALA B 1 92 ? -21.281 4.258 -3.244 1 88.5 92 ALA B N 1
ATOM 2605 C CA . ALA B 1 92 ? -20.859 4.027 -4.621 1 88.5 92 ALA B CA 1
ATOM 2606 C C . ALA B 1 92 ? -19.359 4.191 -4.773 1 88.5 92 ALA B C 1
ATOM 2608 O O . ALA B 1 92 ? -18.781 3.811 -5.797 1 88.5 92 ALA B O 1
ATOM 2609 N N . PHE B 1 93 ? -18.734 4.734 -3.799 1 93.25 93 PHE B N 1
ATOM 2610 C CA . PHE B 1 93 ? -17.312 5.074 -3.912 1 93.25 93 PHE B CA 1
ATOM 2611 C C . PHE B 1 93 ? -16.453 4.016 -3.238 1 93.25 93 PHE B C 1
ATOM 2613 O O . PHE B 1 93 ? -16.812 3.492 -2.182 1 93.25 93 PHE B O 1
ATOM 2620 N N . ALA B 1 94 ? -15.336 3.762 -3.875 1 94.38 94 ALA B N 1
ATOM 2621 C CA . ALA B 1 94 ? -14.352 2.854 -3.281 1 94.38 94 ALA B CA 1
ATOM 2622 C C . ALA B 1 94 ? -13.641 3.512 -2.104 1 94.38 94 ALA B C 1
ATOM 2624 O O . ALA B 1 94 ? -13.359 2.859 -1.097 1 94.38 94 ALA B O 1
ATOM 2625 N N . PHE B 1 95 ? -13.32 4.797 -2.252 1 96.81 95 PHE B N 1
ATOM 2626 C CA . PHE B 1 95 ? -12.68 5.59 -1.215 1 96.81 95 PHE B CA 1
ATOM 2627 C C . PHE B 1 95 ? -13.242 7.008 -1.192 1 96.81 95 PHE B C 1
ATOM 2629 O O . PHE B 1 95 ? -13.641 7.539 -2.23 1 96.81 95 PHE B O 1
ATOM 2636 N N . VAL B 1 96 ? -13.234 7.527 -0.004 1 97.44 96 VAL B N 1
ATOM 2637 C CA . VAL B 1 96 ? -13.586 8.93 0.194 1 97.44 96 VAL B CA 1
ATOM 2638 C C . VAL B 1 96 ? -12.438 9.664 0.877 1 97.44 96 VAL B C 1
ATOM 2640 O O . VAL B 1 96 ? -11.898 9.188 1.877 1 97.44 96 VAL B O 1
ATOM 2643 N N . LEU B 1 97 ? -12.055 10.742 0.292 1 98.06 97 LEU B N 1
ATOM 2644 C CA . LEU B 1 97 ? -11.008 11.586 0.864 1 98.06 97 LEU B CA 1
ATOM 2645 C C . LEU B 1 97 ? -11.539 12.977 1.178 1 98.06 97 LEU B C 1
ATOM 2647 O O . LEU B 1 97 ? -12.305 13.547 0.398 1 98.06 97 LEU B O 1
ATOM 2651 N N . ALA B 1 98 ? -11.148 13.5 2.285 1 97.5 98 ALA B N 1
ATOM 2652 C CA . ALA B 1 98 ? -11.492 14.875 2.662 1 97.5 98 ALA B CA 1
ATOM 2653 C C . ALA B 1 98 ? -10.234 15.703 2.924 1 97.5 98 ALA B C 1
ATOM 2655 O O . ALA B 1 98 ? -9.445 15.375 3.809 1 97.5 98 ALA B O 1
ATOM 2656 N N . CYS B 1 99 ? -9.984 16.625 2.117 1 96.38 99 CYS B N 1
ATOM 2657 C CA . CYS B 1 99 ? -8.93 17.609 2.27 1 96.38 99 CYS B CA 1
ATOM 2658 C C . CYS B 1 99 ? -9.508 19 2.48 1 96.38 99 CYS B C 1
ATOM 2660 O O . CYS B 1 99 ? -9.438 19.859 1.59 1 96.38 99 CYS B O 1
ATOM 2662 N N . VAL B 1 100 ? -9.992 19.219 3.691 1 94 100 VAL B N 1
ATOM 2663 C CA . VAL B 1 100 ? -10.758 20.422 4.023 1 94 100 VAL B CA 1
ATOM 2664 C C . VAL B 1 100 ? -10.141 21.109 5.238 1 94 100 VAL B C 1
ATOM 2666 O O . VAL B 1 100 ? -9.359 20.5 5.977 1 94 100 VAL B O 1
ATOM 2669 N N . PRO B 1 101 ? -10.398 22.375 5.328 1 85.56 101 PRO B N 1
ATOM 2670 C CA . PRO B 1 101 ? -9.883 23.078 6.508 1 85.56 101 PRO B CA 1
ATOM 2671 C C . PRO B 1 101 ? -10.375 22.469 7.82 1 85.56 101 PRO B C 1
ATOM 2673 O O . PRO B 1 101 ? -11.344 21.703 7.824 1 85.56 101 PRO B O 1
ATOM 2676 N N . ALA B 1 102 ? -9.5 22.766 8.812 1 76.5 102 ALA B N 1
ATOM 2677 C CA . ALA B 1 102 ? -9.898 22.297 10.133 1 76.5 102 ALA B CA 1
ATOM 2678 C C . ALA B 1 102 ? -11.32 22.719 10.469 1 76.5 102 ALA B C 1
ATOM 2680 O O . ALA B 1 102 ? -11.758 23.812 10.07 1 76.5 102 ALA B O 1
ATOM 2681 N N . GLY B 1 103 ? -11.992 21.828 11.07 1 79.5 103 GL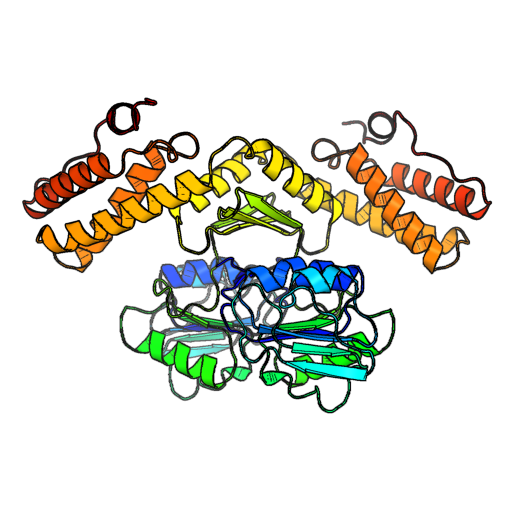Y B N 1
ATOM 2682 C CA . GLY B 1 103 ? -13.383 22.062 11.414 1 79.5 103 GLY B CA 1
ATOM 2683 C C . GLY B 1 103 ? -14.234 20.812 11.375 1 79.5 103 GLY B C 1
ATOM 2684 O O . GLY B 1 103 ? -13.703 19.703 11.469 1 79.5 103 GLY B O 1
ATOM 2685 N N . GLY B 1 104 ? -15.57 20.938 11.305 1 88.56 104 GLY B N 1
ATOM 2686 C CA . GLY B 1 104 ? -16.516 19.844 11.484 1 88.56 104 GLY B CA 1
ATOM 2687 C C . GLY B 1 104 ? -16.781 19.078 10.203 1 88.56 104 GLY B C 1
ATOM 2688 O O . GLY B 1 104 ? -17.25 17.938 10.25 1 88.56 104 GLY B O 1
ATOM 2689 N N . LEU B 1 105 ? -16.328 19.625 9.008 1 93 105 LEU B N 1
ATOM 2690 C CA . LEU B 1 105 ? -16.703 18.984 7.754 1 93 105 LEU B CA 1
ATOM 2691 C C . LEU B 1 105 ? -15.969 17.656 7.59 1 93 105 LEU B C 1
ATOM 2693 O O . LEU B 1 105 ? -16.562 16.656 7.156 1 93 105 LEU B O 1
ATOM 2697 N N . GLY B 1 106 ? -14.711 17.609 7.781 1 94.75 106 GLY B N 1
ATOM 2698 C CA . GLY B 1 106 ? -13.969 16.359 7.703 1 94.75 106 GLY B CA 1
ATOM 2699 C C . GLY B 1 106 ? -14.57 15.242 8.539 1 94.75 106 GLY B C 1
ATOM 2700 O O . GLY B 1 106 ? -14.734 14.125 8.055 1 94.75 106 GLY B O 1
ATOM 2701 N N . ALA B 1 107 ? -14.906 15.617 9.75 1 95 107 ALA B N 1
ATOM 2702 C CA . ALA B 1 107 ? -15.523 14.656 10.656 1 95 107 ALA B CA 1
ATOM 2703 C C . ALA B 1 107 ? -16.875 14.188 10.117 1 95 107 ALA B C 1
ATOM 2705 O O . ALA B 1 107 ? -17.219 13.008 10.227 1 95 107 ALA B O 1
ATOM 2706 N N . ARG B 1 108 ? -17.562 15.141 9.641 1 94.69 108 ARG B N 1
ATOM 2707 C CA . ARG B 1 108 ? -18.875 14.812 9.07 1 94.69 108 ARG B CA 1
ATOM 2708 C C . ARG B 1 108 ? -18.719 13.844 7.902 1 94.69 108 ARG B C 1
ATOM 2710 O O . ARG B 1 108 ? -19.453 12.844 7.828 1 94.69 108 ARG B O 1
ATOM 2717 N N . VAL B 1 109 ? -17.828 14.086 6.98 1 95.62 109 VAL B N 1
ATOM 2718 C CA . VAL B 1 109 ? -17.594 13.227 5.824 1 95.62 109 VAL B CA 1
ATOM 2719 C C . VAL B 1 109 ? -17.172 11.836 6.293 1 95.62 109 VAL B C 1
ATOM 2721 O O . VAL B 1 109 ? -17.641 10.828 5.766 1 95.62 109 VAL B O 1
ATOM 2724 N N . HIS B 1 110 ? -16.344 11.836 7.234 1 95.62 110 HIS B N 1
ATOM 2725 C CA . HIS B 1 110 ? -15.891 10.57 7.801 1 95.62 110 HIS B CA 1
ATOM 2726 C C . HIS B 1 110 ? -17.062 9.766 8.359 1 95.62 110 HIS B C 1
ATOM 2728 O O . HIS B 1 110 ? -17.219 8.586 8.031 1 95.62 110 HIS B O 1
ATOM 2734 N N . ALA B 1 111 ? -17.859 10.398 9.18 1 94.56 111 ALA B N 1
ATOM 2735 C CA . ALA B 1 111 ? -19 9.734 9.805 1 94.56 111 ALA B CA 1
ATOM 2736 C C . ALA B 1 111 ? -19.969 9.203 8.75 1 94.56 111 ALA B C 1
ATOM 2738 O O . ALA B 1 111 ? -20.453 8.078 8.852 1 94.56 111 ALA B O 1
ATOM 2739 N N . LEU B 1 112 ? -20.234 10.008 7.805 1 94.38 112 LEU B N 1
ATOM 2740 C CA . LEU B 1 112 ? -21.141 9.609 6.73 1 94.38 112 LEU B CA 1
ATOM 2741 C C . LEU B 1 112 ? -20.578 8.43 5.953 1 94.38 112 LEU B C 1
ATOM 2743 O O . LEU B 1 112 ? -21.312 7.516 5.574 1 94.38 112 LEU B O 1
ATOM 2747 N N . SER B 1 113 ? -19.266 8.445 5.648 1 93.56 113 SER B N 1
ATOM 2748 C CA . SER B 1 113 ? -18.625 7.355 4.926 1 93.56 113 SER B CA 1
ATOM 2749 C C . SER B 1 113 ? -18.703 6.047 5.703 1 93.56 113 SER B C 1
ATOM 2751 O O . SER B 1 113 ? -19.109 5.02 5.152 1 93.56 113 SER B O 1
ATOM 2753 N N . HIS B 1 114 ? -18.422 6.125 6.945 1 90.81 114 HIS B N 1
ATOM 2754 C CA . HIS B 1 114 ? -18.422 4.93 7.781 1 90.81 114 HIS B CA 1
ATOM 2755 C C . HIS B 1 114 ? -19.828 4.352 7.922 1 90.81 114 HIS B C 1
ATOM 2757 O O . HIS B 1 114 ? -20 3.131 7.969 1 90.81 114 HIS B O 1
ATOM 2763 N N . ALA B 1 115 ? -20.797 5.266 8.039 1 89.94 115 ALA B N 1
ATOM 2764 C CA . ALA B 1 115 ? -22.188 4.82 8.125 1 89.94 115 ALA B CA 1
ATOM 2765 C C . ALA B 1 115 ? -22.562 3.982 6.91 1 89.94 115 ALA B C 1
ATOM 2767 O O . ALA B 1 115 ? -23.516 3.193 6.969 1 89.94 115 ALA B O 1
ATOM 2768 N N . ARG B 1 116 ? -21.828 4.113 5.871 1 88.62 116 ARG B N 1
ATOM 2769 C CA . ARG B 1 116 ? -22.125 3.402 4.629 1 88.62 116 ARG B CA 1
ATOM 2770 C C . ARG B 1 116 ? -21.078 2.33 4.348 1 88.62 116 ARG B C 1
ATOM 2772 O O . ARG B 1 116 ? -21.062 1.739 3.266 1 88.62 116 ARG B O 1
ATOM 2779 N N . GLY B 1 117 ? -20.141 2.156 5.25 1 85.44 117 GLY B N 1
ATOM 2780 C CA . GLY B 1 117 ? -19.141 1.108 5.133 1 85.44 117 GLY B CA 1
ATOM 2781 C C . GLY B 1 117 ? -18.016 1.469 4.191 1 85.44 117 GLY B C 1
ATOM 2782 O O . GLY B 1 117 ? -17.328 0.587 3.658 1 85.44 117 GLY B O 1
ATOM 2783 N N . VAL B 1 118 ? -17.797 2.764 3.949 1 91.62 118 VAL B N 1
ATOM 2784 C CA . VAL B 1 118 ? -16.781 3.205 3.014 1 91.62 118 VAL B CA 1
ATOM 2785 C C . VAL B 1 118 ? -15.562 3.727 3.783 1 91.62 118 VAL B C 1
ATOM 2787 O O . VAL B 1 118 ? -15.711 4.449 4.773 1 91.62 118 VAL B O 1
ATOM 2790 N N . GLN B 1 119 ? -14.406 3.322 3.334 1 94.62 119 GLN B N 1
ATOM 2791 C CA . GLN B 1 119 ? -13.188 3.814 3.963 1 94.62 119 GLN B CA 1
ATOM 2792 C C . GLN B 1 119 ? -12.945 5.281 3.617 1 94.62 119 GLN B C 1
ATOM 2794 O O . GLN B 1 119 ? -13.211 5.711 2.496 1 94.62 119 GLN B O 1
ATOM 2799 N N . CYS B 1 120 ? -12.422 5.98 4.629 1 96.44 120 CYS B N 1
ATOM 2800 C CA . CYS B 1 120 ? -12.266 7.426 4.496 1 96.44 120 CYS B CA 1
ATOM 2801 C C . CYS B 1 120 ? -10.922 7.887 5.031 1 96.44 120 CYS B C 1
ATOM 2803 O O . CYS B 1 120 ? -10.375 7.277 5.953 1 96.44 120 CYS B O 1
ATOM 2805 N N . ASN B 1 121 ? -10.383 8.883 4.387 1 96.31 121 ASN B N 1
ATOM 2806 C CA . ASN B 1 121 ? -9.18 9.57 4.816 1 96.31 121 ASN B CA 1
ATOM 2807 C C . ASN B 1 121 ? -9.406 11.078 4.945 1 96.31 121 ASN B C 1
ATOM 2809 O O . ASN B 1 121 ? -9.773 11.742 3.971 1 96.31 121 ASN B O 1
ATOM 2813 N N . VAL B 1 122 ? -9.234 11.594 6.184 1 95.56 122 VAL B N 1
ATOM 2814 C CA . VAL B 1 122 ? -9.32 13.031 6.422 1 95.56 122 VAL B CA 1
ATOM 2815 C C . VAL B 1 122 ? -7.918 13.609 6.617 1 95.56 122 VAL B C 1
ATOM 2817 O O . VAL B 1 122 ? -7.277 13.359 7.641 1 95.56 122 VAL B O 1
ATOM 2820 N N . ALA B 1 123 ? -7.523 14.438 5.656 1 91.19 123 ALA B N 1
ATOM 2821 C CA . ALA B 1 123 ? -6.156 14.945 5.641 1 91.19 123 ALA B CA 1
ATOM 2822 C C . ALA B 1 123 ? -5.805 15.625 6.965 1 91.19 123 ALA B C 1
ATOM 2824 O O . ALA B 1 123 ? -6.59 16.406 7.492 1 91.19 123 ALA B O 1
ATOM 2825 N N . ASP B 1 124 ? -4.656 15.227 7.582 1 79.44 124 ASP B N 1
ATOM 2826 C CA . ASP B 1 124 ? -3.996 15.836 8.734 1 79.44 124 ASP B CA 1
ATOM 2827 C C . ASP B 1 124 ? -4.734 15.492 10.031 1 79.44 124 ASP B C 1
ATOM 2829 O O . ASP B 1 124 ? -4.547 16.156 11.055 1 79.44 124 ASP B O 1
ATOM 2833 N N . VAL B 1 125 ? -5.711 14.562 10.008 1 86.12 125 VAL B N 1
ATOM 2834 C CA . VAL B 1 125 ? -6.391 14.102 11.211 1 86.12 125 VAL B CA 1
ATOM 2835 C C . VAL B 1 125 ? -6.234 12.586 11.344 1 86.12 125 VAL B C 1
ATOM 2837 O O . VAL B 1 125 ? -7.137 11.828 10.992 1 86.12 125 VAL B O 1
ATOM 2840 N N . PRO B 1 126 ? -5.184 12.133 11.914 1 84.12 126 PRO B N 1
ATOM 2841 C CA . PRO B 1 126 ? -4.855 10.703 11.953 1 84.12 126 PRO B CA 1
ATOM 2842 C C . PRO B 1 126 ? -5.992 9.859 12.531 1 84.12 126 PRO B C 1
ATOM 2844 O O . PRO B 1 126 ? -6.277 8.773 12.023 1 84.12 126 PRO B O 1
ATOM 2847 N N . ALA B 1 127 ? -6.746 10.367 13.484 1 88.56 127 ALA B N 1
ATOM 2848 C CA . ALA B 1 127 ? -7.82 9.625 14.141 1 88.56 127 ALA B CA 1
ATOM 2849 C C . ALA B 1 127 ? -8.969 9.359 13.18 1 88.56 127 ALA B C 1
ATOM 2851 O O . ALA B 1 127 ? -9.828 8.508 13.438 1 88.56 127 ALA B O 1
ATOM 2852 N N . LEU B 1 128 ? -8.992 10.047 12.07 1 93.62 128 LEU B N 1
ATOM 2853 C CA . LEU B 1 128 ? -10.078 9.906 11.102 1 93.62 128 LEU B CA 1
ATOM 2854 C C . LEU B 1 128 ? -9.555 9.383 9.766 1 93.62 128 LEU B C 1
ATOM 2856 O O . LEU B 1 128 ? -10.062 9.75 8.711 1 93.62 128 LEU B O 1
ATOM 2860 N N . CYS B 1 129 ? -8.539 8.586 9.875 1 93.69 129 CYS B N 1
ATOM 2861 C CA . CYS B 1 129 ? -7.953 8.008 8.672 1 93.69 129 CYS B CA 1
ATOM 2862 C C . CYS B 1 129 ? -8 6.484 8.719 1 93.69 129 CYS B C 1
ATOM 2864 O O . CYS B 1 129 ? -7.359 5.863 9.57 1 93.69 129 CYS B O 1
ATOM 2866 N N . ASP B 1 130 ? -8.727 5.945 7.805 1 95.06 130 ASP B N 1
ATOM 2867 C CA . ASP B 1 130 ? -8.766 4.492 7.672 1 95.06 130 ASP B CA 1
ATOM 2868 C C . ASP B 1 130 ? -7.539 3.984 6.914 1 95.06 130 ASP B C 1
ATOM 2870 O O . ASP B 1 130 ? -7.242 2.787 6.938 1 95.06 130 ASP B O 1
ATOM 2874 N N . PHE B 1 131 ? -6.902 4.883 6.285 1 95.88 131 PHE B N 1
ATOM 2875 C CA . PHE B 1 131 ? -5.684 4.555 5.559 1 95.88 131 PHE B CA 1
ATOM 2876 C C . PHE B 1 131 ? -4.816 5.793 5.367 1 95.88 131 PHE B C 1
ATOM 2878 O O . PHE B 1 131 ? -5.301 6.922 5.492 1 95.88 131 PHE B O 1
ATOM 2885 N N . TYR B 1 132 ? -3.527 5.516 5.035 1 94.12 132 TYR B N 1
ATOM 2886 C CA . TYR B 1 132 ? -2.549 6.555 4.73 1 94.12 132 TYR B CA 1
ATOM 2887 C C . TYR B 1 132 ? -1.959 6.355 3.338 1 94.12 132 TYR B C 1
ATOM 2889 O O . TYR B 1 132 ? -1.852 5.223 2.859 1 94.12 132 TYR B O 1
ATOM 2897 N N . PHE B 1 133 ? -1.577 7.469 2.766 1 94.19 133 PHE B N 1
ATOM 2898 C CA . PHE B 1 133 ? -0.873 7.383 1.491 1 94.19 133 PHE B CA 1
ATOM 2899 C C . PHE B 1 133 ? 0.602 7.066 1.708 1 94.19 133 PHE B C 1
ATOM 2901 O O . PHE B 1 133 ? 1.28 6.59 0.796 1 94.19 133 PHE B O 1
ATOM 2908 N N . GLY B 1 134 ? 1.107 7.301 2.908 1 92.25 134 GLY B N 1
ATOM 2909 C CA . GLY B 1 134 ? 2.521 7.082 3.164 1 92.25 134 GLY B CA 1
ATOM 2910 C C . GLY B 1 134 ? 3.424 7.871 2.234 1 92.25 134 GLY B C 1
ATOM 2911 O O . GLY B 1 134 ? 2.984 8.836 1.604 1 92.25 134 GLY B O 1
ATOM 2912 N N . SER B 1 135 ? 4.746 7.602 2.297 1 94.44 135 SER B N 1
ATOM 2913 C CA . SER B 1 135 ? 5.703 8.117 1.323 1 94.44 135 SER B CA 1
ATOM 2914 C C . SER B 1 135 ? 5.844 7.18 0.131 1 94.44 135 SER B C 1
ATOM 2916 O O . SER B 1 135 ? 5.977 5.965 0.303 1 94.44 135 SER B O 1
ATOM 2918 N N . GLN B 1 136 ? 5.777 7.727 -1.021 1 94.69 136 GLN B N 1
ATOM 2919 C CA . GLN B 1 136 ? 5.762 6.848 -2.186 1 94.69 136 GLN B CA 1
ATOM 2920 C C . GLN B 1 136 ? 6.637 7.402 -3.305 1 94.69 136 GLN B C 1
ATOM 2922 O O . GLN B 1 136 ? 6.824 8.617 -3.41 1 94.69 136 GLN B O 1
ATOM 2927 N N . CYS B 1 137 ? 7.113 6.504 -4.129 1 93.75 137 CYS B N 1
ATOM 2928 C CA . CYS B 1 137 ? 7.84 6.883 -5.34 1 93.75 137 CYS B CA 1
ATOM 2929 C C . CYS B 1 137 ? 7.695 5.812 -6.418 1 93.75 137 CYS B C 1
ATOM 2931 O O . CYS B 1 137 ? 7.258 4.695 -6.137 1 93.75 137 CYS B O 1
ATOM 2933 N N . ALA B 1 138 ? 7.938 6.238 -7.586 1 91.75 138 ALA B N 1
ATOM 2934 C CA . ALA B 1 138 ? 8.008 5.336 -8.734 1 91.75 138 ALA B CA 1
ATOM 2935 C C . ALA B 1 138 ? 9.453 5.168 -9.211 1 91.75 138 ALA B C 1
ATOM 2937 O O . ALA B 1 138 ? 10.234 6.125 -9.195 1 91.75 138 ALA B O 1
ATOM 2938 N N . LEU B 1 139 ? 9.742 3.961 -9.484 1 92.88 139 LEU B N 1
ATOM 2939 C CA . LEU B 1 139 ? 10.992 3.68 -10.18 1 92.88 139 LEU B CA 1
ATOM 2940 C C . LEU B 1 139 ? 10.758 3.488 -11.672 1 92.88 139 LEU B C 1
ATOM 2942 O O . LEU B 1 139 ? 10.188 2.479 -12.086 1 92.88 139 LEU B O 1
ATOM 2946 N N . GLY B 1 140 ? 11.125 4.449 -12.484 1 87.19 140 GLY B N 1
ATOM 2947 C CA . GLY B 1 140 ? 10.742 4.508 -13.883 1 87.19 140 GLY B CA 1
ATOM 2948 C C . GLY B 1 140 ? 9.406 5.195 -14.102 1 87.19 140 GLY B C 1
ATOM 2949 O O . GLY B 1 140 ? 8.773 5.652 -13.148 1 87.19 140 GLY B O 1
ATOM 2950 N N . GLU B 1 141 ? 8.938 5.387 -15.312 1 77 141 GLU B N 1
ATOM 2951 C CA . GLU B 1 141 ? 7.684 6.062 -15.641 1 77 141 GLU B CA 1
ATOM 2952 C C . GLU B 1 141 ? 6.484 5.152 -15.383 1 77 141 GLU B C 1
ATOM 2954 O O . GLU B 1 141 ? 5.457 5.605 -14.875 1 77 141 GLU B O 1
ATOM 2959 N N . ARG B 1 142 ? 6.617 3.973 -15.93 1 68.06 142 ARG B N 1
ATOM 2960 C CA . ARG B 1 142 ? 5.57 2.965 -15.805 1 68.06 142 ARG B CA 1
ATOM 2961 C C . ARG B 1 142 ? 6.039 1.789 -14.953 1 68.06 142 ARG B C 1
ATOM 2963 O O . ARG B 1 142 ? 5.449 0.708 -15 1 68.06 142 ARG B O 1
ATOM 2970 N N . GLY B 1 143 ? 7.055 2.107 -14.188 1 71.5 143 GLY B N 1
ATOM 2971 C CA . GLY B 1 143 ? 7.762 1.009 -13.547 1 71.5 143 GLY B CA 1
ATOM 2972 C C . GLY B 1 143 ? 7.121 0.552 -12.258 1 71.5 143 GLY B C 1
ATOM 2973 O O . GLY B 1 143 ? 5.898 0.388 -12.188 1 71.5 143 GLY B O 1
ATOM 2974 N N . LEU B 1 144 ? 8.094 0.345 -11.234 1 89.81 144 LEU B N 1
ATOM 2975 C CA . LEU B 1 144 ? 7.746 -0.204 -9.93 1 89.81 144 LEU B CA 1
ATOM 2976 C C . LEU B 1 144 ? 7.375 0.907 -8.953 1 89.81 144 LEU B C 1
ATOM 2978 O O . LEU B 1 144 ? 7.988 1.976 -8.961 1 89.81 144 LEU B O 1
ATOM 2982 N N . GLN B 1 145 ? 6.289 0.726 -8.273 1 94.12 145 GLN B N 1
ATOM 2983 C CA . GLN B 1 145 ? 5.867 1.654 -7.227 1 94.12 145 GLN B CA 1
ATOM 2984 C C . GLN B 1 145 ? 6.328 1.179 -5.852 1 94.12 145 GLN B C 1
ATOM 2986 O O . GLN B 1 145 ? 6.273 -0.016 -5.551 1 94.12 145 GLN B O 1
ATOM 2991 N N . VAL B 1 146 ? 6.809 2.096 -5.055 1 96.31 146 VAL B N 1
ATOM 2992 C CA . VAL B 1 146 ? 7.246 1.799 -3.693 1 96.31 146 VAL B CA 1
ATOM 2993 C C . VAL B 1 146 ? 6.449 2.645 -2.699 1 96.31 146 VAL B C 1
ATOM 2995 O O . VAL B 1 146 ? 6.332 3.861 -2.863 1 96.31 146 VAL B O 1
ATOM 2998 N N . LEU B 1 147 ? 5.883 2.021 -1.739 1 96.88 147 LEU B N 1
ATOM 2999 C CA . LEU B 1 147 ? 5.23 2.684 -0.613 1 96.88 147 LEU B CA 1
ATOM 3000 C C . LEU B 1 147 ? 5.98 2.412 0.686 1 96.88 147 LEU B C 1
ATOM 3002 O O . LEU B 1 147 ? 6.305 1.261 0.992 1 96.88 147 LEU B O 1
ATOM 3006 N N . VAL B 1 148 ? 6.324 3.473 1.405 1 96 148 VAL B N 1
ATOM 3007 C CA . VAL B 1 148 ? 6.949 3.371 2.719 1 96 148 VAL B CA 1
ATOM 3008 C C . VAL B 1 148 ? 5.992 3.893 3.789 1 96 148 VAL B C 1
ATOM 3010 O O . VAL B 1 148 ? 5.488 5.016 3.688 1 96 148 VAL B O 1
ATOM 3013 N N . SER B 1 149 ? 5.816 3.064 4.777 1 92.5 149 SER B N 1
ATOM 3014 C CA . SER B 1 149 ? 4.914 3.438 5.863 1 92.5 149 SER B CA 1
ATOM 3015 C C . SER B 1 149 ? 5.602 3.311 7.219 1 92.5 149 SER B C 1
ATOM 3017 O O . SER B 1 149 ? 6.336 2.352 7.461 1 92.5 149 SER B O 1
ATOM 3019 N N . SER B 1 150 ? 5.414 4.305 8.062 1 86.44 150 SER B N 1
ATOM 3020 C CA . SER B 1 150 ? 5.906 4.242 9.438 1 86.44 150 SER B CA 1
ATOM 3021 C C . SER B 1 150 ? 4.762 4.039 10.422 1 86.44 150 SER B C 1
ATOM 3023 O O . SER B 1 150 ? 4.945 4.184 11.633 1 86.44 150 SER B O 1
ATOM 3025 N N . ASN B 1 151 ? 3.555 3.797 9.906 1 78.75 151 ASN B N 1
ATOM 3026 C CA . ASN B 1 151 ? 2.375 3.643 10.75 1 78.75 151 ASN B CA 1
ATOM 3027 C C . ASN B 1 151 ? 2.119 4.891 11.594 1 78.75 151 ASN B C 1
ATOM 3029 O O . ASN B 1 151 ? 1.743 4.793 12.758 1 78.75 151 ASN B O 1
ATOM 3033 N N . GLY B 1 152 ? 2.48 6.121 11.086 1 72.44 152 GLY B N 1
ATOM 3034 C CA . GLY B 1 152 ? 2.227 7.398 11.727 1 72.44 152 GLY B CA 1
ATOM 3035 C C . GLY B 1 152 ? 3.348 7.832 12.656 1 72.44 152 GLY B C 1
ATOM 3036 O O . GLY B 1 152 ? 3.336 8.953 13.172 1 72.44 152 GLY B O 1
ATOM 3037 N N . ALA B 1 153 ? 4.41 7.105 12.812 1 72.75 153 ALA B N 1
ATOM 3038 C CA . ALA B 1 153 ? 5.414 7.352 13.844 1 72.75 153 ALA B CA 1
ATOM 3039 C C . ALA B 1 153 ? 6.434 8.391 13.375 1 72.75 153 ALA B C 1
ATOM 3041 O O . ALA B 1 153 ? 6.895 9.211 14.164 1 72.75 153 ALA B O 1
ATOM 3042 N N . ALA B 1 154 ? 6.754 8.398 12.109 1 83.38 154 ALA B N 1
ATOM 3043 C CA . ALA B 1 154 ? 7.891 9.203 11.664 1 83.38 154 ALA B CA 1
ATOM 3044 C C . ALA B 1 154 ? 7.762 9.555 10.188 1 83.38 154 ALA B C 1
ATOM 3046 O O . ALA B 1 154 ? 8.539 9.07 9.359 1 83.38 154 ALA B O 1
ATOM 3047 N N . PRO B 1 155 ? 6.914 10.453 9.867 1 84.44 155 PRO B N 1
ATOM 3048 C CA . PRO B 1 155 ? 6.672 10.789 8.461 1 84.44 155 PRO B CA 1
ATOM 3049 C C . PRO B 1 155 ? 7.934 11.242 7.738 1 84.44 155 PRO B C 1
ATOM 3051 O O . PRO B 1 155 ? 8.172 10.852 6.594 1 84.44 155 PRO B O 1
ATOM 3054 N N . ARG B 1 156 ? 8.734 12.133 8.406 1 89.56 156 ARG B N 1
ATOM 3055 C CA . ARG B 1 156 ? 9.922 12.633 7.734 1 89.56 156 ARG B CA 1
ATOM 3056 C C . ARG B 1 156 ? 10.922 11.508 7.484 1 89.56 156 ARG B C 1
ATOM 3058 O O . ARG B 1 156 ? 11.609 11.492 6.461 1 89.56 156 ARG B O 1
ATOM 3065 N N . LEU B 1 157 ? 10.961 10.633 8.422 1 91.56 157 LEU B N 1
ATOM 3066 C CA . LEU B 1 157 ? 11.844 9.492 8.25 1 91.56 157 LEU B CA 1
ATOM 3067 C C . LEU B 1 157 ? 11.445 8.664 7.031 1 91.56 157 LEU B C 1
ATOM 3069 O O . LEU B 1 157 ? 12.305 8.219 6.27 1 91.56 157 LEU B O 1
ATOM 3073 N N . THR B 1 158 ? 10.188 8.406 6.801 1 93.12 158 THR B N 1
ATOM 3074 C CA . THR B 1 158 ? 9.719 7.672 5.633 1 93.12 158 THR B CA 1
ATOM 3075 C C . THR B 1 158 ? 10.078 8.414 4.348 1 93.12 158 THR B C 1
ATOM 3077 O O . THR B 1 158 ? 10.438 7.789 3.346 1 93.12 158 THR B O 1
ATOM 3080 N N . ALA B 1 159 ? 9.984 9.711 4.426 1 93.94 159 ALA B N 1
ATOM 3081 C CA . ALA B 1 159 ? 10.352 10.516 3.264 1 93.94 159 ALA B CA 1
ATOM 3082 C C . ALA B 1 159 ? 11.836 10.375 2.941 1 93.94 159 ALA B C 1
ATOM 3084 O O . ALA B 1 159 ? 12.219 10.281 1.772 1 93.94 159 ALA B O 1
ATOM 3085 N N . LEU B 1 160 ? 12.625 10.383 3.955 1 95.06 160 LEU B N 1
ATOM 3086 C CA . LEU B 1 160 ? 14.062 10.219 3.768 1 95.06 160 LEU B CA 1
ATOM 3087 C C . LEU B 1 160 ? 14.383 8.852 3.172 1 95.06 160 LEU B C 1
ATOM 3089 O O . LEU B 1 160 ? 15.203 8.75 2.256 1 95.06 160 LEU B O 1
ATOM 3093 N N . LEU B 1 161 ? 13.758 7.812 3.688 1 95.12 161 LEU B N 1
ATOM 3094 C CA . LEU B 1 161 ? 13.969 6.469 3.158 1 95.12 161 LEU B CA 1
ATOM 3095 C C . LEU B 1 161 ? 13.516 6.379 1.706 1 95.12 161 LEU B C 1
ATOM 3097 O O . LEU B 1 161 ? 14.242 5.855 0.856 1 95.12 161 LEU B O 1
ATOM 3101 N N . ARG B 1 162 ? 12.391 6.863 1.457 1 96.5 162 ARG B N 1
ATOM 3102 C CA . ARG B 1 162 ? 11.859 6.887 0.098 1 96.5 162 ARG B CA 1
ATOM 3103 C C . ARG B 1 162 ? 12.82 7.582 -0.856 1 96.5 162 ARG B C 1
ATOM 3105 O O . ARG B 1 162 ? 13.117 7.059 -1.934 1 96.5 162 ARG B O 1
ATOM 3112 N N . ALA B 1 163 ? 13.289 8.734 -0.47 1 96.25 163 ALA B N 1
ATOM 3113 C CA . ALA B 1 163 ? 14.219 9.492 -1.304 1 96.25 163 ALA B CA 1
ATOM 3114 C C . ALA B 1 163 ? 15.516 8.711 -1.524 1 96.25 163 ALA B C 1
ATOM 3116 O O . ALA B 1 163 ? 16.078 8.719 -2.625 1 96.25 163 ALA B O 1
ATOM 3117 N N . ASP B 1 164 ? 15.961 8.109 -0.519 1 96.56 164 ASP B N 1
ATOM 3118 C CA . ASP B 1 164 ? 17.172 7.309 -0.629 1 96.56 164 ASP B CA 1
ATOM 3119 C C . ASP B 1 164 ? 16.969 6.129 -1.578 1 96.56 164 ASP B C 1
ATOM 3121 O O . ASP B 1 164 ? 17.859 5.816 -2.387 1 96.56 164 ASP B O 1
ATOM 3125 N N . ILE B 1 165 ? 15.859 5.465 -1.483 1 96.31 165 ILE B N 1
ATOM 3126 C CA . ILE B 1 165 ? 15.516 4.371 -2.387 1 96.31 165 ILE B CA 1
ATOM 3127 C C . ILE B 1 165 ? 15.484 4.883 -3.826 1 96.31 165 ILE B C 1
ATOM 3129 O O . ILE B 1 165 ? 16.078 4.273 -4.719 1 96.31 165 ILE B O 1
ATOM 3133 N N . GLU B 1 166 ? 14.836 5.949 -4.027 1 94.88 166 GLU B N 1
ATOM 3134 C CA . GLU B 1 166 ? 14.766 6.539 -5.363 1 94.88 166 GLU B CA 1
ATOM 3135 C C . GLU B 1 166 ? 16.156 6.809 -5.926 1 94.88 166 GLU B C 1
ATOM 3137 O O . GLU B 1 166 ? 16.438 6.492 -7.082 1 94.88 166 GLU B O 1
ATOM 3142 N N . ARG B 1 167 ? 16.938 7.359 -5.141 1 95.25 167 ARG B N 1
ATOM 3143 C CA . ARG B 1 167 ? 18.297 7.707 -5.562 1 95.25 167 ARG B CA 1
ATOM 3144 C C . ARG B 1 167 ? 19.109 6.457 -5.867 1 95.25 167 ARG B C 1
ATOM 3146 O O . ARG B 1 167 ? 19.781 6.379 -6.902 1 95.25 167 ARG B O 1
ATOM 3153 N N . ARG B 1 168 ? 19.078 5.504 -5.051 1 94.94 168 ARG B N 1
ATOM 3154 C CA . ARG B 1 168 ? 19.906 4.305 -5.152 1 94.94 168 ARG B CA 1
ATOM 3155 C C . ARG B 1 168 ? 19.531 3.479 -6.375 1 94.94 168 ARG B C 1
ATOM 3157 O O . ARG B 1 168 ? 20.375 2.818 -6.977 1 94.94 168 ARG B O 1
ATOM 3164 N N . TYR B 1 169 ? 18.297 3.537 -6.75 1 95.12 169 TYR B N 1
ATOM 3165 C CA . TYR B 1 169 ? 17.844 2.664 -7.828 1 95.12 169 TYR B CA 1
ATOM 3166 C C . TYR B 1 169 ? 17.562 3.461 -9.094 1 95.12 169 TYR B C 1
ATOM 3168 O O . TYR B 1 169 ? 17.062 2.916 -10.078 1 95.12 169 TYR B O 1
ATOM 3176 N N . ALA B 1 170 ? 17.922 4.676 -9.141 1 92.25 170 ALA B N 1
ATOM 3177 C CA . ALA B 1 170 ? 17.578 5.598 -10.219 1 92.25 170 ALA B CA 1
ATOM 3178 C C . ALA B 1 170 ? 18.281 5.207 -11.516 1 92.25 170 ALA B C 1
ATOM 3180 O O . ALA B 1 170 ? 17.766 5.453 -12.609 1 92.25 170 ALA B O 1
ATOM 3181 N N . ALA B 1 171 ? 19.391 4.559 -11.43 1 92.56 171 ALA B N 1
ATOM 3182 C CA . ALA B 1 171 ? 20.219 4.305 -12.609 1 92.56 171 ALA B CA 1
ATOM 3183 C C . ALA B 1 171 ? 19.719 3.086 -13.375 1 92.56 171 ALA B C 1
ATOM 3185 O O . ALA B 1 171 ? 20.109 2.865 -14.523 1 92.56 171 ALA B O 1
ATOM 3186 N N . LEU B 1 172 ? 18.922 2.309 -12.797 1 93.31 172 LEU B N 1
ATOM 3187 C CA . LEU B 1 172 ? 18.422 1.092 -13.438 1 93.31 172 LEU B CA 1
ATOM 3188 C C . LEU B 1 172 ? 17.266 1.399 -14.367 1 93.31 172 LEU B C 1
ATOM 3190 O O . LEU B 1 172 ? 16.438 2.266 -14.07 1 93.31 172 LEU B O 1
ATOM 3194 N N . ASP B 1 173 ? 17.203 0.71 -15.469 1 92.5 173 ASP B N 1
ATOM 3195 C CA . ASP B 1 173 ? 16.125 0.917 -16.422 1 92.5 173 ASP B CA 1
ATOM 3196 C C . ASP B 1 173 ? 14.922 0.043 -16.094 1 92.5 173 ASP B C 1
ATOM 3198 O O . ASP B 1 173 ? 14.68 -0.976 -16.75 1 92.5 173 ASP B O 1
ATOM 3202 N N . TRP B 1 174 ? 14.18 0.485 -15.234 1 91.56 174 TRP B N 1
ATOM 3203 C CA . TRP B 1 174 ? 13.07 -0.28 -14.672 1 91.56 174 TRP B CA 1
ATOM 3204 C C . TRP B 1 174 ? 12 -0.542 -15.727 1 91.56 174 TRP B C 1
ATOM 3206 O O . TRP B 1 174 ? 11.438 -1.64 -15.789 1 91.56 174 TRP B O 1
ATOM 3216 N N . ASP B 1 175 ? 11.695 0.455 -16.531 1 90.56 175 ASP B N 1
ATOM 3217 C CA . ASP B 1 175 ? 10.672 0.29 -17.562 1 90.56 175 ASP B CA 1
ATOM 3218 C C . ASP B 1 175 ? 11.07 -0.792 -18.562 1 90.56 175 ASP B C 1
ATOM 3220 O O . ASP B 1 175 ? 10.25 -1.632 -18.938 1 90.56 175 ASP B O 1
ATOM 3224 N N . GLU B 1 176 ? 12.297 -0.748 -18.953 1 91.69 176 GLU B N 1
ATOM 3225 C CA . GLU B 1 176 ? 12.797 -1.766 -19.859 1 91.69 176 GLU B CA 1
ATOM 3226 C C . GLU B 1 176 ? 12.789 -3.146 -19.219 1 91.69 176 GLU B C 1
ATOM 3228 O O . GLU B 1 176 ? 12.406 -4.133 -19.844 1 91.69 176 GLU B O 1
ATOM 3233 N N . MET B 1 177 ? 13.188 -3.23 -18 1 92.75 177 MET B N 1
ATOM 3234 C CA . MET B 1 177 ? 13.172 -4.496 -17.266 1 92.75 177 MET B CA 1
ATOM 3235 C C . MET B 1 177 ? 11.773 -5.09 -17.219 1 92.75 177 MET B C 1
ATOM 3237 O O . MET B 1 177 ? 11.578 -6.258 -17.562 1 92.75 177 MET B O 1
ATOM 3241 N N . CYS B 1 178 ? 10.852 -4.285 -16.797 1 89.75 178 CYS B N 1
ATOM 3242 C CA . CYS B 1 178 ? 9.477 -4.75 -16.688 1 89.75 178 CYS B CA 1
ATOM 3243 C C . CYS B 1 178 ? 8.938 -5.176 -18.047 1 89.75 178 CYS B C 1
ATOM 3245 O O . CYS B 1 178 ? 8.281 -6.215 -18.172 1 89.75 178 CYS B O 1
ATOM 3247 N N . GLY B 1 179 ? 9.25 -4.418 -19.062 1 89.69 179 GLY B N 1
ATOM 3248 C CA . GLY B 1 179 ? 8.82 -4.746 -20.406 1 89.69 179 GLY B CA 1
ATOM 3249 C C . GLY B 1 179 ? 9.367 -6.07 -20.906 1 89.69 179 GLY B C 1
ATOM 3250 O O . GLY B 1 179 ? 8.633 -6.883 -21.469 1 89.69 179 GLY B O 1
ATOM 3251 N N . ARG B 1 180 ? 10.602 -6.297 -20.75 1 93.56 180 ARG B N 1
ATOM 3252 C CA . ARG B 1 180 ? 11.234 -7.523 -21.219 1 93.56 180 ARG B CA 1
ATOM 3253 C C . ARG B 1 180 ? 10.719 -8.734 -20.453 1 93.56 180 ARG B C 1
ATOM 3255 O O . ARG B 1 180 ? 10.477 -9.789 -21.031 1 93.56 180 ARG B O 1
ATOM 3262 N N . LEU B 1 181 ? 10.586 -8.547 -19.203 1 92.62 181 LEU B N 1
ATOM 3263 C CA . LEU B 1 181 ? 10.078 -9.648 -18.391 1 92.62 181 LEU B CA 1
ATOM 3264 C C . LEU B 1 181 ? 8.633 -9.977 -18.766 1 92.62 181 LEU B C 1
ATOM 3266 O O . LEU B 1 181 ? 8.25 -11.148 -18.812 1 92.62 181 LEU B O 1
ATOM 3270 N N . ARG B 1 182 ? 7.887 -8.977 -18.953 1 87.88 182 ARG B N 1
ATOM 3271 C CA . ARG B 1 182 ? 6.52 -9.188 -19.422 1 87.88 182 ARG B CA 1
ATOM 3272 C C . ARG B 1 182 ? 6.5 -9.945 -20.75 1 87.88 182 ARG B C 1
ATOM 3274 O O . ARG B 1 182 ? 5.762 -10.922 -20.891 1 87.88 182 ARG B O 1
ATOM 3281 N N . ALA B 1 183 ? 7.266 -9.523 -21.688 1 93.56 183 ALA B N 1
ATOM 3282 C CA . ALA B 1 183 ? 7.352 -10.156 -23 1 93.56 183 ALA B CA 1
ATOM 3283 C C . ALA B 1 183 ? 7.797 -11.609 -22.891 1 93.56 183 ALA B C 1
ATOM 3285 O O . ALA B 1 183 ? 7.242 -12.492 -23.547 1 93.56 183 ALA B O 1
ATOM 3286 N N . LEU B 1 184 ? 8.789 -11.805 -22.078 1 95.19 184 LEU B N 1
ATOM 3287 C CA . LEU B 1 184 ? 9.297 -13.164 -21.891 1 95.19 184 LEU B CA 1
ATOM 3288 C C . LEU B 1 184 ? 8.219 -14.062 -21.297 1 95.19 184 LEU B C 1
ATOM 3290 O O . LEU B 1 184 ? 8.047 -15.203 -21.734 1 95.19 184 LEU B O 1
ATOM 3294 N N . ARG B 1 185 ? 7.516 -13.57 -20.344 1 90.69 185 ARG B N 1
ATOM 3295 C CA . ARG B 1 185 ? 6.453 -14.336 -19.719 1 90.69 185 ARG B CA 1
ATOM 3296 C C . ARG B 1 185 ? 5.355 -14.688 -20.719 1 90.69 185 ARG B C 1
ATOM 3298 O O . ARG B 1 185 ? 4.848 -15.805 -20.719 1 90.69 185 ARG B O 1
ATOM 3305 N N . GLU B 1 186 ? 5.004 -13.766 -21.516 1 90.06 186 GLU B N 1
ATOM 3306 C CA . GLU B 1 186 ? 3.988 -13.992 -22.531 1 90.06 186 GLU B CA 1
ATOM 3307 C C . GLU B 1 186 ? 4.445 -15.055 -23.531 1 90.06 186 GLU B C 1
ATOM 3309 O O . GLU B 1 186 ? 3.67 -15.93 -23.906 1 90.06 186 GLU B O 1
ATOM 3314 N N . ARG B 1 187 ? 5.645 -14.93 -23.969 1 94.56 187 ARG B N 1
ATOM 3315 C CA . ARG B 1 187 ? 6.195 -15.906 -24.906 1 94.56 187 ARG B CA 1
ATOM 3316 C C . ARG B 1 187 ? 6.27 -17.297 -24.266 1 94.56 187 ARG B C 1
ATOM 3318 O O . ARG B 1 187 ? 5.93 -18.297 -24.906 1 94.56 187 ARG B O 1
ATOM 3325 N N . ALA B 1 188 ? 6.762 -17.312 -23.047 1 94.31 188 ALA B N 1
ATOM 3326 C CA . ALA B 1 188 ? 6.852 -18.578 -22.344 1 94.31 188 ALA B CA 1
ATOM 3327 C C . ALA B 1 188 ? 5.477 -19.234 -22.188 1 94.31 188 ALA B C 1
ATOM 3329 O O . ALA B 1 188 ? 5.34 -20.453 -22.297 1 94.31 188 ALA B O 1
ATOM 3330 N N . ARG B 1 189 ? 4.523 -18.438 -21.938 1 89.12 189 ARG B N 1
ATOM 3331 C CA . ARG B 1 189 ? 3.162 -18.953 -21.812 1 89.12 189 ARG B CA 1
ATOM 3332 C C . ARG B 1 189 ? 2.688 -19.578 -23.125 1 89.12 189 ARG B C 1
ATOM 3334 O O . ARG B 1 189 ? 2.121 -20.672 -23.125 1 89.12 189 ARG B O 1
ATOM 3341 N N . ALA B 1 190 ? 2.916 -18.906 -24.172 1 90.12 190 ALA B N 1
ATOM 3342 C CA . ALA B 1 190 ? 2.529 -19.406 -25.5 1 90.12 190 ALA B CA 1
ATOM 3343 C C . ALA B 1 190 ? 3.244 -20.719 -25.828 1 90.12 190 ALA B C 1
ATOM 3345 O O . ALA B 1 190 ? 2.625 -21.656 -26.312 1 90.12 190 ALA B O 1
ATOM 3346 N N . LEU B 1 191 ? 4.492 -20.797 -25.469 1 92.19 191 LEU B N 1
ATOM 3347 C CA . LEU B 1 191 ? 5.309 -21.969 -25.781 1 92.19 191 LEU B CA 1
ATOM 3348 C C . LEU B 1 191 ? 4.957 -23.141 -24.859 1 92.19 191 LEU B C 1
ATOM 3350 O O . LEU B 1 191 ? 5.078 -24.297 -25.25 1 92.19 191 LEU B O 1
ATOM 3354 N N . SER B 1 192 ? 4.574 -22.812 -23.656 1 87.69 192 SER B N 1
ATOM 3355 C CA . SER B 1 192 ? 4.199 -23.859 -22.703 1 87.69 192 SER B CA 1
ATOM 3356 C C . SER B 1 192 ? 2.984 -24.641 -23.188 1 87.69 192 SER B C 1
ATOM 3358 O O . SER B 1 192 ? 2.9 -25.859 -22.984 1 87.69 192 SER B O 1
ATOM 3360 N N . THR B 1 193 ? 2.041 -23.969 -23.75 1 82.69 193 THR B N 1
ATOM 3361 C CA . THR B 1 193 ? 0.834 -24.609 -24.266 1 82.69 193 THR B CA 1
ATOM 3362 C C . THR B 1 193 ? 1.173 -25.562 -25.406 1 82.69 193 THR B C 1
ATOM 3364 O O . THR B 1 193 ? 0.494 -26.562 -25.609 1 82.69 193 THR B O 1
ATOM 3367 N N . GLN B 1 194 ? 2.301 -25.359 -25.984 1 82.81 194 GLN B N 1
ATOM 3368 C CA . GLN B 1 194 ? 2.701 -26.141 -27.156 1 82.81 194 GLN B CA 1
ATOM 3369 C C . GLN B 1 194 ? 3.617 -27.297 -26.766 1 82.81 194 GLN B C 1
ATOM 3371 O O . GLN B 1 194 ? 3.793 -28.234 -27.531 1 82.81 194 GLN B O 1
ATOM 3376 N N . ALA B 1 195 ? 4.258 -27.281 -25.609 1 81.19 195 ALA B N 1
ATOM 3377 C CA . ALA B 1 195 ? 5.34 -28.188 -25.234 1 81.19 195 ALA B CA 1
ATOM 3378 C C . ALA B 1 195 ? 4.793 -29.562 -24.828 1 81.19 195 ALA B C 1
ATOM 3380 O O . ALA B 1 195 ? 5.551 -30.516 -24.672 1 81.19 195 ALA B O 1
ATOM 3381 N N . GLY B 1 196 ? 3.494 -29.75 -24.75 1 80 196 GLY B N 1
ATOM 3382 C CA . GLY B 1 196 ? 2.939 -31.078 -24.5 1 80 196 GLY B CA 1
ATOM 3383 C C . GLY B 1 196 ? 2.83 -31.406 -23.031 1 80 196 GLY B C 1
ATOM 3384 O O . GLY B 1 196 ? 2.559 -32.562 -22.672 1 80 196 GLY B O 1
ATOM 3385 N N . LEU B 1 197 ? 3.137 -30.578 -22.156 1 82.38 197 LEU B N 1
ATOM 3386 C CA . LEU B 1 197 ? 2.977 -30.781 -20.719 1 82.38 197 LEU B CA 1
ATOM 3387 C C . LEU B 1 197 ? 1.52 -30.609 -20.312 1 82.38 197 LEU B C 1
ATOM 3389 O O . LEU B 1 197 ? 0.795 -29.797 -20.875 1 82.38 197 LEU B O 1
ATOM 3393 N N . PRO B 1 198 ? 1.13 -31.531 -19.344 1 84.88 198 PRO B N 1
ATOM 3394 C CA . PRO B 1 198 ? -0.181 -31.234 -18.766 1 84.88 198 PRO B CA 1
ATOM 3395 C C . PRO B 1 198 ? -0.288 -29.812 -18.219 1 84.88 198 PRO B C 1
ATOM 3397 O O . PRO B 1 198 ? 0.713 -29.234 -17.797 1 84.88 198 PRO B O 1
ATOM 3400 N N . ALA B 1 199 ? -1.445 -29.359 -18.281 1 81.81 199 ALA B N 1
ATOM 3401 C CA . ALA B 1 199 ? -1.696 -27.938 -18.016 1 81.81 199 ALA B CA 1
ATOM 3402 C C . ALA B 1 199 ? -1.101 -27.516 -16.672 1 81.81 199 ALA B C 1
ATOM 3404 O O . ALA B 1 199 ? -0.403 -26.5 -16.594 1 81.81 199 ALA B O 1
ATOM 3405 N N . GLU B 1 200 ? -1.303 -28.25 -15.617 1 82 200 GLU B N 1
ATOM 3406 C CA . GLU B 1 200 ? -0.816 -27.891 -14.289 1 82 200 GLU B CA 1
ATOM 3407 C C . GLU B 1 200 ? 0.708 -27.938 -14.227 1 82 200 GLU B C 1
ATOM 3409 O O . GLU B 1 200 ? 1.336 -27.078 -13.617 1 82 200 GLU B O 1
ATOM 3414 N N . GLU B 1 201 ? 1.276 -28.953 -14.82 1 86.25 201 GLU B N 1
ATOM 3415 C CA . GLU B 1 201 ? 2.73 -29.078 -14.844 1 86.25 201 GLU B CA 1
ATOM 3416 C C . GLU B 1 201 ? 3.373 -27.984 -15.688 1 86.25 201 GLU B C 1
ATOM 3418 O O . GLU B 1 201 ? 4.445 -27.484 -15.352 1 86.25 201 GLU B O 1
ATOM 3423 N N . ALA B 1 202 ? 2.674 -27.672 -16.828 1 88.06 202 ALA B N 1
ATOM 3424 C CA . ALA B 1 202 ? 3.158 -26.609 -17.703 1 88.06 202 ALA B CA 1
ATOM 3425 C C . ALA B 1 202 ? 3.225 -25.281 -16.953 1 88.06 202 ALA B C 1
ATOM 3427 O O . ALA B 1 202 ? 4.203 -24.531 -17.078 1 88.06 202 ALA B O 1
ATOM 3428 N N . LEU B 1 203 ? 2.215 -24.969 -16.203 1 84.88 203 LEU B N 1
ATOM 3429 C CA . LEU B 1 203 ? 2.17 -23.75 -15.406 1 84.88 203 LEU B CA 1
ATOM 3430 C C . LEU B 1 203 ? 3.293 -23.719 -14.375 1 84.88 203 LEU B C 1
ATOM 3432 O O . LEU B 1 203 ? 3.998 -22.719 -14.242 1 84.88 203 LEU B O 1
ATOM 3436 N N . ARG B 1 204 ? 3.447 -24.797 -13.664 1 86.88 204 ARG B N 1
ATOM 3437 C CA . ARG B 1 204 ? 4.484 -24.875 -12.641 1 86.88 204 ARG B CA 1
ATOM 3438 C C . ARG B 1 204 ? 5.871 -24.703 -13.25 1 86.88 204 ARG B C 1
ATOM 3440 O O . ARG B 1 204 ? 6.703 -23.969 -12.711 1 86.88 204 ARG B O 1
ATOM 3447 N N . PHE B 1 205 ? 6.078 -25.469 -14.398 1 92.19 205 PHE B N 1
ATOM 3448 C CA . PHE B 1 205 ? 7.359 -25.359 -15.078 1 92.19 205 PHE B CA 1
ATOM 3449 C C . PHE B 1 205 ? 7.641 -23.906 -15.484 1 92.19 205 PHE B C 1
ATOM 3451 O O . PHE B 1 205 ? 8.734 -23.391 -15.25 1 92.19 205 PHE B O 1
ATOM 3458 N N . ARG B 1 206 ? 6.656 -23.266 -16.047 1 91.19 206 ARG B N 1
ATOM 3459 C CA . ARG B 1 206 ? 6.797 -21.891 -16.516 1 91.19 206 ARG B CA 1
ATOM 3460 C C . ARG B 1 206 ? 7.133 -20.953 -15.359 1 91.19 206 ARG B C 1
ATOM 3462 O O . ARG B 1 206 ? 8.047 -20.141 -15.469 1 91.19 206 ARG B O 1
ATOM 3469 N N . MET B 1 207 ? 6.469 -21.062 -14.242 1 88.38 207 MET B N 1
ATOM 3470 C CA . MET B 1 207 ? 6.672 -20.188 -13.094 1 88.38 207 MET B CA 1
ATOM 3471 C C . MET B 1 207 ? 8.062 -20.375 -12.5 1 88.38 207 MET B C 1
ATOM 3473 O O . MET B 1 207 ? 8.758 -19.406 -12.203 1 88.38 207 MET B O 1
ATOM 3477 N N . ASP B 1 208 ? 8.406 -21.578 -12.414 1 92.56 208 ASP B N 1
ATOM 3478 C CA . ASP B 1 208 ? 9.727 -21.891 -11.867 1 92.56 208 ASP B CA 1
ATOM 3479 C C . ASP B 1 208 ? 10.836 -21.375 -12.789 1 92.56 208 ASP B C 1
ATOM 3481 O O . ASP B 1 208 ? 11.828 -20.828 -12.32 1 92.56 208 ASP B O 1
ATOM 3485 N N . TRP B 1 209 ? 10.641 -21.688 -14.031 1 94.94 209 TRP B N 1
ATOM 3486 C CA . TRP B 1 209 ? 11.617 -21.25 -15.023 1 94.94 209 TRP B CA 1
ATOM 3487 C C . TRP B 1 209 ? 11.766 -19.734 -14.992 1 94.94 209 TRP B C 1
ATOM 3489 O O . TRP B 1 209 ? 12.883 -19.203 -14.961 1 94.94 209 TRP B O 1
ATOM 3499 N N . MET B 1 210 ? 10.648 -18.984 -14.992 1 93.69 210 MET B N 1
ATOM 3500 C CA . MET B 1 210 ? 10.664 -17.531 -14.938 1 93.69 210 MET B CA 1
ATOM 3501 C C . MET B 1 210 ? 11.367 -17.031 -13.68 1 93.69 210 MET B C 1
ATOM 3503 O O . MET B 1 210 ? 12.141 -16.078 -13.734 1 93.69 210 MET B O 1
ATOM 3507 N N . ARG B 1 211 ? 11.055 -17.641 -12.641 1 94 211 ARG B N 1
ATOM 3508 C CA . ARG B 1 211 ? 11.695 -17.266 -11.383 1 94 211 ARG B CA 1
ATOM 3509 C C . ARG B 1 211 ? 13.211 -17.438 -11.469 1 94 211 ARG B C 1
ATOM 3511 O O . ARG B 1 211 ? 13.953 -16.516 -11.109 1 94 211 ARG B O 1
ATOM 3518 N N . GLN B 1 212 ? 13.641 -18.547 -11.961 1 95.81 212 GLN B N 1
ATOM 3519 C CA . GLN B 1 212 ? 15.07 -18.844 -12.031 1 95.81 212 GLN B CA 1
ATOM 3520 C C . GLN B 1 212 ? 15.789 -17.891 -12.984 1 95.81 212 GLN B C 1
ATOM 3522 O O . GLN B 1 212 ? 16.875 -17.406 -12.672 1 95.81 212 GLN B O 1
ATOM 3527 N N . VAL B 1 213 ? 15.172 -17.719 -14.094 1 97 213 VAL B N 1
ATOM 3528 C CA . VAL B 1 213 ? 15.773 -16.828 -15.086 1 97 213 VAL B CA 1
ATOM 3529 C C . VAL B 1 213 ? 15.867 -15.414 -14.523 1 97 213 VAL B C 1
ATOM 3531 O O . VAL B 1 213 ? 16.906 -14.766 -14.633 1 97 213 VAL B O 1
ATOM 3534 N N . THR B 1 214 ? 14.828 -14.875 -13.898 1 95.44 214 THR B N 1
ATOM 3535 C CA . THR B 1 214 ? 14.82 -13.539 -13.32 1 95.44 214 THR B CA 1
ATOM 3536 C C . THR B 1 214 ? 15.875 -13.422 -12.219 1 95.44 214 THR B C 1
ATOM 3538 O O . THR B 1 214 ? 16.594 -12.422 -12.141 1 95.44 214 THR B O 1
ATOM 3541 N N . ASP B 1 215 ? 15.977 -14.477 -11.438 1 95.44 215 ASP B N 1
ATOM 3542 C CA . ASP B 1 215 ? 16.984 -14.492 -10.383 1 95.44 215 ASP B CA 1
ATOM 3543 C C . ASP B 1 215 ? 18.391 -14.414 -10.953 1 95.44 215 ASP B C 1
ATOM 3545 O O . ASP B 1 215 ? 19.25 -13.711 -10.414 1 95.44 215 ASP B O 1
ATOM 3549 N N . ALA B 1 216 ? 18.562 -15.141 -11.969 1 95.94 216 ALA B N 1
ATOM 3550 C CA . ALA B 1 216 ? 19.891 -15.18 -12.586 1 95.94 216 ALA B CA 1
ATOM 3551 C C . ALA B 1 216 ? 20.266 -13.812 -13.148 1 95.94 216 ALA B C 1
ATOM 3553 O O . ALA B 1 216 ? 21.406 -13.352 -12.969 1 95.94 216 ALA B O 1
ATOM 3554 N N . PHE B 1 217 ? 19.406 -13.203 -13.789 1 96.38 217 PHE B N 1
ATOM 3555 C CA . PHE B 1 217 ? 19.703 -11.898 -14.375 1 96.38 217 PHE B CA 1
ATOM 3556 C C . PHE B 1 217 ? 19.75 -10.82 -13.305 1 96.38 217 PHE B C 1
ATOM 3558 O O . PHE B 1 217 ? 20.594 -9.922 -13.367 1 96.38 217 PHE B O 1
ATOM 3565 N N . GLY B 1 218 ? 18.844 -10.93 -12.352 1 94.62 218 GLY B N 1
ATOM 3566 C CA . GLY B 1 218 ? 18.828 -9.992 -11.242 1 94.62 218 GLY B CA 1
ATOM 3567 C C . GLY B 1 218 ? 18.438 -8.586 -11.648 1 94.62 218 GLY B C 1
ATOM 3568 O O . GLY B 1 218 ? 18.062 -8.352 -12.797 1 94.62 218 GLY B O 1
ATOM 3569 N N . LEU B 1 219 ? 18.562 -7.641 -10.711 1 93.94 219 LEU B N 1
ATOM 3570 C CA . LEU B 1 219 ? 18.172 -6.254 -10.93 1 93.94 219 LEU B CA 1
ATOM 3571 C C . LEU B 1 219 ? 19.078 -5.574 -11.938 1 93.94 219 LEU B C 1
ATOM 3573 O O . LEU B 1 219 ? 18.656 -4.676 -12.664 1 93.94 219 LEU B O 1
ATOM 3577 N N . GLU B 1 220 ? 20.25 -6.023 -12.109 1 93.44 220 GLU B N 1
ATOM 3578 C CA . GLU B 1 220 ? 21.266 -5.328 -12.883 1 93.44 220 GLU B CA 1
ATOM 3579 C C . GLU B 1 220 ? 21.172 -5.688 -14.367 1 93.44 220 GLU B C 1
ATOM 3581 O O . GLU B 1 220 ? 21.594 -4.902 -15.227 1 93.44 220 GLU B O 1
ATOM 3586 N N . HIS B 1 221 ? 20.609 -6.867 -14.641 1 94.69 221 HIS B N 1
ATOM 3587 C CA . HIS B 1 221 ? 20.797 -7.359 -16 1 94.69 221 HIS B CA 1
ATOM 3588 C C . HIS B 1 221 ? 19.453 -7.621 -16.672 1 94.69 221 HIS B C 1
ATOM 3590 O O . HIS B 1 221 ? 19.406 -7.871 -17.891 1 94.69 221 HIS B O 1
ATOM 3596 N N . CYS B 1 222 ? 18.375 -7.551 -15.969 1 94.31 222 CYS B N 1
ATOM 3597 C CA . CYS B 1 222 ? 17.078 -7.883 -16.547 1 94.31 222 CYS B CA 1
ATOM 3598 C C . CYS B 1 222 ? 16.75 -6.965 -17.719 1 94.31 222 CYS B C 1
ATOM 3600 O O . CYS B 1 222 ? 16.078 -7.375 -18.656 1 94.31 222 CYS B O 1
ATOM 3602 N N . ALA B 1 223 ? 17.297 -5.77 -17.688 1 94.25 223 ALA B N 1
ATOM 3603 C CA . ALA B 1 223 ? 16.984 -4.812 -18.75 1 94.25 223 ALA B CA 1
ATOM 3604 C C . ALA B 1 223 ? 17.703 -5.195 -20.047 1 94.25 223 ALA B C 1
ATOM 3606 O O . ALA B 1 223 ? 17.375 -4.68 -21.125 1 94.25 223 ALA B O 1
ATOM 3607 N N . ALA B 1 224 ? 18.625 -6.066 -19.969 1 95.69 224 ALA B N 1
ATOM 3608 C CA . ALA B 1 224 ? 19.422 -6.43 -21.141 1 95.69 224 ALA B CA 1
ATOM 3609 C C . ALA B 1 224 ? 19.047 -7.82 -21.641 1 95.69 224 ALA B C 1
ATOM 3611 O O . ALA B 1 224 ? 19.672 -8.336 -22.578 1 95.69 224 ALA B O 1
ATOM 3612 N N . MET B 1 225 ? 18.047 -8.391 -21.109 1 96.56 225 MET B N 1
ATOM 3613 C CA . MET B 1 225 ? 17.609 -9.734 -21.5 1 96.56 225 MET B CA 1
ATOM 3614 C C . MET B 1 225 ? 17.312 -9.805 -22.984 1 96.56 225 MET B C 1
ATOM 3616 O O . MET B 1 225 ? 16.672 -8.914 -23.547 1 96.56 225 MET B O 1
ATOM 3620 N N . ASP B 1 226 ? 17.828 -10.805 -23.641 1 97.44 226 ASP B N 1
ATOM 3621 C CA . ASP B 1 226 ? 17.406 -11.141 -25 1 97.44 226 ASP B CA 1
ATOM 3622 C C . ASP B 1 226 ? 16.156 -12.016 -24.984 1 97.44 226 ASP B C 1
ATOM 3624 O O . ASP B 1 226 ? 16.25 -13.25 -24.953 1 97.44 226 ASP B O 1
ATOM 3628 N N . VAL B 1 227 ? 15.078 -11.398 -25.109 1 97.44 227 VAL B N 1
ATOM 3629 C CA . VAL B 1 227 ? 13.789 -12.047 -24.906 1 97.44 227 VAL B CA 1
ATOM 3630 C C . VAL B 1 227 ? 13.609 -13.164 -25.938 1 97.44 227 VAL B C 1
ATOM 3632 O O . VAL B 1 227 ? 13.148 -14.258 -25.594 1 97.44 227 VAL B O 1
ATOM 3635 N N . GLU B 1 228 ? 14.008 -12.922 -27.156 1 96.31 228 GLU B N 1
ATOM 3636 C CA . GLU B 1 228 ? 13.836 -13.906 -28.203 1 96.31 228 GLU B CA 1
ATOM 3637 C C . GLU B 1 228 ? 14.656 -15.164 -27.938 1 96.31 228 GLU B C 1
ATOM 3639 O O . GLU B 1 228 ? 14.148 -16.281 -28.016 1 96.31 228 GLU B O 1
ATOM 3644 N N . ARG B 1 229 ? 15.844 -14.969 -27.609 1 96.94 229 ARG B N 1
ATOM 3645 C CA . ARG B 1 229 ? 16.719 -16.109 -27.344 1 96.94 229 ARG B CA 1
ATOM 3646 C C . ARG B 1 229 ? 16.281 -16.859 -26.094 1 96.94 229 ARG B C 1
ATOM 3648 O O . ARG B 1 229 ? 16.312 -18.078 -26.047 1 96.94 229 ARG B O 1
ATOM 3655 N N . LEU B 1 230 ? 15.867 -16.109 -25.125 1 97.81 230 LEU B N 1
ATOM 3656 C CA . LEU B 1 230 ? 15.406 -16.734 -23.891 1 97.81 230 LEU B CA 1
ATOM 3657 C C . LEU B 1 230 ? 14.133 -17.531 -24.125 1 97.81 230 LEU B C 1
ATOM 3659 O O . LEU B 1 230 ? 13.961 -18.609 -23.562 1 97.81 230 LEU B O 1
ATOM 3663 N N . ALA B 1 231 ? 13.312 -16.969 -24.938 1 96.94 231 ALA B N 1
ATOM 3664 C CA . ALA B 1 231 ? 12.102 -17.703 -25.281 1 96.94 231 ALA B CA 1
ATOM 3665 C C . ALA B 1 231 ? 12.43 -19.016 -25.969 1 96.94 231 ALA B C 1
ATOM 3667 O O . ALA B 1 231 ? 11.797 -20.047 -25.703 1 96.94 231 ALA B O 1
ATOM 3668 N N . GLY B 1 232 ? 13.375 -18.938 -26.844 1 96.06 232 GLY B N 1
ATOM 3669 C CA . GLY B 1 232 ? 13.852 -20.156 -27.469 1 96.06 232 GLY B CA 1
ATOM 3670 C C . GLY B 1 232 ? 14.352 -21.172 -26.469 1 96.06 232 GLY B C 1
ATOM 3671 O O . GLY B 1 232 ? 14.016 -22.359 -26.562 1 96.06 232 GLY B O 1
ATOM 3672 N N . LEU B 1 233 ? 15.125 -20.688 -25.562 1 97 233 LEU B N 1
ATOM 3673 C CA . LEU B 1 233 ? 15.633 -21.562 -24.516 1 97 233 LEU B CA 1
ATOM 3674 C C . LEU B 1 233 ? 14.492 -22.172 -23.719 1 97 233 LEU B C 1
ATOM 3676 O O . LEU B 1 233 ? 14.523 -23.375 -23.406 1 97 233 LEU B O 1
ATOM 3680 N N . PHE B 1 234 ? 13.547 -21.438 -23.359 1 97.06 234 PHE B N 1
ATOM 3681 C CA . PHE B 1 234 ? 12.383 -21.953 -22.641 1 97.06 234 PHE B CA 1
ATOM 3682 C C . PHE B 1 234 ? 11.719 -23.094 -23.406 1 97.06 234 PHE B C 1
ATOM 3684 O O . PHE B 1 234 ? 11.438 -24.141 -22.828 1 97.06 234 PHE B O 1
ATOM 3691 N N . GLY B 1 235 ? 11.453 -22.781 -24.688 1 95.56 235 GLY B N 1
ATOM 3692 C CA . GLY B 1 235 ? 10.836 -23.812 -25.516 1 95.56 235 GLY B CA 1
ATOM 3693 C C . GLY B 1 235 ? 11.594 -25.125 -25.516 1 95.56 235 GLY B C 1
ATOM 3694 O O . GLY B 1 235 ? 10.992 -26.188 -25.375 1 95.56 235 GLY B O 1
ATOM 3695 N N . GLU B 1 236 ? 12.875 -25 -25.688 1 95.19 236 GLU B N 1
ATOM 3696 C CA . GLU B 1 236 ? 13.734 -26.188 -25.688 1 95.19 236 GLU B CA 1
ATOM 3697 C C . GLU B 1 236 ? 13.641 -26.922 -24.344 1 95.19 236 GLU B C 1
ATOM 3699 O O . GLU B 1 236 ? 13.523 -28.141 -24.312 1 95.19 236 GLU B O 1
ATOM 3704 N N . MET B 1 237 ? 13.648 -26.141 -23.297 1 95.69 237 MET B N 1
ATOM 3705 C CA . MET B 1 237 ? 13.664 -26.734 -21.953 1 95.69 237 MET B CA 1
ATOM 3706 C C . MET B 1 237 ? 12.297 -27.312 -21.609 1 95.69 237 MET B C 1
ATOM 3708 O O . MET B 1 237 ? 12.203 -28.344 -20.938 1 95.69 237 MET B O 1
ATOM 3712 N N . ALA B 1 238 ? 11.297 -26.656 -22.062 1 94.38 238 ALA B N 1
ATOM 3713 C CA . ALA B 1 238 ? 9.945 -27.172 -21.844 1 94.38 238 ALA B CA 1
ATOM 3714 C C . ALA B 1 238 ? 9.734 -28.5 -22.578 1 94.38 238 ALA B C 1
ATOM 3716 O O . ALA B 1 238 ? 9.164 -29.438 -22.031 1 94.38 238 ALA B O 1
ATOM 3717 N N . ALA B 1 239 ? 10.211 -28.594 -23.812 1 92.81 239 ALA B N 1
ATOM 3718 C CA . ALA B 1 239 ? 10.109 -29.828 -24.594 1 92.81 239 ALA B CA 1
ATOM 3719 C C . ALA B 1 239 ? 10.891 -30.953 -23.938 1 92.81 239 ALA B C 1
ATOM 3721 O O . ALA B 1 239 ? 10.43 -32.094 -23.906 1 92.81 239 ALA B O 1
ATOM 3722 N N . ALA B 1 240 ? 12.062 -30.562 -23.469 1 94.5 240 ALA B N 1
ATOM 3723 C CA . ALA B 1 240 ? 12.883 -31.562 -22.797 1 94.5 240 ALA B CA 1
ATOM 3724 C C . ALA B 1 240 ? 12.195 -32.094 -21.547 1 94.5 240 ALA B C 1
ATOM 3726 O O . ALA B 1 240 ? 12.227 -33.281 -21.25 1 94.5 240 ALA B O 1
ATOM 3727 N N . ALA B 1 241 ? 11.609 -31.156 -20.797 1 92.56 241 ALA B N 1
ATOM 3728 C CA . ALA B 1 241 ? 10.883 -31.547 -19.578 1 92.56 241 ALA B CA 1
ATOM 3729 C C . ALA B 1 241 ? 9.703 -32.469 -19.906 1 92.56 241 ALA B C 1
ATOM 3731 O O . ALA B 1 241 ? 9.453 -33.438 -19.203 1 92.56 241 ALA B O 1
ATOM 3732 N N . ALA B 1 242 ? 9.008 -32.188 -20.984 1 91.12 242 ALA B N 1
ATOM 3733 C CA . ALA B 1 242 ? 7.871 -32.969 -21.422 1 91.12 242 ALA B CA 1
ATOM 3734 C C . ALA B 1 242 ? 8.312 -34.375 -21.828 1 91.12 242 ALA B C 1
ATOM 3736 O O . ALA B 1 242 ? 7.559 -35.344 -21.672 1 91.12 242 ALA B O 1
ATOM 3737 N N . ALA B 1 243 ? 9.547 -34.469 -22.312 1 92.12 243 ALA B N 1
ATOM 3738 C CA . ALA B 1 243 ? 10.109 -35.75 -22.734 1 92.12 243 ALA B CA 1
ATOM 3739 C C . ALA B 1 243 ? 10.734 -36.5 -21.562 1 92.12 243 ALA B C 1
ATOM 3741 O O . ALA B 1 243 ? 11.32 -37.562 -21.75 1 92.12 243 ALA B O 1
ATOM 3742 N N . GLY B 1 244 ? 10.594 -35.906 -20.312 1 90.25 244 GLY B N 1
ATOM 3743 C CA . GLY B 1 244 ? 11.078 -36.594 -19.109 1 90.25 244 GLY B CA 1
ATOM 3744 C C . GLY B 1 244 ? 12.562 -36.375 -18.875 1 90.25 244 GLY B C 1
ATOM 3745 O O . GLY B 1 244 ? 13.195 -37.156 -18.172 1 90.25 244 GLY B O 1
ATOM 3746 N N . ARG B 1 245 ? 13.188 -35.438 -19.594 1 93.31 245 ARG B N 1
ATOM 3747 C CA . ARG B 1 245 ? 14.609 -35.156 -19.438 1 93.31 245 ARG B CA 1
ATOM 3748 C C . ARG B 1 245 ? 14.812 -33.656 -19.109 1 93.31 245 ARG B C 1
ATOM 3750 O O . ARG B 1 245 ? 15.422 -32.938 -19.891 1 93.31 245 ARG B O 1
ATOM 3757 N N . PRO B 1 246 ? 14.359 -33.25 -17.984 1 91.81 246 PRO B N 1
ATOM 3758 C CA . PRO B 1 246 ? 14.5 -31.844 -17.641 1 91.81 246 PRO B CA 1
ATOM 3759 C C . PRO B 1 246 ? 15.961 -31.391 -17.594 1 91.81 246 PRO B C 1
ATOM 3761 O O . PRO B 1 246 ? 16.844 -32.156 -17.219 1 91.81 246 PRO B O 1
ATOM 3764 N N . ARG B 1 247 ? 16.203 -30.219 -18.047 1 93.31 247 ARG B N 1
ATOM 3765 C CA . ARG B 1 247 ? 17.531 -29.594 -18.109 1 93.31 247 ARG B CA 1
ATOM 3766 C C . ARG B 1 247 ? 17.641 -28.422 -17.156 1 93.31 247 ARG B C 1
ATOM 3768 O O . ARG B 1 247 ? 16.641 -27.766 -16.859 1 93.31 247 ARG B O 1
ATOM 3775 N N . ALA B 1 248 ? 18.812 -28.188 -16.656 1 94.19 248 ALA B N 1
ATOM 3776 C CA . ALA B 1 248 ? 19.094 -27 -15.852 1 94.19 248 ALA B CA 1
ATOM 3777 C C . ALA B 1 248 ? 19.406 -25.797 -16.734 1 94.19 248 ALA B C 1
ATOM 3779 O O . ALA B 1 248 ? 19.812 -25.969 -17.891 1 94.19 248 ALA B O 1
ATOM 3780 N N . LEU B 1 249 ? 19.219 -24.609 -16.172 1 96 249 LEU B N 1
ATOM 3781 C CA . LEU B 1 249 ? 19.625 -23.406 -16.875 1 96 249 LEU B CA 1
ATOM 3782 C C . LEU B 1 249 ? 21.125 -23.391 -17.094 1 96 249 LEU B C 1
ATOM 3784 O O . LEU B 1 249 ? 21.891 -23.828 -16.234 1 96 249 LEU B O 1
ATOM 3788 N N . PRO B 1 250 ? 21.547 -22.906 -18.203 1 95.19 250 PRO B N 1
ATOM 3789 C CA . PRO B 1 250 ? 22.984 -22.812 -18.453 1 95.19 250 PRO B CA 1
ATOM 3790 C C . PRO B 1 250 ? 23.703 -21.922 -17.438 1 95.19 250 PRO B C 1
ATOM 3792 O O . PRO B 1 250 ? 23.141 -20.906 -17 1 95.19 250 PRO B O 1
ATOM 3795 N N . ALA B 1 251 ? 24.922 -22.219 -17.062 1 94.25 251 ALA B N 1
ATOM 3796 C CA . ALA B 1 251 ? 25.703 -21.469 -16.078 1 94.25 251 ALA B CA 1
ATOM 3797 C C . ALA B 1 251 ? 26.047 -20.078 -16.609 1 94.25 251 ALA B C 1
ATOM 3799 O O . ALA B 1 251 ? 26.219 -19.141 -15.812 1 94.25 251 ALA B O 1
ATOM 3800 N N . ASP B 1 252 ? 26.125 -20 -17.875 1 95.31 252 ASP B N 1
ATOM 3801 C CA . ASP B 1 252 ? 26.469 -18.719 -18.484 1 95.31 252 ASP B CA 1
ATOM 3802 C C . ASP B 1 252 ? 25.234 -18.016 -19.047 1 95.31 252 ASP B C 1
ATOM 3804 O O . ASP B 1 252 ? 25.328 -17.297 -20.031 1 95.31 252 ASP B O 1
ATOM 3808 N N . LEU B 1 253 ? 24.078 -18.281 -18.469 1 96.75 253 LEU B N 1
ATOM 3809 C CA . LEU B 1 253 ? 22.797 -17.797 -18.953 1 96.75 253 LEU B CA 1
ATOM 3810 C C . LEU B 1 253 ? 22.844 -16.297 -19.234 1 96.75 253 LEU B C 1
ATOM 3812 O O . LEU B 1 253 ? 22.516 -15.852 -20.328 1 96.75 253 LEU B O 1
ATOM 3816 N N . VAL B 1 254 ? 23.328 -15.508 -18.281 1 96.38 254 VAL B N 1
ATOM 3817 C CA . VAL B 1 254 ? 23.266 -14.055 -18.359 1 96.38 254 VAL B CA 1
ATOM 3818 C C . VAL B 1 254 ? 24.156 -13.562 -19.484 1 96.38 254 VAL B C 1
ATOM 3820 O O . VAL B 1 254 ? 23.75 -12.734 -20.297 1 96.38 254 VAL B O 1
ATOM 3823 N N . SER B 1 255 ? 25.344 -14.07 -19.562 1 95.06 255 SER B N 1
ATOM 3824 C CA . SER B 1 255 ? 26.281 -13.609 -20.578 1 95.06 255 SER B CA 1
ATOM 3825 C C . SER B 1 255 ? 25.812 -13.984 -21.984 1 95.06 255 SER B C 1
ATOM 3827 O O . SER B 1 255 ? 26.016 -13.227 -22.938 1 95.06 255 SER B O 1
ATOM 3829 N N . VAL B 1 256 ? 25.125 -15.094 -22.141 1 95.31 256 VAL B N 1
ATOM 3830 C CA . VAL B 1 256 ? 24.75 -15.633 -23.438 1 95.31 256 VAL B CA 1
ATOM 3831 C C . VAL B 1 256 ? 23.422 -15.016 -23.891 1 95.31 256 VAL B C 1
ATOM 3833 O O . VAL B 1 256 ? 23.203 -14.789 -25.078 1 95.31 256 VAL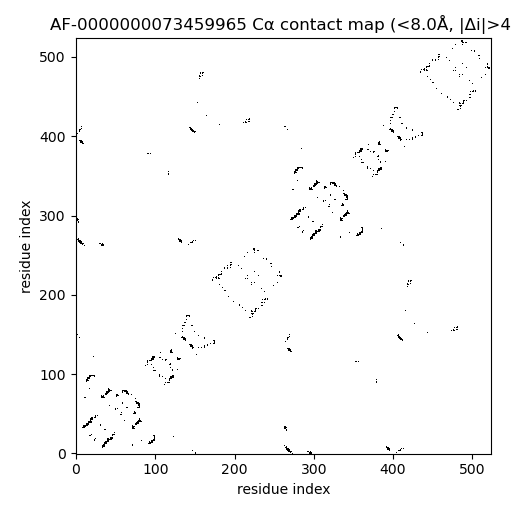 B O 1
ATOM 3836 N N . TYR B 1 257 ? 22.641 -14.719 -22.984 1 96.94 257 TYR B N 1
ATOM 3837 C CA . TYR B 1 257 ? 21.281 -14.328 -23.344 1 96.94 257 TYR B CA 1
ATOM 3838 C C . TYR B 1 257 ? 21.031 -12.859 -23.031 1 96.94 257 TYR B C 1
ATOM 3840 O O . TYR B 1 257 ? 19.922 -12.461 -22.703 1 96.94 257 TYR B O 1
ATOM 3848 N N . THR B 1 258 ? 22.047 -12.094 -22.984 1 95.5 258 THR B N 1
ATOM 3849 C CA . THR B 1 258 ? 21.969 -10.641 -22.922 1 95.5 258 THR B CA 1
ATOM 3850 C C . THR B 1 258 ? 22.125 -10.023 -24.297 1 95.5 258 THR B C 1
ATOM 3852 O O . THR B 1 258 ? 22.938 -10.484 -25.109 1 95.5 258 THR B O 1
ATOM 3855 N N . GLU B 1 259 ? 21.234 -9.039 -24.641 1 90.06 259 GLU B N 1
ATOM 3856 C CA . GLU B 1 259 ? 21.328 -8.383 -25.953 1 90.06 259 GLU B CA 1
ATOM 3857 C C . GLU B 1 259 ? 22.641 -7.648 -26.109 1 90.06 259 GLU B C 1
ATOM 3859 O O . GLU B 1 259 ? 23.141 -7.047 -25.156 1 90.06 259 GLU B O 1
ATOM 3864 N N . SER B 1 260 ? 23.469 -7.98 -27.203 1 71.31 260 SER B N 1
ATOM 3865 C CA . SER B 1 260 ? 24.703 -7.277 -27.531 1 71.31 260 SER B CA 1
ATOM 3866 C C . SER B 1 260 ? 24.453 -5.785 -27.734 1 71.31 260 SER B C 1
ATOM 3868 O O . SER B 1 260 ? 23.406 -5.391 -28.266 1 71.31 260 SER B O 1
ATOM 3870 N N . SER B 1 261 ? 24.828 -4.871 -26.75 1 53.69 261 SER B N 1
ATOM 3871 C CA . SER B 1 261 ? 24.797 -3.445 -27.062 1 53.69 261 SER B CA 1
ATOM 3872 C C . SER B 1 261 ? 25.234 -3.18 -28.484 1 53.69 261 SER B C 1
ATOM 3874 O O . SER B 1 261 ? 26.328 -3.574 -28.891 1 53.69 261 SER B O 1
ATOM 3876 N N . THR B 1 262 ? 24.359 -3.307 -29.469 1 38.41 262 THR B N 1
ATOM 3877 C CA . THR B 1 262 ? 24.891 -2.717 -30.688 1 38.41 262 THR B CA 1
ATOM 3878 C C . THR B 1 262 ? 25.266 -1.258 -30.469 1 38.41 262 THR B C 1
ATOM 3880 O O . THR B 1 262 ? 24.594 -0.541 -29.719 1 38.41 262 THR B O 1
#

Organism: Eremothecium gossypii (strain ATCC 10895 / CBS 109.51 / FGSC 9923 / NRRL Y-1056) (NCBI:txid284811)

Sequence (524 aa):
MLSLPLAHQMGGRHVLLVGCGAVGMTRVDKLVPTGCKLTVVAPEVDAGLAAYMPGGMEVAAGATWVNKGWEPGQVYRVARREFAAGDEGLEAFAFVLACVPAGGLGARVHALSHARGVQCNVADVPALCDFYFGSQCALGERGLQVLVSSNGAAPRLTALLRADIERRYAALDWDEMCGRLRALRERARALSTQAGLPAEEALRFRMDWMRQVTDAFGLEHCAAMDVERLAGLFGEMAAAAAAGRPRALPADLVSVYTESSTMLSLPLAHQMGGRHVLLVGCGAVGMTRVDKLVPTGCKLTVVAPEVDAGLAAYMPGGMEVAAGATWVNKGWEPGQVYRVARREFAAGDEGLEAFAFVLACVPAGGLGARVHALSHARGVQCNVADVPALCDFYFGSQCALGERGLQVLVSSNGAAPRLTALLRADIERRYAALDWDEMCGRLRALRERARALSTQAGLPAEEALRFRMDWMRQVTDAFGLEHCAAMDVERLAGLFGEMAAAAAAGRPRALPADLVSVYTESST

InterPro domains:
  IPR028161 Siroheme biosynthesis protein Met8-like [PTHR35330] (1-242)
  IPR028162 Siroheme biosynthesis protein Met8, C-terminal [PF14823] (181-238)
  IPR028281 Siroheme synthase, central domain [PF14824] (143-167)
  IPR036291 NAD(P)-binding domain superfamily [SSF51735] (3-133)

Solvent-accessible surface area (backbone atoms only — not comparable to full-atom values): 27159 Å² total; per-residue (Å²): 116,42,48,42,58,34,34,28,53,31,65,70,38,34,32,39,31,35,27,25,38,76,70,21,45,59,48,49,68,56,42,28,59,14,22,22,34,36,31,39,31,19,57,57,66,38,78,72,56,22,79,32,30,78,94,46,49,81,78,54,77,72,37,74,49,70,44,88,79,60,50,76,52,23,54,29,32,40,31,21,31,72,82,53,79,87,65,64,70,44,56,69,28,69,39,37,36,26,34,54,71,90,65,68,59,42,56,48,53,40,51,56,25,50,78,52,64,25,50,30,29,26,63,96,38,72,94,51,33,41,42,39,65,62,28,66,49,63,42,50,93,79,27,36,36,38,34,29,35,43,68,85,47,32,68,63,57,29,43,52,50,45,50,49,51,48,61,74,53,58,85,53,59,36,43,50,23,39,50,42,48,35,52,34,51,53,47,43,51,61,42,35,74,67,34,69,40,57,68,71,58,29,52,51,50,50,52,51,49,51,45,51,53,49,60,67,34,34,88,86,37,37,55,36,52,26,44,67,58,47,37,49,50,46,44,54,41,43,36,30,40,52,71,72,51,70,68,77,81,62,92,56,44,58,77,70,37,35,54,74,82,122,117,42,48,43,59,34,34,28,56,32,66,70,39,35,32,38,33,35,27,25,38,75,71,22,43,59,49,48,68,57,43,27,61,14,21,22,34,35,32,38,30,18,57,56,66,38,78,70,54,21,77,34,29,80,94,46,48,81,78,54,76,74,37,73,48,70,44,88,79,61,50,75,54,24,54,29,31,42,31,22,29,72,84,52,78,88,66,64,71,44,56,70,28,69,38,38,36,27,36,56,71,91,65,66,61,42,57,49,53,40,53,56,26,50,76,53,64,23,51,28,29,26,64,97,36,74,94,50,33,40,42,39,65,61,29,66,51,63,44,52,92,80,29,37,37,38,36,29,34,40,68,84,45,32,67,63,58,27,42,52,51,47,51,49,51,49,60,74,53,59,84,52,58,38,44,50,23,40,49,42,48,37,50,34,49,53,48,42,52,60,39,36,75,67,35,69,40,55,69,71,57,28,52,52,49,50,52,51,50,51,46,52,53,50,58,67,34,34,87,86,36,38,56,37,52,25,45,70,58,46,36,50,49,47,42,54,40,43,37,30,40,51,72,72,52,67,68,79,81,62,92,56,41,58,78,71,37,35,53,76,82,124

Foldseek 3Di:
DDDDDDDDQAAAAEEEEEDADPVNVVVVVVPQQSNHAYEYEELDHYQCLLVQAVVSDDDDGQDKDADPPDTRSHHGIYGNHHDDPVNLPCLRHQEYEYEDDDDCVLVVNLVSCVVNPHAYYYPPPVVSHPDDQADWDDAADPFDIDHFDPPPPCRVVSNVVRVVVCVVLNVFHRVLLVVLLVLLLVLLVVLLVVLQDDPVVSVVLSVVLSVVLCVVCDRRQSSQFQSVVVSVVSNVQSNCVNVVRHDDQDPCNRVVGGHDPD/DDDDDDDDQAAAAEEEEEDADPVNVVVVVVPQQSNHAYEYEELDHYQCLLVQAVVSDDDDGQDKDADPPDTRSHHGIYGNHHDDPVVLPLLRHQEYEYEDDDDCVLVVSLVSCVVNPHAYYYPPPLVSHPDDQADWDDAADPFDIDHFDPPPPCRVVSNVVRVVVCVVLNPFHRVLLVVLLVLLLVLLVVLLVVLQDPPVVSVVLSVVLSVVLCVVCDRRQSSQFQSVVVSVVSNVQSNCVNVVRHDDQDPCNRVVGGHDPD